Protein AF-S5Y2X8-F1 (afdb_monomer)

Nearest PDB structures (foldseek):
  8tzl-assembly1_E  TM=5.303E-01  e=3.496E-02  Vibrio cholerae
  4ovu-assembly1_B  TM=4.359E-01  e=3.688E-02  Homo sapiens
  7pg5-assembly1_B  TM=3.711E-01  e=5.665E-02  Homo sapiens
  8v8v-assembly2_D  TM=3.569E-01  e=1.022E-01  Homo sapiens
  8glv-assembly1_Do  TM=3.496E-01  e=4.607E+00  Chlamydomonas reinhardtii

Organism: Aeromonas hydrophila (NCBI:txid644)

Sequence (421 aa):
MVLHSPGLAARYQGDAQTRIQHMINVTNQIYAASGLDLTVRAVHDQQVNYPDGGTDKSALNAVTYQQDPAFKQVPTLRTRYGADMVVLMRPQTGDHGSCGLAWVGGSATYTDGSKAYADGDVSQDAGSMFSHVTATGCGDVVLAHELGHNMGLNHSRLQDGTGGTYHYALGHGVRGSFATVMAYPSSFGVYSHEYKFSSPDLICKGQPCGVDYRDQANGADAVRALKVTTPQIAAFYPTMVSEELPDLGELERSLETRRQDLAAAQEHYSQQVAARTALQDRQQTLKGNFDRYQRELNQLNQRNRQTVQEINRLVREHNSYNGSYGPEEYRRIRAIQASLSARIDQLHDENNAIIRQSNEISQRYQAEVNEYNGSWDRYNQLVAAVKSADGKVDEARRELELAEHRYQLALARQPAETQPA

Solvent-accessible surface area (backbone atoms only — not comparable to full-atom values): 21729 Å² total; per-residue (Å²): 43,40,36,28,19,59,62,30,15,55,76,43,85,65,48,41,61,69,59,54,52,50,38,44,51,51,32,32,49,24,30,50,66,42,74,41,99,53,78,75,73,79,58,44,76,44,81,30,85,47,77,54,64,60,42,47,66,58,52,31,48,26,59,61,68,36,75,39,84,59,27,64,55,48,68,60,50,28,69,73,34,24,32,47,41,40,36,42,34,25,36,67,71,85,57,50,86,60,54,54,38,46,38,58,21,24,63,40,65,46,98,88,70,50,75,44,53,35,79,43,51,42,79,81,37,62,84,40,29,37,26,25,36,34,74,36,100,47,68,63,62,46,57,45,29,30,52,36,18,30,54,11,32,26,39,15,54,91,76,61,69,46,30,20,13,34,70,18,8,11,11,20,66,40,74,68,72,38,9,13,49,42,18,60,20,70,86,22,64,33,94,52,63,41,70,24,53,6,20,47,91,40,79,45,98,92,36,57,28,26,29,54,64,84,42,81,88,67,16,7,19,26,47,64,41,40,73,56,23,49,66,45,44,65,60,67,26,66,81,63,78,67,93,69,75,66,59,61,73,57,40,51,52,51,39,53,50,31,52,51,49,27,51,52,29,47,51,52,27,50,52,37,48,50,54,43,50,55,51,50,54,49,48,52,51,48,56,58,45,52,62,49,52,54,53,52,47,52,52,45,55,50,49,46,52,52,47,52,51,49,42,57,48,50,52,53,55,46,57,67,72,66,79,90,66,57,80,69,58,40,55,53,52,52,52,52,42,51,53,46,50,54,52,42,53,52,47,51,54,52,44,53,50,48,51,51,54,46,51,54,51,51,51,51,50,52,53,48,51,51,52,53,66,64,42,50,65,57,50,55,50,32,55,53,47,31,55,54,29,48,54,46,31,54,49,30,47,51,55,31,53,51,39,50,51,52,42,54,57,42,59,74,64,54,65,94,86,74,73,85,131

Structure (mmCIF, N/CA/C/O backbone):
data_AF-S5Y2X8-F1
#
_entry.id   AF-S5Y2X8-F1
#
loop_
_atom_site.group_PDB
_atom_site.id
_atom_site.type_symbol
_atom_site.label_atom_id
_atom_site.label_alt_id
_atom_site.label_comp_id
_atom_site.label_asym_id
_atom_site.label_entity_id
_atom_site.label_seq_id
_atom_site.pdbx_PDB_ins_code
_atom_site.Cartn_x
_atom_site.Cartn_y
_atom_site.Cartn_z
_atom_site.occupancy
_atom_site.B_iso_or_equiv
_atom_site.auth_seq_id
_atom_site.auth_comp_id
_atom_site.auth_asym_id
_atom_site.auth_atom_id
_atom_site.pdbx_PDB_model_num
ATOM 1 N N . MET A 1 1 ? -10.976 -2.033 22.831 1.00 95.12 1 MET A N 1
ATOM 2 C CA . MET A 1 1 ? -11.158 -1.535 24.214 1.00 95.12 1 MET A CA 1
ATOM 3 C C . MET A 1 1 ? -12.399 -0.66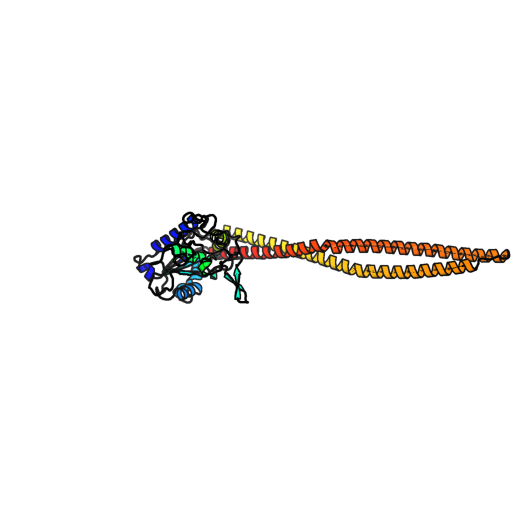6 24.256 1.00 95.12 1 MET A C 1
ATOM 5 O O . MET A 1 1 ? -12.633 0.081 23.312 1.00 95.12 1 MET A O 1
ATOM 9 N N . VAL A 1 2 ? -13.182 -0.770 25.324 1.00 97.56 2 VAL A N 1
ATOM 10 C CA . VAL A 1 2 ? -14.397 0.025 25.520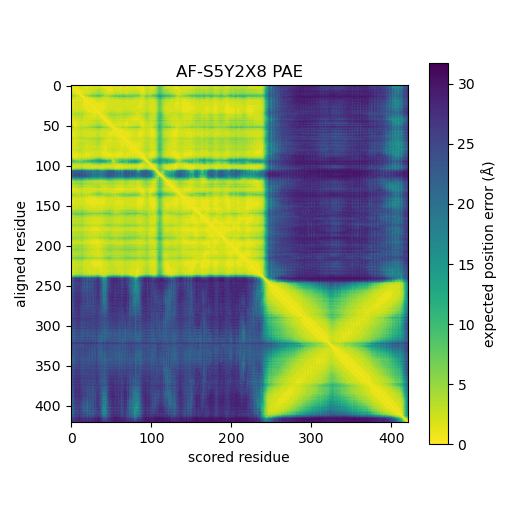 1.00 97.56 2 VAL A CA 1
ATOM 11 C C . VAL A 1 2 ? -14.209 0.929 26.730 1.00 97.56 2 VAL A C 1
ATOM 13 O O . VAL A 1 2 ? -13.838 0.476 27.804 1.00 97.56 2 VAL A O 1
ATOM 16 N N . LEU A 1 3 ? -14.447 2.220 26.555 1.00 98.12 3 LEU A N 1
ATOM 17 C CA . LEU A 1 3 ? -14.503 3.189 27.642 1.00 98.12 3 LEU A CA 1
ATOM 18 C C . LEU A 1 3 ? -15.959 3.591 27.827 1.00 98.12 3 LEU A C 1
ATOM 20 O O . LEU A 1 3 ? -16.668 3.750 26.835 1.00 98.12 3 LEU A O 1
ATOM 24 N N . HIS A 1 4 ? -16.411 3.787 29.058 1.00 96.25 4 HIS A N 1
ATOM 25 C CA . HIS A 1 4 ? -17.779 4.238 29.300 1.00 96.25 4 HIS A CA 1
ATOM 26 C C . HIS A 1 4 ? -17.869 5.324 30.364 1.00 96.25 4 HIS A C 1
ATOM 28 O O . HIS A 1 4 ? -17.068 5.372 31.298 1.00 96.25 4 HIS A O 1
ATOM 34 N N . SER A 1 5 ? -18.857 6.207 30.225 1.00 96.44 5 SER A N 1
ATOM 35 C CA . SER A 1 5 ? -19.113 7.253 31.215 1.00 96.44 5 SER A CA 1
ATOM 36 C C . SER A 1 5 ? -19.796 6.697 32.478 1.00 96.44 5 SER A C 1
ATOM 38 O O . SER A 1 5 ? -20.413 5.620 32.436 1.00 96.44 5 SER A O 1
ATOM 40 N N . PRO A 1 6 ? -19.749 7.428 33.610 1.00 93.25 6 PRO A N 1
ATOM 41 C CA . PRO A 1 6 ? -20.447 7.031 34.830 1.00 93.25 6 PRO A CA 1
ATOM 42 C C . PRO A 1 6 ? -21.967 7.015 34.651 1.00 93.25 6 PRO A C 1
ATOM 44 O O . PRO A 1 6 ? -22.646 6.164 35.222 1.00 93.25 6 PRO A O 1
ATOM 47 N N . GLY A 1 7 ? -22.524 7.908 33.826 1.00 93.19 7 GLY A N 1
ATOM 48 C CA . GLY A 1 7 ? -23.956 7.908 33.556 1.00 93.19 7 GLY A CA 1
ATOM 49 C C . GLY A 1 7 ? -24.415 6.710 32.742 1.00 93.19 7 GLY A C 1
ATOM 50 O O . GLY A 1 7 ? -25.525 6.232 32.972 1.00 93.19 7 GLY A O 1
ATOM 51 N N . LEU A 1 8 ? -23.578 6.164 31.846 1.00 92.88 8 LEU A N 1
ATOM 52 C CA . LEU A 1 8 ? -23.906 4.894 31.197 1.00 92.88 8 LEU A CA 1
ATOM 53 C C . LEU A 1 8 ? -23.985 3.776 32.238 1.00 92.88 8 LEU A C 1
ATOM 55 O O . LEU A 1 8 ? -24.982 3.061 32.274 1.00 92.88 8 LEU A O 1
ATOM 59 N N . ALA A 1 9 ? -22.986 3.664 33.114 1.00 86.06 9 ALA A N 1
ATOM 60 C CA . ALA A 1 9 ? -22.984 2.668 34.184 1.00 86.06 9 ALA A CA 1
ATOM 61 C C . ALA A 1 9 ? -24.203 2.819 35.108 1.00 86.06 9 ALA A C 1
ATOM 63 O O . ALA A 1 9 ? -24.872 1.836 35.419 1.00 86.06 9 ALA A O 1
ATOM 64 N N . ALA A 1 10 ? -24.580 4.049 35.466 1.00 89.31 10 ALA A N 1
ATOM 65 C CA . ALA A 1 10 ? -25.755 4.323 36.292 1.00 89.31 10 ALA A CA 1
ATOM 66 C C . ALA A 1 10 ? -27.074 3.820 35.669 1.00 89.31 10 ALA A C 1
ATOM 68 O O . ALA A 1 10 ? -27.965 3.382 36.397 1.00 89.31 10 ALA A O 1
ATOM 69 N N . ARG A 1 11 ? -27.202 3.809 34.331 1.00 87.56 11 ARG A N 1
ATOM 70 C CA . ARG A 1 11 ? -28.370 3.223 33.633 1.00 87.56 11 ARG A CA 1
ATOM 71 C C . ARG A 1 11 ? -28.467 1.704 33.811 1.00 87.56 11 ARG A C 1
ATOM 73 O O . ARG A 1 11 ? -29.548 1.150 33.625 1.00 87.56 11 ARG A O 1
ATOM 80 N N . TYR A 1 12 ? -27.367 1.058 34.185 1.00 82.75 12 TYR A N 1
ATOM 81 C CA . TYR A 1 12 ? -27.237 -0.383 34.370 1.00 82.75 12 TYR A CA 1
ATOM 82 C C . TYR A 1 12 ? -26.764 -0.728 35.793 1.00 82.75 12 TYR A C 1
ATOM 84 O O . TYR A 1 12 ? -25.937 -1.604 35.996 1.00 82.75 12 TYR A O 1
ATOM 92 N N . GLN A 1 13 ? -27.305 -0.035 36.804 1.00 77.88 13 GLN A N 1
ATOM 93 C CA . GLN A 1 13 ? -27.061 -0.322 38.231 1.00 77.88 13 GLN A CA 1
ATOM 94 C C . GLN A 1 13 ? -25.586 -0.209 38.666 1.00 77.88 13 GLN A C 1
ATOM 96 O O . GLN A 1 13 ? -25.166 -0.839 39.631 1.00 77.88 13 GLN A O 1
ATOM 101 N N . GLY A 1 14 ? -24.811 0.629 37.978 1.00 70.56 14 GLY A N 1
ATOM 102 C CA . GLY A 1 14 ? -23.386 0.830 38.238 1.00 70.56 14 GLY A CA 1
ATOM 103 C C . GLY A 1 14 ? -22.467 -0.057 37.400 1.00 70.56 14 GLY A C 1
ATOM 104 O O . GLY A 1 14 ? -21.256 0.111 37.496 1.00 70.56 14 GLY A O 1
ATOM 105 N N . ASP A 1 15 ? -23.012 -0.935 36.552 1.00 73.06 15 ASP A N 1
ATOM 106 C CA . ASP A 1 15 ? -22.236 -1.843 35.708 1.00 73.06 15 ASP A CA 1
ATOM 107 C C . ASP A 1 15 ? -22.749 -1.853 34.255 1.00 73.06 15 ASP A C 1
ATOM 109 O O . ASP A 1 15 ? -23.793 -2.414 33.928 1.00 73.06 15 ASP A O 1
ATOM 113 N N . ALA A 1 16 ? -21.984 -1.242 33.347 1.00 80.94 16 ALA A N 1
ATOM 114 C CA . ALA A 1 16 ? -22.317 -1.194 31.925 1.00 80.94 16 ALA A CA 1
ATOM 115 C C . ALA A 1 16 ? -21.924 -2.467 31.146 1.00 80.94 16 ALA A C 1
ATOM 117 O O . ALA A 1 16 ? -22.265 -2.572 29.963 1.00 80.94 16 ALA A O 1
ATOM 118 N N . GLN A 1 17 ? -21.232 -3.435 31.761 1.00 79.62 17 GLN A N 1
ATOM 119 C CA . GLN A 1 17 ? -20.601 -4.566 31.074 1.00 79.62 17 GLN A CA 1
ATOM 120 C C . GLN A 1 17 ? -21.607 -5.394 30.269 1.00 79.62 17 GLN A C 1
ATOM 122 O O . GLN A 1 17 ? -21.360 -5.720 29.107 1.00 79.62 17 GLN A O 1
ATOM 127 N N . THR A 1 18 ? -22.789 -5.665 30.832 1.00 75.00 18 THR A N 1
ATOM 128 C CA . THR A 1 18 ? -23.844 -6.420 30.130 1.00 75.00 18 THR A CA 1
ATOM 129 C C . THR A 1 18 ? -24.288 -5.712 28.845 1.00 75.00 18 THR A C 1
ATOM 131 O O . THR A 1 18 ? -24.484 -6.351 27.809 1.00 75.00 18 THR A O 1
ATOM 134 N N . ARG A 1 19 ? -24.409 -4.379 28.873 1.00 87.25 19 ARG A N 1
ATOM 135 C CA . ARG A 1 19 ? -24.783 -3.594 27.690 1.00 87.25 19 ARG A CA 1
ATOM 136 C C . ARG A 1 19 ? -23.664 -3.569 26.656 1.00 87.25 19 ARG A C 1
ATOM 138 O O . ARG A 1 19 ? -23.936 -3.749 25.470 1.00 87.25 19 ARG A O 1
ATOM 145 N N . ILE A 1 20 ? -22.428 -3.376 27.106 1.00 90.50 20 ILE A N 1
ATOM 146 C CA . ILE A 1 20 ? -21.237 -3.400 26.253 1.00 90.50 20 ILE A CA 1
ATOM 147 C C . ILE A 1 20 ? -21.154 -4.745 25.522 1.00 90.50 20 ILE A C 1
ATOM 149 O O . ILE A 1 20 ? -21.066 -4.779 24.293 1.00 90.50 20 ILE A O 1
ATOM 153 N N . GLN A 1 21 ? -21.275 -5.854 26.257 1.00 87.50 21 GLN A N 1
ATOM 154 C CA . GLN A 1 21 ? -21.210 -7.195 25.686 1.00 87.50 21 GLN A CA 1
ATOM 155 C C . GLN A 1 21 ? -22.358 -7.464 24.708 1.00 87.50 21 GLN A C 1
ATOM 157 O O . GLN A 1 21 ? -22.138 -8.061 23.656 1.00 87.50 21 GLN A O 1
ATOM 162 N N . HIS A 1 22 ? -23.572 -6.988 25.002 1.00 87.12 22 HIS A N 1
ATOM 163 C CA . HIS A 1 22 ? -24.698 -7.079 24.069 1.00 87.12 22 HIS A CA 1
ATOM 164 C C . HIS A 1 22 ? -24.399 -6.384 22.734 1.00 87.12 22 HIS A C 1
ATOM 166 O O . HIS A 1 22 ? -24.585 -6.985 21.679 1.00 87.12 22 HIS A O 1
ATOM 172 N N . MET A 1 23 ? -23.882 -5.152 22.756 1.00 95.94 23 MET A N 1
ATOM 173 C CA . MET A 1 23 ? -23.556 -4.413 21.526 1.00 95.94 23 MET A CA 1
ATOM 174 C C . MET A 1 23 ? -22.431 -5.087 20.724 1.00 95.94 23 MET A C 1
ATOM 176 O O . MET A 1 23 ? -22.495 -5.138 19.492 1.00 95.94 23 MET A O 1
ATOM 180 N N . ILE A 1 24 ? -21.439 -5.666 21.408 1.00 96.38 24 ILE A N 1
ATOM 181 C CA . ILE A 1 24 ? -20.377 -6.473 20.785 1.00 96.38 24 ILE A CA 1
ATOM 182 C C . ILE A 1 24 ? -20.967 -7.721 20.122 1.00 96.38 24 ILE A C 1
ATOM 184 O O . ILE A 1 24 ? -20.663 -8.008 18.966 1.00 96.38 24 ILE A O 1
ATOM 188 N N . ASN A 1 25 ? -21.859 -8.434 20.814 1.00 92.62 25 ASN A N 1
ATOM 189 C CA . ASN A 1 25 ? -22.513 -9.626 20.278 1.00 92.62 25 ASN A CA 1
ATOM 190 C C . ASN A 1 25 ? -23.356 -9.302 19.038 1.00 92.62 25 ASN A C 1
ATOM 192 O O . ASN A 1 25 ? -23.267 -10.019 18.044 1.00 92.62 25 ASN A O 1
ATOM 196 N N . VAL A 1 26 ? -24.125 -8.208 19.061 1.00 96.12 26 VAL A N 1
ATOM 197 C CA . VAL A 1 26 ? -24.897 -7.746 17.894 1.00 96.12 26 VAL A CA 1
ATOM 198 C C . VAL A 1 26 ? -23.971 -7.402 16.727 1.00 96.12 26 VAL A C 1
ATOM 200 O O . VAL A 1 26 ? -24.230 -7.810 15.598 1.00 96.12 26 VAL A O 1
ATOM 203 N N . THR A 1 27 ? -22.861 -6.712 16.991 1.00 98.50 27 THR A N 1
ATOM 204 C CA . THR A 1 27 ? -21.854 -6.397 15.965 1.00 98.50 27 THR A CA 1
ATOM 205 C C . THR A 1 27 ? -21.279 -7.665 15.325 1.00 98.50 27 THR A C 1
ATOM 207 O O . THR A 1 27 ? -21.235 -7.777 14.102 1.00 98.50 27 THR A O 1
ATOM 210 N N . ASN A 1 28 ? -20.920 -8.665 16.132 1.00 98.31 28 ASN A N 1
ATOM 211 C CA . ASN A 1 28 ? -20.415 -9.944 15.628 1.00 98.31 28 ASN A CA 1
ATOM 212 C C . ASN A 1 28 ? -21.472 -10.728 14.838 1.00 98.31 28 ASN A C 1
ATOM 214 O O . ASN A 1 28 ? -21.146 -11.355 13.831 1.00 98.31 28 ASN A O 1
ATOM 218 N N . GLN A 1 29 ? -22.746 -10.658 15.235 1.00 97.94 29 GLN A N 1
ATOM 219 C CA . GLN A 1 29 ? -23.843 -11.235 14.454 1.00 97.94 29 GLN A CA 1
ATOM 220 C C . GLN A 1 29 ? -24.004 -10.545 13.097 1.00 97.94 29 GLN A C 1
ATOM 222 O O . GLN A 1 29 ? -24.266 -11.225 12.110 1.00 97.94 29 GLN A O 1
ATOM 227 N N . ILE A 1 30 ? -23.815 -9.224 13.023 1.00 98.69 30 ILE A N 1
ATOM 228 C CA . ILE A 1 30 ? -23.840 -8.472 11.761 1.00 98.69 30 ILE A CA 1
ATOM 229 C C . ILE A 1 30 ? -22.694 -8.915 10.842 1.00 98.69 30 ILE A C 1
ATOM 231 O O . ILE A 1 30 ? -22.932 -9.144 9.654 1.00 98.69 30 ILE A O 1
ATOM 235 N N . TYR A 1 31 ? -21.469 -9.076 11.357 1.00 98.62 31 TYR A N 1
ATOM 236 C CA . TYR A 1 31 ? -20.349 -9.591 10.557 1.00 98.62 31 TYR A CA 1
ATOM 237 C C . TYR A 1 31 ? -20.633 -10.999 10.029 1.00 98.62 31 TYR A C 1
ATOM 239 O O . TYR A 1 31 ? -20.534 -11.227 8.821 1.00 98.62 31 TYR A O 1
ATOM 247 N N . ALA A 1 32 ? -21.101 -11.902 10.895 1.00 98.12 32 ALA A N 1
ATOM 248 C CA . ALA A 1 32 ? -21.477 -13.258 10.504 1.00 98.12 32 ALA A CA 1
ATOM 249 C C . ALA A 1 32 ? -22.607 -13.269 9.455 1.00 98.12 32 ALA A C 1
ATOM 251 O O . ALA A 1 32 ? -22.506 -13.949 8.435 1.00 98.12 32 ALA A O 1
ATOM 252 N N . ALA A 1 33 ? -23.656 -12.460 9.646 1.00 97.69 33 ALA A N 1
ATOM 253 C CA . ALA A 1 33 ? -24.760 -12.312 8.693 1.00 97.69 33 ALA A CA 1
ATOM 254 C C . ALA A 1 33 ? -24.329 -11.687 7.354 1.00 97.69 33 ALA A C 1
ATOM 256 O O . ALA A 1 33 ? -25.034 -11.832 6.353 1.00 97.69 33 ALA A O 1
ATOM 257 N N . SER A 1 34 ? -23.176 -11.013 7.336 1.00 98.56 34 SER A N 1
ATOM 258 C CA . SER A 1 34 ? -22.551 -10.443 6.140 1.00 98.56 34 SER A CA 1
ATOM 259 C C . SER A 1 34 ? -21.546 -11.391 5.471 1.00 98.56 34 SER A C 1
ATOM 261 O O . SER A 1 34 ? -20.897 -11.002 4.503 1.00 98.56 34 SER A O 1
ATOM 263 N N . GLY A 1 35 ? -21.378 -12.620 5.977 1.00 96.94 35 GLY A N 1
ATOM 264 C CA . GLY A 1 35 ? -20.409 -13.585 5.445 1.00 96.94 35 GLY A CA 1
ATOM 265 C C . GLY A 1 35 ? -18.947 -13.165 5.636 1.00 96.94 35 GLY A C 1
ATOM 266 O O . GLY A 1 35 ? -18.084 -13.562 4.849 1.00 96.94 35 GLY A O 1
ATOM 267 N N . LEU A 1 36 ? -18.671 -12.326 6.639 1.00 97.00 36 LEU A N 1
ATOM 268 C CA . LEU A 1 36 ? -17.320 -11.933 7.027 1.00 97.00 36 LEU A CA 1
ATOM 269 C C . LEU A 1 36 ? -16.788 -12.900 8.085 1.00 97.00 36 LEU A C 1
ATOM 271 O O . LEU A 1 36 ? -17.437 -13.115 9.108 1.00 97.00 36 LEU A O 1
ATOM 275 N N . ASP A 1 37 ? -15.585 -13.426 7.860 1.00 94.88 37 ASP A N 1
ATOM 276 C CA . ASP A 1 37 ? -14.805 -14.121 8.888 1.00 94.88 37 ASP A CA 1
ATOM 277 C C . ASP A 1 37 ? -14.116 -13.079 9.780 1.00 94.88 37 ASP A C 1
ATOM 279 O O . ASP A 1 37 ? -12.930 -12.779 9.652 1.00 94.88 37 ASP A O 1
ATOM 283 N N . LEU A 1 38 ? -14.936 -12.397 10.580 1.00 94.38 38 LEU A N 1
ATOM 284 C CA . LEU A 1 38 ? -14.538 -11.261 11.395 1.00 94.38 38 LEU A CA 1
ATOM 285 C C . LEU A 1 38 ? -15.297 -11.283 12.716 1.00 94.38 38 LEU A C 1
ATOM 287 O O . LEU A 1 38 ? -16.526 -11.341 12.750 1.00 94.38 38 LEU A O 1
ATOM 291 N N . THR A 1 39 ? -14.554 -11.136 13.806 1.00 94.31 39 THR A N 1
ATOM 292 C CA . THR A 1 39 ? -15.116 -10.925 15.139 1.00 94.31 39 THR A CA 1
ATOM 293 C C . THR A 1 39 ? -14.370 -9.814 15.852 1.00 94.31 39 THR A C 1
ATOM 295 O O . THR A 1 39 ? -13.142 -9.768 15.820 1.00 94.31 39 THR A O 1
ATOM 298 N N . VAL A 1 40 ? -15.103 -8.967 16.563 1.00 95.19 40 VAL A N 1
ATOM 299 C CA . VAL A 1 40 ? -14.553 -8.028 17.538 1.00 95.19 40 VAL A CA 1
ATOM 300 C C . VAL A 1 40 ? -14.726 -8.578 18.949 1.00 95.19 40 VAL A C 1
ATOM 302 O O . VAL A 1 40 ? -15.723 -9.227 19.273 1.00 95.19 40 VAL A O 1
ATOM 305 N N . ARG A 1 41 ? -13.754 -8.292 19.816 1.00 91.75 41 ARG A N 1
ATOM 306 C CA . ARG A 1 41 ? -13.783 -8.644 21.241 1.00 91.75 41 ARG A CA 1
ATOM 307 C C . ARG A 1 41 ? -13.454 -7.423 22.096 1.00 91.75 41 ARG A C 1
ATOM 309 O O . ARG A 1 41 ? -12.571 -6.635 21.750 1.00 91.75 41 ARG A O 1
ATOM 316 N N . ALA A 1 42 ? -14.126 -7.269 23.235 1.00 91.56 42 ALA A N 1
ATOM 317 C CA . ALA A 1 42 ? -13.667 -6.337 24.259 1.00 91.56 42 ALA A CA 1
ATOM 318 C C . ALA A 1 42 ? -12.460 -6.947 24.974 1.00 91.56 42 ALA A C 1
ATOM 320 O O . ALA A 1 42 ? -12.582 -7.941 25.677 1.00 91.56 42 ALA A O 1
ATOM 321 N N . VAL A 1 43 ? -11.289 -6.349 24.766 1.00 90.81 43 VAL A N 1
ATOM 322 C CA . VAL A 1 43 ? -10.040 -6.746 25.441 1.00 90.81 43 VAL A CA 1
ATOM 323 C C . VAL A 1 43 ? -9.840 -6.062 26.793 1.00 90.81 43 VAL A C 1
ATOM 325 O O . VAL A 1 43 ? -9.00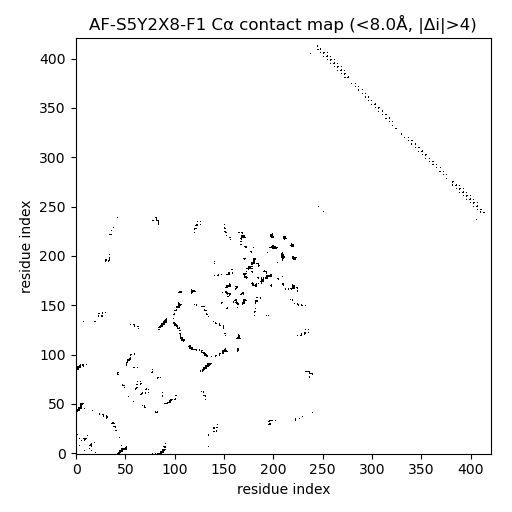6 -6.484 27.581 1.00 90.81 43 VAL A O 1
ATOM 328 N N . HIS A 1 44 ? -10.574 -4.972 27.015 1.00 90.88 44 HIS A N 1
ATOM 329 C CA . HIS A 1 44 ? -10.590 -4.169 28.232 1.00 90.88 44 HIS A CA 1
ATOM 330 C C . HIS A 1 44 ? -11.840 -3.297 28.205 1.00 90.88 44 HIS A C 1
ATOM 332 O O . HIS A 1 44 ? -12.158 -2.726 27.147 1.00 90.88 44 HIS A O 1
ATOM 338 N N . ASP A 1 45 ? -12.506 -3.188 29.345 1.00 88.50 45 ASP A N 1
ATOM 339 C CA . ASP A 1 45 ? -13.561 -2.222 29.609 1.00 88.50 45 ASP A CA 1
ATOM 340 C C . ASP A 1 45 ? -13.177 -1.353 30.812 1.00 88.50 45 ASP A C 1
ATOM 342 O O . ASP A 1 45 ? -12.532 -1.812 31.755 1.00 88.50 45 ASP A O 1
ATOM 346 N N . GLN A 1 46 ? -13.485 -0.058 30.746 1.00 92.56 46 GLN A N 1
ATOM 347 C CA . GLN A 1 46 ? -13.164 0.854 31.837 1.00 92.56 46 GLN A CA 1
ATOM 348 C C . GLN A 1 46 ? -14.138 2.019 31.921 1.00 92.56 46 GLN A C 1
ATOM 350 O O . GLN A 1 46 ? -14.327 2.770 30.957 1.00 92.56 46 GLN A O 1
ATOM 355 N N . GLN A 1 47 ? -14.661 2.242 33.126 1.00 93.38 47 GLN A N 1
ATOM 356 C CA . GLN A 1 47 ? -15.335 3.488 33.446 1.00 93.38 47 GLN A CA 1
ATOM 357 C C . GLN A 1 47 ? -14.322 4.633 33.487 1.00 93.38 47 GLN A C 1
ATOM 359 O O . GLN A 1 47 ? -13.319 4.581 34.202 1.00 93.38 47 GLN A O 1
ATOM 364 N N . VAL A 1 48 ? -14.609 5.701 32.755 1.00 96.56 48 VAL A N 1
ATOM 365 C CA . VAL A 1 48 ? -13.803 6.921 32.715 1.00 96.56 48 VAL A CA 1
ATOM 366 C C . VAL A 1 48 ? -14.645 8.094 33.191 1.00 96.56 48 VAL A C 1
ATOM 368 O O . VAL A 1 48 ? -15.827 8.183 32.871 1.00 96.56 48 VAL A O 1
ATOM 371 N N . ASN A 1 49 ? -14.057 9.000 33.972 1.00 96.06 49 ASN A N 1
ATOM 372 C CA . ASN A 1 49 ? -14.768 10.167 34.495 1.00 96.06 49 ASN A CA 1
ATOM 373 C C . ASN A 1 49 ? -14.934 11.248 33.413 1.00 96.06 49 ASN A C 1
ATOM 375 O O . ASN A 1 49 ? -14.270 12.279 33.456 1.00 96.06 49 ASN A O 1
ATOM 379 N N . TYR A 1 50 ? -15.786 10.977 32.426 1.00 97.12 50 TYR A N 1
ATOM 380 C CA . TYR A 1 50 ? -16.095 11.859 31.303 1.00 97.12 50 TYR A CA 1
ATOM 381 C C . TYR A 1 50 ? -17.604 12.172 31.278 1.00 97.12 50 TYR A C 1
ATOM 383 O O . TYR A 1 50 ? -18.398 11.268 31.560 1.00 97.12 50 TYR A O 1
ATOM 391 N N . PRO A 1 51 ? -18.026 13.416 30.971 1.00 95.19 51 PRO A N 1
ATOM 392 C CA . PRO A 1 51 ? -19.434 13.805 30.996 1.00 95.19 51 PRO A CA 1
ATOM 393 C C . PRO A 1 51 ? -20.288 13.061 29.961 1.00 95.19 51 PRO A C 1
ATOM 395 O O . PRO A 1 51 ? -19.857 12.780 28.839 1.00 95.19 51 PRO A O 1
ATOM 398 N N . ASP A 1 52 ? -21.543 12.800 30.336 1.00 94.25 52 ASP A N 1
ATOM 399 C CA . ASP A 1 52 ? -22.528 12.184 29.443 1.00 94.25 52 ASP A CA 1
ATOM 400 C C . ASP A 1 52 ? -22.940 13.132 28.311 1.00 94.25 52 ASP A C 1
ATOM 402 O O . ASP A 1 52 ? -22.992 12.706 27.165 1.00 94.25 52 ASP A O 1
ATOM 406 N N . GLY A 1 53 ? -23.160 14.415 28.624 1.00 89.31 53 GLY A N 1
ATOM 407 C CA . GLY A 1 53 ? -23.562 15.440 27.657 1.00 89.31 53 GLY A CA 1
ATOM 408 C C . GLY A 1 53 ? -22.417 15.998 26.803 1.00 89.31 53 GLY A C 1
ATOM 409 O O . GLY A 1 53 ? -21.248 15.634 26.943 1.00 89.31 53 GLY A O 1
ATOM 410 N N . GLY A 1 54 ? -22.752 16.918 25.906 1.00 89.88 54 GLY A N 1
ATOM 411 C CA . GLY A 1 54 ? -21.856 17.506 24.916 1.00 89.88 54 GLY A CA 1
ATOM 412 C C . GLY A 1 54 ? -21.829 16.743 23.588 1.00 89.88 54 GLY A C 1
ATOM 413 O O . GLY A 1 54 ? -22.158 15.558 23.495 1.00 89.88 54 GLY A O 1
ATOM 414 N N . THR A 1 55 ? -21.390 17.439 22.538 1.00 92.69 55 THR A N 1
ATOM 415 C CA . THR A 1 55 ? -21.468 16.948 21.154 1.00 92.69 55 THR A CA 1
ATOM 416 C C . THR A 1 55 ? -20.654 15.670 20.915 1.00 92.69 55 THR A C 1
ATOM 418 O O . THR A 1 55 ? -19.607 15.447 21.533 1.00 92.69 55 THR A O 1
ATOM 421 N N . ASP A 1 56 ? -21.076 14.863 19.943 1.00 92.69 56 ASP A N 1
ATOM 422 C CA . ASP A 1 56 ? -20.368 13.634 19.548 1.00 92.69 56 ASP A CA 1
ATOM 423 C C . ASP A 1 56 ? -18.954 13.940 19.040 1.00 92.69 56 ASP A C 1
ATOM 425 O O . ASP A 1 56 ? -17.995 13.247 19.373 1.00 92.69 56 ASP A O 1
ATOM 429 N N . LYS A 1 57 ? -18.797 15.063 18.325 1.00 94.69 57 LYS A N 1
ATOM 430 C CA . LYS A 1 57 ? -17.501 15.560 17.850 1.00 94.69 57 LYS A CA 1
ATOM 431 C C . LYS A 1 57 ? -16.548 15.901 18.993 1.00 94.69 57 LYS A C 1
ATOM 433 O O . LYS A 1 57 ? -15.372 15.555 18.920 1.00 94.69 57 LYS A O 1
ATOM 438 N N . SER A 1 58 ? -17.027 16.569 20.046 1.00 95.12 58 SER A N 1
ATOM 439 C CA . SER A 1 58 ? -16.185 16.854 21.216 1.00 95.12 58 SER A CA 1
ATOM 440 C C . SER A 1 58 ? -15.761 15.576 21.933 1.00 95.12 58 SER A C 1
ATOM 442 O O . SER A 1 58 ? -14.602 15.472 22.320 1.00 95.12 58 SER A O 1
ATOM 444 N N . ALA A 1 59 ? -16.653 14.590 22.050 1.00 95.94 59 ALA A N 1
ATOM 445 C CA . ALA A 1 59 ? -16.342 13.315 22.689 1.00 95.94 59 ALA A CA 1
ATOM 446 C C . ALA A 1 59 ? -15.329 12.492 21.885 1.00 95.94 59 ALA A C 1
ATOM 448 O O . ALA A 1 59 ? -14.332 12.036 22.446 1.00 95.94 59 ALA A O 1
ATOM 449 N N . LEU A 1 60 ? -15.530 12.375 20.567 1.00 97.38 60 LEU A N 1
ATOM 450 C CA . LEU A 1 60 ? -14.593 11.701 19.670 1.00 97.38 60 LEU A CA 1
ATOM 451 C C . LEU A 1 60 ? -13.210 12.366 19.705 1.00 97.38 60 LEU A C 1
ATOM 453 O O . LEU A 1 60 ? -12.203 11.681 19.880 1.00 97.38 60 LEU A O 1
ATOM 457 N N . ASN A 1 61 ? -13.145 13.697 19.608 1.00 97.19 61 ASN A N 1
ATOM 458 C CA . ASN A 1 61 ? -11.880 14.430 19.701 1.00 97.19 61 ASN A CA 1
ATOM 459 C C . ASN A 1 61 ? -11.208 14.245 21.068 1.00 97.19 61 ASN A C 1
ATOM 461 O O . ASN A 1 61 ? -9.992 14.063 21.129 1.00 97.19 61 ASN A O 1
ATOM 465 N N . ALA A 1 62 ? -11.980 14.262 22.158 1.00 97.69 62 ALA A N 1
ATOM 466 C CA . ALA A 1 62 ? -11.443 14.119 23.503 1.00 97.69 62 ALA A CA 1
ATOM 467 C C . ALA A 1 62 ? -10.787 12.751 23.720 1.00 97.69 62 ALA A C 1
ATOM 469 O O . ALA A 1 62 ? -9.664 12.712 24.227 1.00 97.69 62 ALA A O 1
ATOM 470 N N . VAL A 1 63 ? -11.434 11.654 23.302 1.00 98.00 63 VAL A N 1
ATOM 471 C CA . VAL A 1 63 ? -10.858 10.302 23.417 1.00 98.00 63 VAL A CA 1
ATOM 472 C C . VAL A 1 63 ? -9.689 10.089 22.450 1.00 98.00 63 VAL A C 1
ATOM 474 O O . VAL A 1 63 ? -8.670 9.522 22.844 1.00 98.00 63 VAL A O 1
ATOM 477 N N . THR A 1 64 ? -9.789 10.603 21.220 1.00 97.25 64 THR A N 1
ATOM 478 C CA . THR A 1 64 ? -8.756 10.442 20.180 1.00 97.25 64 THR A CA 1
ATOM 479 C C . THR A 1 64 ? -7.475 11.181 20.540 1.00 97.25 64 THR A C 1
ATOM 481 O O . THR A 1 64 ? -6.398 10.597 20.528 1.00 97.25 64 THR A O 1
ATOM 484 N N . TYR A 1 65 ? -7.584 12.463 20.893 1.00 96.50 65 TYR A N 1
ATOM 485 C CA . TYR A 1 65 ? -6.436 13.345 21.129 1.00 96.50 65 TYR A CA 1
ATOM 486 C C . TYR A 1 65 ? -6.091 13.497 22.615 1.00 96.50 65 TYR A C 1
ATOM 488 O O . TYR A 1 65 ? -5.301 14.365 22.986 1.00 96.50 65 TYR A O 1
ATOM 496 N N . GLN A 1 66 ? -6.723 12.695 23.477 1.00 95.56 66 GLN A N 1
ATOM 497 C CA . GLN A 1 66 ? -6.589 12.744 24.934 1.00 95.56 66 GLN A CA 1
ATOM 498 C C . GLN A 1 66 ? -6.694 14.175 25.501 1.00 95.56 66 GLN A C 1
ATOM 500 O O . GLN A 1 66 ? -5.895 14.579 26.351 1.00 95.56 66 GLN A O 1
ATOM 505 N N . GLN A 1 67 ? -7.648 14.974 25.009 1.00 94.31 67 GLN A N 1
ATOM 506 C CA . GLN A 1 67 ? -7.815 16.381 25.422 1.00 94.31 67 GLN A CA 1
ATOM 507 C C . GLN A 1 67 ? -8.373 16.510 26.846 1.00 94.31 67 GLN A C 1
ATOM 509 O O . GLN A 1 67 ? -8.170 17.535 27.490 1.00 94.31 67 GLN A O 1
ATOM 514 N N . ASP A 1 68 ? -9.015 15.455 27.348 1.00 96.88 68 ASP A N 1
ATOM 515 C CA . ASP A 1 68 ? -9.563 15.368 28.700 1.00 96.88 68 ASP A CA 1
ATOM 516 C C . ASP A 1 68 ? -8.683 14.469 29.600 1.00 96.88 68 ASP A C 1
ATOM 518 O O . ASP A 1 68 ? -8.174 13.443 29.123 1.00 96.88 68 ASP A O 1
ATOM 522 N N . PRO A 1 69 ? -8.487 14.804 30.895 1.00 95.88 69 PRO A N 1
ATOM 523 C CA . PRO A 1 69 ? -7.783 13.951 31.855 1.00 95.88 69 PRO A CA 1
ATOM 524 C C . PRO A 1 69 ? -8.270 12.495 31.894 1.00 95.88 69 PRO A C 1
ATOM 526 O O . PRO A 1 69 ? -7.453 11.592 32.082 1.00 95.88 69 PRO A O 1
ATOM 529 N N . ALA A 1 70 ? -9.563 12.255 31.654 1.00 96.25 70 ALA A N 1
ATOM 530 C CA . ALA A 1 70 ? -10.177 10.929 31.636 1.00 96.25 70 ALA A CA 1
ATOM 531 C C . ALA A 1 70 ? -9.547 9.971 30.608 1.00 96.25 70 ALA A C 1
ATOM 533 O O . ALA A 1 70 ? -9.623 8.754 30.771 1.00 96.25 70 ALA A O 1
ATOM 534 N N . PHE A 1 71 ? -8.895 10.504 29.568 1.00 97.81 71 PHE A N 1
ATOM 535 C CA . PHE A 1 71 ? -8.367 9.721 28.449 1.00 97.81 71 PHE A CA 1
ATOM 536 C C . PHE A 1 71 ? -6.840 9.653 28.388 1.00 97.81 71 PHE A C 1
ATOM 538 O O . PHE A 1 71 ? -6.297 9.019 27.486 1.00 97.81 71 PHE A O 1
ATOM 545 N N . LYS A 1 72 ? -6.112 10.249 29.341 1.00 94.25 72 LYS A N 1
ATOM 546 C CA . LYS A 1 72 ? -4.635 10.297 29.293 1.00 94.25 72 LYS A CA 1
ATOM 547 C C . LYS A 1 72 ? -3.968 8.921 29.268 1.00 94.25 72 LYS A C 1
ATOM 549 O O . LYS A 1 72 ? -2.902 8.780 28.684 1.00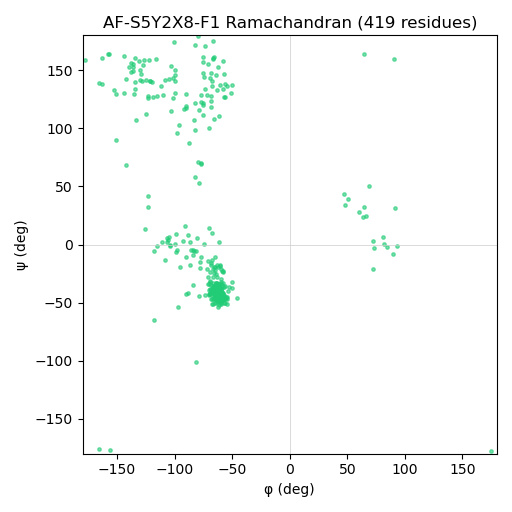 94.25 72 LYS A O 1
ATOM 554 N N . GLN A 1 73 ? -4.597 7.909 29.862 1.00 91.12 73 GLN A N 1
ATOM 555 C CA . GLN A 1 73 ? -4.065 6.543 29.891 1.00 91.12 73 GLN A CA 1
ATOM 556 C C . GLN A 1 73 ? -4.434 5.712 28.655 1.00 91.12 73 GLN A C 1
ATOM 558 O O . GLN A 1 73 ? -3.960 4.588 28.527 1.00 91.12 73 GLN A O 1
ATOM 563 N N . VAL A 1 74 ? -5.260 6.229 27.740 1.00 93.06 74 VAL A N 1
ATOM 564 C CA . VAL A 1 74 ? -5.782 5.454 26.605 1.00 93.06 74 VAL A CA 1
ATOM 565 C C . VAL A 1 74 ? -4.678 4.836 25.742 1.00 93.06 74 VAL A C 1
ATOM 567 O O . VAL A 1 74 ? -4.775 3.634 25.501 1.00 93.06 74 VAL A O 1
ATOM 570 N N . PRO A 1 75 ? -3.606 5.550 25.336 1.00 91.19 75 PRO A N 1
ATOM 571 C CA . PRO A 1 75 ? -2.508 4.928 24.592 1.00 91.19 75 PRO A CA 1
ATOM 572 C C . PRO A 1 75 ? -1.875 3.752 25.351 1.00 91.19 75 PRO A C 1
ATOM 574 O O . PRO A 1 75 ? -1.750 2.660 24.804 1.00 91.19 75 PRO A O 1
ATOM 577 N N . THR A 1 76 ? -1.578 3.936 26.642 1.00 85.81 76 THR A N 1
ATOM 578 C CA . THR A 1 76 ? -1.010 2.889 27.505 1.00 85.81 76 THR A CA 1
ATOM 579 C C . THR A 1 76 ? -1.941 1.687 27.637 1.00 85.81 76 THR A C 1
ATOM 581 O O . THR A 1 76 ? -1.485 0.549 27.570 1.00 85.81 76 THR A O 1
ATOM 584 N N . LEU A 1 77 ? -3.246 1.911 27.804 1.00 87.19 77 LEU A N 1
ATOM 585 C CA . LEU A 1 77 ? -4.239 0.841 27.917 1.00 87.19 77 LEU A CA 1
ATOM 586 C C . LEU A 1 77 ? -4.392 0.072 26.600 1.00 87.19 77 LEU A C 1
ATOM 588 O O . LEU A 1 77 ? -4.487 -1.154 26.626 1.00 87.19 77 LEU A O 1
ATOM 592 N N . ARG A 1 78 ? -4.353 0.762 25.450 1.00 92.25 78 ARG A N 1
ATOM 593 C CA . ARG A 1 78 ? -4.364 0.105 24.134 1.00 92.25 78 ARG A CA 1
ATOM 594 C C . ARG A 1 78 ? -3.171 -0.830 23.979 1.00 92.25 78 ARG A C 1
ATOM 596 O O . ARG A 1 78 ? -3.362 -1.994 23.639 1.00 92.25 78 ARG A O 1
ATOM 603 N N . THR A 1 79 ? -1.973 -0.361 24.323 1.00 84.25 79 THR A N 1
ATOM 604 C CA . THR A 1 79 ? -0.754 -1.179 24.311 1.00 84.25 79 THR A CA 1
ATOM 605 C C . THR A 1 79 ? -0.814 -2.326 25.324 1.00 84.25 79 THR A C 1
ATOM 607 O O . THR A 1 79 ? -0.422 -3.451 25.021 1.00 84.25 79 THR A O 1
ATOM 610 N N . ARG A 1 80 ? -1.340 -2.081 26.530 1.00 79.75 80 ARG A N 1
ATOM 611 C CA . ARG A 1 80 ? -1.433 -3.088 27.597 1.00 79.75 80 ARG A CA 1
ATOM 612 C C . ARG A 1 80 ? -2.388 -4.230 27.251 1.00 79.75 80 ARG A C 1
ATOM 614 O O . ARG A 1 80 ? -2.070 -5.388 27.514 1.00 79.75 80 ARG A O 1
ATOM 621 N N . TYR A 1 81 ? -3.540 -3.929 26.669 1.00 83.56 81 TYR A N 1
ATOM 622 C CA . TYR A 1 81 ? -4.579 -4.933 26.427 1.00 83.56 81 TYR A CA 1
ATOM 623 C C . TYR A 1 81 ? -4.672 -5.390 24.970 1.00 83.56 81 TYR A C 1
ATOM 625 O O . TYR A 1 81 ? -5.481 -6.258 24.656 1.00 83.56 81 TYR A O 1
ATOM 633 N N . GLY A 1 82 ? -3.832 -4.852 24.086 1.00 88.94 82 GLY A N 1
ATOM 634 C CA . GLY A 1 82 ? -3.846 -5.204 22.670 1.00 88.94 82 GLY A CA 1
ATOM 635 C C . GLY A 1 82 ? -5.106 -4.697 21.972 1.00 88.94 82 GLY A C 1
ATOM 636 O O . GLY A 1 82 ? -5.843 -5.479 21.380 1.00 88.94 82 GLY A O 1
ATOM 637 N N . ALA A 1 83 ? -5.437 -3.415 22.148 1.00 93.88 83 ALA A N 1
ATOM 638 C CA . ALA A 1 83 ? -6.677 -2.849 21.628 1.00 93.88 83 ALA A CA 1
ATOM 639 C C . ALA A 1 83 ? -6.478 -2.149 20.277 1.00 93.88 83 ALA A C 1
ATOM 641 O O . ALA A 1 83 ? -6.071 -0.986 20.226 1.00 93.88 83 ALA A O 1
ATOM 642 N N . ASP A 1 84 ? -6.890 -2.822 19.203 1.00 96.50 84 ASP A N 1
ATOM 643 C CA . ASP A 1 84 ? -6.868 -2.288 17.831 1.00 96.50 84 ASP A CA 1
ATOM 644 C C . ASP A 1 84 ? -7.829 -1.118 17.624 1.00 96.50 84 ASP A C 1
ATOM 646 O O . ASP A 1 84 ? -7.576 -0.224 16.821 1.00 96.50 84 ASP A O 1
ATOM 650 N N . MET A 1 85 ? -8.912 -1.072 18.400 1.00 97.88 85 MET A N 1
ATOM 651 C CA . MET A 1 85 ? -9.933 -0.027 18.326 1.00 97.88 85 MET A CA 1
ATOM 652 C C . MET A 1 85 ? -10.366 0.418 19.724 1.00 97.88 85 MET A C 1
ATOM 654 O O . MET A 1 85 ? -10.383 -0.379 20.675 1.00 97.88 85 MET A O 1
ATOM 658 N N . VAL A 1 86 ? -10.735 1.693 19.851 1.00 98.38 86 VAL A N 1
ATOM 659 C CA . VAL A 1 86 ? -11.265 2.287 21.085 1.00 98.38 86 VAL A CA 1
ATOM 660 C C . VAL A 1 86 ? -12.630 2.895 20.827 1.00 98.38 86 VAL A C 1
ATOM 662 O O . VAL A 1 86 ? -12.777 3.753 19.965 1.00 98.38 86 VAL A O 1
ATOM 665 N N . VAL A 1 87 ? -13.612 2.493 21.629 1.00 98.38 87 VAL A N 1
ATOM 666 C CA . VAL A 1 87 ? -14.960 3.063 21.584 1.00 98.38 87 VAL A CA 1
ATOM 667 C C . VAL A 1 87 ? -15.279 3.704 22.922 1.00 98.38 87 VAL A C 1
ATOM 669 O O . VAL A 1 87 ? -15.179 3.047 23.956 1.00 98.38 87 VAL A O 1
ATOM 672 N N . LEU A 1 88 ? -15.683 4.972 22.899 1.00 98.19 88 LEU A N 1
ATOM 673 C CA . LEU A 1 88 ? -16.295 5.649 24.036 1.00 98.19 88 LEU A CA 1
ATOM 674 C C . LEU A 1 88 ? -17.817 5.494 23.963 1.00 98.19 88 LEU A C 1
ATOM 676 O O . LEU A 1 88 ? -18.448 6.009 23.042 1.00 98.19 88 LEU A O 1
ATOM 680 N N . MET A 1 89 ? -18.406 4.823 24.948 1.00 97.62 89 MET A N 1
ATOM 681 C CA . MET A 1 89 ? -19.847 4.633 25.073 1.00 97.62 89 MET A CA 1
ATOM 682 C C . MET A 1 89 ? -20.451 5.590 26.106 1.00 97.62 89 MET A C 1
ATOM 684 O O . MET A 1 89 ? -20.027 5.620 27.264 1.00 97.62 89 MET A O 1
ATOM 688 N N . ARG A 1 90 ? -21.472 6.351 25.702 1.00 95.69 90 ARG A N 1
ATOM 689 C CA . ARG A 1 90 ? -22.216 7.289 26.568 1.00 95.69 90 ARG A CA 1
ATOM 690 C C . ARG A 1 90 ? -23.727 7.034 26.490 1.00 95.69 90 ARG A C 1
ATOM 692 O O . ARG A 1 90 ? -24.186 6.461 25.499 1.00 95.69 90 ARG A O 1
ATOM 699 N N . PRO A 1 91 ? -24.529 7.378 27.512 1.00 94.06 91 PRO A N 1
ATOM 700 C CA . PRO A 1 91 ? -25.982 7.285 27.410 1.00 94.06 91 PRO A CA 1
ATOM 701 C C . PRO A 1 91 ? -26.530 8.429 26.545 1.00 94.06 91 PRO A C 1
ATOM 703 O O . PRO A 1 91 ? -25.902 9.471 26.460 1.00 94.06 91 PRO A O 1
ATOM 706 N N . GLN A 1 92 ? -27.721 8.282 25.962 1.00 89.19 92 GLN A N 1
ATOM 707 C CA . GLN A 1 92 ? -28.391 9.393 25.272 1.00 89.19 92 GLN A CA 1
ATOM 708 C C . GLN A 1 92 ? -28.846 10.470 26.271 1.00 89.19 92 GLN A C 1
ATOM 710 O O . GLN A 1 92 ? -29.633 10.172 27.178 1.00 89.19 92 GLN A O 1
ATOM 715 N N . THR A 1 93 ? -28.398 11.715 26.080 1.00 87.50 93 THR A N 1
ATOM 716 C CA . THR A 1 93 ? -28.770 12.886 26.901 1.00 87.50 93 THR A CA 1
ATOM 717 C C . THR A 1 93 ? -29.551 13.980 26.161 1.00 87.50 93 THR A C 1
ATOM 719 O O . THR A 1 93 ? -29.997 14.933 26.794 1.00 87.50 93 THR A O 1
ATOM 722 N N . GLY A 1 94 ? -29.818 13.818 24.859 1.00 80.94 94 GLY A N 1
ATOM 723 C CA . GLY A 1 94 ? -30.654 14.714 24.042 1.00 80.94 94 GLY A CA 1
ATOM 724 C C . GLY A 1 94 ? -29.903 15.862 23.358 1.00 80.94 94 GLY A C 1
ATOM 725 O O . GLY A 1 94 ? -30.474 16.559 22.526 1.00 80.94 94 GLY A O 1
ATOM 726 N N . ASP A 1 95 ? -28.627 16.039 23.682 1.00 81.00 95 ASP A N 1
ATOM 727 C CA . ASP A 1 95 ? -27.692 17.008 23.103 1.00 81.00 95 ASP A CA 1
ATOM 728 C C . ASP A 1 95 ? -26.641 16.357 22.179 1.00 81.00 95 ASP A C 1
ATOM 730 O O . ASP A 1 95 ? -25.785 17.048 21.617 1.00 81.00 95 ASP A O 1
ATOM 734 N N . HIS A 1 96 ? -26.728 15.038 21.975 1.00 77.25 96 HIS A N 1
ATOM 735 C CA . HIS A 1 96 ? -26.013 14.324 20.917 1.00 77.25 96 HIS A CA 1
ATOM 736 C C . HIS A 1 96 ? -26.635 14.674 19.560 1.00 77.25 96 HIS A C 1
ATOM 738 O O . HIS A 1 96 ? -27.849 14.588 19.376 1.00 77.25 96 HIS A O 1
ATOM 744 N N . GLY A 1 97 ? -25.811 15.085 18.596 1.00 74.19 97 GLY A N 1
ATOM 745 C CA . GLY A 1 97 ? -26.280 15.425 17.247 1.00 74.19 97 GLY A CA 1
ATOM 746 C C . GLY A 1 97 ? -26.579 14.191 16.389 1.00 74.19 97 GLY A C 1
ATOM 747 O O . GLY A 1 97 ? -27.142 14.321 15.304 1.00 74.19 97 GLY A O 1
ATOM 748 N N . SER A 1 98 ? -26.183 13.007 16.862 1.00 87.56 98 SER A N 1
ATOM 749 C CA . SER A 1 98 ? -26.277 11.714 16.185 1.00 87.56 98 SER A CA 1
ATOM 750 C C . SER A 1 98 ? -26.298 10.561 17.206 1.00 87.56 98 SER A C 1
ATOM 752 O O . SER A 1 98 ? -26.322 10.791 18.413 1.00 87.56 98 SER A O 1
ATOM 754 N N . CYS A 1 99 ? -26.311 9.313 16.731 1.00 91.12 99 CYS A N 1
ATOM 755 C CA . CYS A 1 99 ? -26.165 8.129 17.589 1.00 91.12 99 CYS A CA 1
ATOM 756 C C . CYS A 1 99 ? -24.704 7.685 17.773 1.00 91.12 99 CYS A C 1
ATOM 758 O O . CYS A 1 99 ? -24.428 6.824 18.611 1.00 91.12 99 CYS A O 1
ATOM 760 N N . GLY A 1 100 ? -23.776 8.243 16.999 1.00 94.56 100 GLY A N 1
ATOM 761 C CA . GLY A 1 100 ? -22.385 7.825 16.965 1.00 94.56 100 GLY A CA 1
ATOM 762 C C . GLY A 1 100 ? -21.563 8.693 16.017 1.00 94.56 100 GLY A C 1
ATOM 763 O O . GLY A 1 100 ? -22.105 9.404 15.174 1.00 94.56 100 GLY A O 1
ATOM 764 N N . LEU A 1 101 ? -20.250 8.691 16.231 1.00 96.94 101 LEU A N 1
ATOM 765 C CA . LEU A 1 101 ? -19.298 9.349 15.346 1.00 96.94 101 LEU A CA 1
ATOM 766 C C . LEU A 1 101 ? -17.945 8.643 15.422 1.00 96.94 101 LEU A C 1
ATOM 768 O O . LEU A 1 101 ? -17.411 8.432 16.515 1.00 96.94 101 LEU A O 1
ATOM 772 N N . ALA A 1 102 ? -17.349 8.370 14.270 1.00 97.50 102 ALA A N 1
ATOM 773 C CA . ALA A 1 102 ? -16.035 7.756 14.143 1.00 97.50 102 ALA A CA 1
ATOM 774 C C . ALA A 1 102 ? -15.163 8.475 13.111 1.00 97.50 102 ALA A C 1
ATOM 776 O O . ALA A 1 102 ? -15.648 9.188 12.229 1.00 97.50 102 ALA A O 1
ATOM 777 N N . TRP A 1 103 ? -13.852 8.266 13.213 1.00 96.06 103 TRP A N 1
ATOM 778 C CA . TRP A 1 103 ? -12.952 8.585 12.108 1.00 96.06 103 TRP A CA 1
ATOM 779 C C . TRP A 1 103 ? -13.088 7.544 11.004 1.00 96.06 103 TRP A C 1
ATOM 781 O O . TRP A 1 103 ? -13.242 6.358 11.286 1.00 96.06 103 TRP A O 1
ATOM 791 N N . VAL A 1 104 ? -12.972 7.986 9.753 1.00 93.81 104 VAL A N 1
ATOM 792 C CA . VAL A 1 104 ? -12.953 7.084 8.600 1.00 93.81 104 VAL A CA 1
ATOM 793 C C . VAL A 1 104 ? -11.516 6.667 8.293 1.00 93.81 104 VAL A C 1
ATOM 795 O O . VAL A 1 104 ? -10.685 7.527 7.997 1.00 93.81 104 VAL A O 1
ATOM 798 N N . GLY A 1 105 ? -11.228 5.365 8.353 1.00 90.75 105 GLY A N 1
ATOM 799 C CA . GLY A 1 105 ? -9.932 4.807 7.950 1.00 90.75 105 GLY A CA 1
ATOM 800 C C . GLY A 1 105 ? -9.702 4.910 6.438 1.00 90.75 105 GLY A C 1
ATOM 801 O O . GLY A 1 105 ? -10.644 4.862 5.648 1.00 90.75 105 GLY A O 1
ATOM 802 N N . GLY A 1 106 ? -8.453 5.075 6.017 1.00 81.44 106 GLY A N 1
ATOM 803 C CA . GLY A 1 106 ? -8.033 5.084 4.618 1.00 81.44 106 GLY A CA 1
ATOM 804 C C . GLY A 1 106 ? -8.611 6.237 3.799 1.00 81.44 106 GLY A C 1
ATOM 805 O O . GLY A 1 106 ? -8.742 6.140 2.578 1.00 81.44 106 GLY A O 1
ATOM 806 N N . SER A 1 107 ? -8.991 7.335 4.456 1.00 68.75 107 SER A N 1
ATOM 807 C CA . SER A 1 107 ? -9.396 8.566 3.780 1.00 68.75 107 SER A CA 1
ATOM 808 C C . SER A 1 107 ? -8.158 9.425 3.504 1.00 68.75 107 SER A C 1
ATOM 810 O O . SER A 1 107 ? -7.826 10.314 4.290 1.00 68.75 107 SER A O 1
ATOM 812 N N . ALA A 1 108 ? -7.488 9.205 2.370 1.00 56.22 108 ALA A N 1
ATOM 813 C CA . ALA A 1 108 ? -6.384 10.056 1.935 1.00 56.22 108 ALA A CA 1
ATOM 814 C C . ALA A 1 108 ? -6.925 11.383 1.375 1.00 56.22 108 ALA A C 1
ATOM 816 O O . ALA A 1 108 ? -7.687 11.409 0.409 1.00 56.22 108 ALA A O 1
ATOM 817 N N . THR A 1 109 ? -6.529 12.505 1.979 1.00 54.72 109 THR A N 1
ATOM 818 C CA . THR A 1 109 ? -6.701 13.835 1.375 1.00 54.72 109 THR A CA 1
ATOM 819 C C . THR A 1 109 ? -5.341 14.261 0.844 1.00 54.72 109 THR A C 1
ATOM 821 O O . THR A 1 109 ? -4.407 14.429 1.629 1.00 54.72 109 THR A O 1
ATOM 824 N N . TYR A 1 110 ? -5.200 14.398 -0.473 1.00 52.84 110 TYR A N 1
ATOM 825 C CA . TYR A 1 110 ? -3.988 14.961 -1.060 1.00 52.84 110 TYR A CA 1
ATOM 826 C C . TYR A 1 110 ? -3.836 16.434 -0.660 1.00 52.84 110 TYR A C 1
ATOM 828 O O . TYR A 1 110 ? -4.790 17.100 -0.256 1.00 52.84 110 TYR A O 1
ATOM 836 N N . THR A 1 111 ? -2.622 16.970 -0.781 1.00 46.22 111 THR A N 1
ATOM 837 C CA . THR A 1 111 ? -2.302 18.372 -0.461 1.00 46.22 111 THR A CA 1
ATOM 838 C C . THR A 1 111 ? -3.080 19.392 -1.298 1.00 46.22 111 THR A C 1
ATOM 840 O O . THR A 1 111 ? -3.186 20.546 -0.890 1.00 46.22 111 THR A O 1
ATOM 843 N N . ASP A 1 112 ? -3.655 18.981 -2.432 1.00 58.53 112 ASP A N 1
ATOM 844 C CA . ASP A 1 112 ? -4.554 19.789 -3.265 1.00 58.53 112 ASP A CA 1
ATOM 845 C C . ASP A 1 112 ? -6.035 19.722 -2.829 1.00 58.53 112 ASP A C 1
ATOM 847 O O . ASP A 1 112 ? -6.899 20.335 -3.455 1.00 58.53 112 ASP A O 1
ATOM 851 N N . GLY A 1 113 ? -6.334 18.995 -1.747 1.00 49.22 113 GLY A N 1
ATOM 852 C CA . GLY A 1 113 ? -7.679 18.809 -1.209 1.00 49.22 113 GLY A CA 1
ATOM 853 C C . GLY A 1 113 ? -8.502 17.733 -1.919 1.00 49.22 113 GLY A C 1
ATOM 854 O O . GLY A 1 113 ? -9.647 17.500 -1.524 1.00 49.22 113 GLY A O 1
ATOM 855 N N . SER A 1 114 ? -7.958 17.059 -2.938 1.00 57.44 114 SER A N 1
ATOM 856 C CA . SER A 1 114 ? -8.642 15.939 -3.577 1.00 57.44 114 SER A CA 1
ATOM 857 C C . SER A 1 114 ? -8.610 14.704 -2.673 1.00 57.44 114 SER A C 1
ATOM 859 O O . SER A 1 114 ? -7.593 14.363 -2.064 1.00 57.44 114 SER A O 1
ATOM 861 N N . LYS A 1 115 ? -9.762 14.039 -2.537 1.00 56.56 115 LYS A N 1
ATOM 862 C CA . LYS A 1 115 ? -9.850 12.755 -1.841 1.00 56.56 115 LYS A CA 1
ATOM 863 C C . LYS A 1 115 ? -9.446 11.646 -2.805 1.00 56.56 115 LYS A C 1
ATOM 865 O O . LYS A 1 115 ? -10.096 11.488 -3.838 1.00 56.56 115 LYS A O 1
ATOM 870 N N . ALA A 1 116 ? -8.430 10.868 -2.449 1.00 65.00 116 ALA A N 1
ATOM 871 C CA . ALA A 1 116 ? -8.222 9.549 -3.032 1.00 65.00 116 ALA A CA 1
ATOM 872 C C . ALA A 1 116 ? -8.741 8.475 -2.091 1.00 65.00 116 ALA A C 1
ATOM 874 O O . ALA A 1 116 ? -8.703 8.603 -0.867 1.00 65.00 116 ALA A O 1
ATOM 875 N N . TYR A 1 117 ? -9.177 7.385 -2.701 1.00 75.56 117 TYR A N 1
ATOM 876 C CA . TYR A 1 117 ? -9.286 6.113 -2.018 1.00 75.56 117 TYR A CA 1
ATOM 877 C C . TYR A 1 117 ? -7.874 5.687 -1.598 1.00 75.56 117 TYR A C 1
ATOM 879 O O . TYR A 1 117 ? -6.965 5.747 -2.423 1.00 75.56 117 TYR A O 1
ATOM 887 N N . ALA A 1 118 ? -7.659 5.248 -0.356 1.00 73.81 118 ALA A N 1
ATOM 888 C CA . ALA A 1 118 ? -6.354 4.713 0.060 1.00 73.81 118 ALA A CA 1
ATOM 889 C C . ALA A 1 118 ? -6.015 3.349 -0.579 1.00 73.81 118 ALA A C 1
ATOM 891 O O . ALA A 1 118 ? -5.130 2.647 -0.105 1.00 73.81 118 ALA A O 1
ATOM 892 N N . ASP A 1 119 ? -6.751 2.938 -1.617 1.00 84.38 119 ASP A N 1
ATOM 893 C CA . ASP A 1 119 ? -6.634 1.649 -2.297 1.00 84.38 119 ASP A CA 1
ATOM 894 C C . ASP A 1 119 ? -6.591 0.451 -1.330 1.00 84.38 119 ASP A C 1
ATOM 896 O O . ASP A 1 119 ? -5.974 -0.581 -1.603 1.00 84.38 119 ASP A O 1
ATOM 900 N N . GLY A 1 120 ? -7.320 0.573 -0.215 1.00 84.75 120 GLY A N 1
ATOM 901 C CA . GLY A 1 120 ? -7.414 -0.429 0.847 1.00 84.75 120 GLY A CA 1
ATOM 902 C C . GLY A 1 120 ? -6.307 -0.397 1.898 1.00 84.75 120 GLY A C 1
ATOM 903 O O . GLY A 1 120 ? -6.387 -1.195 2.828 1.00 84.75 120 GLY A O 1
ATOM 904 N N . ASP A 1 121 ? -5.309 0.482 1.792 1.00 86.38 121 ASP A N 1
ATOM 905 C CA . ASP A 1 121 ? -4.264 0.632 2.809 1.00 86.38 121 ASP A CA 1
ATOM 906 C C . ASP A 1 121 ? -4.779 1.454 3.997 1.00 86.38 121 ASP A C 1
ATOM 908 O O . ASP A 1 121 ? -5.127 2.628 3.874 1.00 86.38 121 ASP A O 1
ATOM 912 N N . VAL A 1 122 ? -4.838 0.807 5.157 1.00 89.69 122 VAL A N 1
ATOM 913 C CA . VAL A 1 122 ? -5.151 1.420 6.455 1.00 89.69 122 VAL A CA 1
ATOM 914 C C . VAL A 1 122 ? -4.058 1.109 7.478 1.00 89.69 122 VAL A C 1
ATOM 916 O O . VAL A 1 122 ? -4.243 1.320 8.672 1.00 89.69 122 VAL A O 1
ATOM 919 N N . SER A 1 123 ? -2.902 0.602 7.041 1.00 84.56 123 SER A N 1
ATOM 920 C CA . SER A 1 123 ? -1.841 0.073 7.910 1.00 84.56 123 SER A CA 1
ATOM 921 C C . SER A 1 123 ? -1.216 1.110 8.853 1.00 84.56 123 SER A C 1
ATOM 923 O O . SER A 1 123 ? -0.610 0.741 9.857 1.00 84.56 123 SER A O 1
ATOM 925 N N . GLN A 1 124 ? -1.403 2.403 8.574 1.00 84.44 124 GLN A N 1
ATOM 926 C CA . GLN A 1 124 ? -0.905 3.520 9.386 1.00 84.44 124 GLN A CA 1
ATOM 927 C C . GLN A 1 124 ? -2.009 4.229 10.193 1.00 84.44 124 GLN A C 1
ATOM 929 O O . GLN A 1 124 ? -1.740 5.199 10.903 1.00 84.44 124 GLN A O 1
ATOM 934 N N . ASP A 1 125 ? -3.252 3.738 10.141 1.00 89.94 125 ASP A N 1
ATOM 935 C CA . ASP A 1 125 ? -4.416 4.426 10.713 1.00 89.94 125 ASP A CA 1
ATOM 936 C C . ASP A 1 125 ? -4.720 4.048 12.166 1.00 89.94 125 ASP A C 1
ATOM 938 O O . ASP A 1 125 ? -5.798 4.361 12.678 1.00 89.94 125 ASP A O 1
ATOM 942 N N . ALA A 1 126 ? -3.779 3.427 12.885 1.00 90.19 126 ALA A N 1
ATOM 943 C CA . ALA A 1 126 ? -3.958 3.075 14.297 1.00 90.19 126 ALA A CA 1
ATOM 944 C C . ALA A 1 126 ? -4.398 4.286 15.151 1.00 90.19 126 ALA A C 1
ATOM 946 O O . ALA A 1 126 ? -5.242 4.160 16.044 1.00 90.19 126 ALA A O 1
ATOM 947 N N . GLY A 1 127 ? -3.882 5.481 14.828 1.00 89.19 127 GLY A N 1
ATOM 948 C CA . GLY A 1 127 ? -4.248 6.754 15.464 1.00 89.19 127 GLY A CA 1
ATOM 949 C C . GLY A 1 127 ? -5.679 7.234 15.181 1.00 89.19 127 GLY A C 1
ATOM 950 O O . GLY A 1 127 ? -6.188 8.075 15.918 1.00 89.19 127 GLY A O 1
ATOM 951 N N . SER A 1 128 ? -6.345 6.670 14.173 1.00 89.50 128 SER A N 1
ATOM 952 C CA . SER A 1 128 ? -7.726 6.972 13.782 1.00 89.50 128 SER A CA 1
ATOM 953 C C . SER A 1 128 ? -8.710 5.857 14.159 1.00 89.50 128 SER A C 1
ATOM 955 O O . SER A 1 128 ? -9.894 5.960 13.857 1.00 89.50 128 SER A O 1
ATOM 957 N N . MET A 1 129 ? -8.296 4.810 14.881 1.00 96.62 129 MET A N 1
ATOM 958 C CA . MET A 1 129 ? -9.199 3.743 15.351 1.00 96.62 129 MET A CA 1
ATOM 959 C C . MET A 1 129 ? -9.952 4.124 16.632 1.00 96.62 129 MET A C 1
ATOM 961 O O . MET A 1 129 ? -9.823 3.464 17.673 1.00 96.62 129 MET A O 1
ATOM 965 N N . PHE A 1 130 ? -10.701 5.224 16.558 1.00 98.12 130 PHE A N 1
ATOM 966 C CA . PHE A 1 130 ? -11.518 5.764 17.637 1.00 98.12 130 PHE A CA 1
ATOM 967 C C . PHE A 1 130 ? -12.950 6.027 17.179 1.00 98.12 130 PHE A C 1
ATOM 969 O O . PHE A 1 130 ? -13.177 6.541 16.080 1.00 98.12 130 PHE A O 1
ATOM 976 N N . SER A 1 131 ? -13.895 5.723 18.064 1.00 98.12 131 SER A N 1
ATOM 977 C CA . SER A 1 131 ? -15.318 5.986 17.869 1.00 98.12 131 SER A CA 1
ATOM 978 C C . SER A 1 131 ? -15.959 6.486 19.161 1.00 98.12 131 SER A C 1
ATOM 980 O O . SER A 1 131 ? -15.552 6.130 20.269 1.00 98.12 131 SER A O 1
ATOM 982 N N . HIS A 1 132 ? -17.020 7.264 19.015 1.00 97.19 132 HIS A N 1
ATOM 983 C CA . HIS A 1 132 ? -17.996 7.551 20.054 1.00 97.19 132 HIS A CA 1
ATOM 984 C C . HIS A 1 132 ? -19.326 6.895 19.675 1.00 97.19 132 HIS A C 1
ATOM 986 O O . HIS A 1 132 ? -19.759 7.004 18.532 1.00 97.19 132 HIS A O 1
ATOM 992 N N . VAL A 1 133 ? -19.989 6.253 20.637 1.00 96.94 133 VAL A N 1
ATOM 993 C CA . VAL A 1 133 ? -21.290 5.606 20.445 1.00 96.94 133 VAL A CA 1
ATOM 994 C C . VAL A 1 133 ? -22.235 5.962 21.587 1.00 96.94 133 VAL A C 1
ATOM 996 O O . VAL A 1 133 ? -21.900 5.834 22.767 1.00 96.94 133 VAL A O 1
ATOM 999 N N . THR A 1 134 ? -23.466 6.318 21.240 1.00 94.19 134 THR A N 1
ATOM 1000 C CA . THR A 1 134 ? -24.556 6.443 22.200 1.00 94.19 134 THR A CA 1
ATOM 1001 C C . THR A 1 134 ? -25.168 5.064 22.458 1.00 94.19 134 THR A C 1
ATOM 1003 O O . THR A 1 134 ? -25.864 4.489 21.623 1.00 94.19 134 THR A O 1
ATOM 1006 N N . ALA A 1 135 ? -24.899 4.504 23.635 1.00 91.88 135 ALA A N 1
ATOM 1007 C CA . ALA A 1 135 ? -25.236 3.125 23.977 1.00 91.88 135 ALA A CA 1
ATOM 1008 C C . ALA A 1 135 ? -26.683 2.933 24.463 1.00 91.88 135 ALA A C 1
ATOM 1010 O O . ALA A 1 135 ? -27.108 1.795 24.652 1.00 91.88 135 ALA A O 1
ATOM 1011 N N . THR A 1 136 ? -27.467 3.997 24.652 1.00 88.00 136 THR A N 1
ATOM 1012 C CA . THR A 1 136 ? -28.896 3.924 25.010 1.00 88.00 136 THR A CA 1
ATOM 1013 C C . THR A 1 136 ? -29.730 4.802 24.081 1.00 88.00 136 THR A C 1
ATOM 1015 O O . THR A 1 136 ? -29.236 5.794 23.569 1.00 88.00 136 THR A O 1
ATOM 1018 N N . GLY A 1 137 ? -30.991 4.447 23.820 1.00 84.81 137 GLY A N 1
ATOM 1019 C CA . GLY A 1 137 ? -31.889 5.255 22.974 1.00 84.81 137 GLY A CA 1
ATOM 1020 C C . GLY A 1 137 ? -31.597 5.224 21.464 1.00 84.81 137 GLY A C 1
ATOM 1021 O O . GLY A 1 137 ? -32.372 5.784 20.695 1.00 84.81 137 GLY A O 1
ATOM 1022 N N . CYS A 1 138 ? -30.535 4.538 21.041 1.00 89.56 138 CYS A N 1
ATOM 1023 C CA . CYS A 1 138 ? -30.167 4.287 19.649 1.00 89.56 138 CYS A CA 1
ATOM 1024 C C . CYS A 1 138 ? -30.226 2.785 19.333 1.00 89.56 138 CYS A C 1
ATOM 1026 O O . CYS A 1 138 ? -30.186 1.948 20.237 1.00 89.56 138 CYS A O 1
ATOM 1028 N N . GLY A 1 139 ? -30.336 2.437 18.048 1.00 89.69 139 GLY A N 1
ATOM 1029 C CA . GLY A 1 139 ? -30.327 1.040 17.611 1.00 89.69 139 GLY A CA 1
ATOM 1030 C C . GLY A 1 139 ? -28.952 0.393 17.792 1.00 89.69 139 GLY A C 1
ATOM 1031 O O . GLY A 1 139 ? -27.934 1.028 17.538 1.00 89.69 139 GLY A O 1
ATOM 1032 N N . ASP A 1 140 ? -28.919 -0.886 18.167 1.00 92.75 140 ASP A N 1
ATOM 1033 C CA . ASP A 1 140 ? -27.677 -1.615 18.494 1.00 92.75 140 ASP A 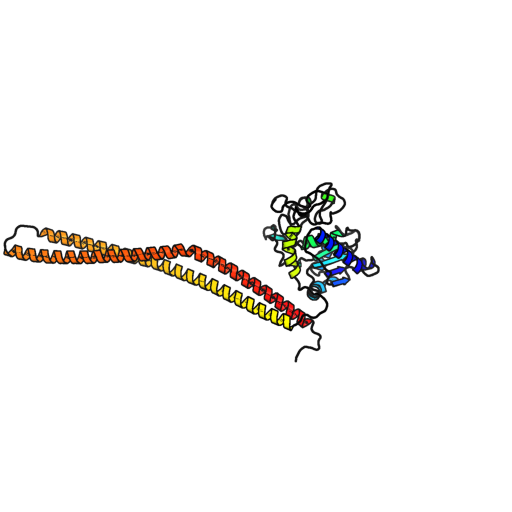CA 1
ATOM 1034 C C . ASP A 1 140 ? -26.686 -1.738 17.325 1.00 92.75 140 ASP A C 1
ATOM 1036 O O . ASP A 1 140 ? -25.493 -1.944 17.536 1.00 92.75 140 ASP A O 1
ATOM 1040 N N . VAL A 1 141 ? -27.174 -1.560 16.094 1.00 96.50 141 VAL A N 1
ATOM 1041 C CA . VAL A 1 141 ? -26.381 -1.511 14.856 1.00 96.50 141 VAL A CA 1
ATOM 1042 C C . VAL A 1 141 ? -25.334 -0.392 14.848 1.00 96.50 141 VAL A C 1
ATOM 1044 O O . VAL A 1 141 ? -24.359 -0.485 14.110 1.00 96.50 141 VAL A O 1
ATOM 1047 N N . VAL A 1 142 ? -25.503 0.643 15.680 1.00 96.94 142 VAL A N 1
ATOM 1048 C CA . VAL A 1 142 ? -24.619 1.814 15.702 1.00 96.94 142 VAL A CA 1
ATOM 1049 C C . VAL A 1 142 ? -23.158 1.449 15.961 1.00 96.94 142 VAL A C 1
ATOM 1051 O O . VAL A 1 142 ? -22.280 2.012 15.326 1.00 96.94 142 VAL A O 1
ATOM 1054 N N . LEU A 1 143 ? -22.868 0.458 16.813 1.00 98.12 143 LEU A N 1
ATOM 1055 C CA . LEU A 1 143 ? -21.479 0.051 17.043 1.00 98.12 143 LEU A CA 1
ATOM 1056 C C . LEU A 1 143 ? -20.852 -0.511 15.762 1.00 98.12 143 LEU A C 1
ATOM 1058 O O . LEU A 1 143 ? -19.749 -0.119 15.402 1.00 98.12 143 LEU A O 1
ATOM 1062 N N . ALA A 1 144 ? -21.568 -1.376 15.043 1.00 98.44 144 ALA A N 1
ATOM 1063 C CA . ALA A 1 144 ? -21.101 -1.902 13.763 1.00 98.44 144 ALA A CA 1
ATOM 1064 C C . ALA A 1 144 ? -20.949 -0.794 12.707 1.00 98.44 144 ALA A C 1
ATOM 1066 O O . ALA A 1 144 ? -20.011 -0.841 11.916 1.00 98.44 144 ALA A O 1
ATOM 1067 N N . HIS A 1 145 ? -21.837 0.204 12.713 1.00 98.56 145 HIS A N 1
ATOM 1068 C CA . HIS A 1 145 ? -21.761 1.370 11.830 1.00 98.56 145 HIS A CA 1
ATOM 1069 C C . HIS A 1 145 ? -20.484 2.182 12.077 1.00 98.56 145 HIS A C 1
ATOM 1071 O O . HIS A 1 145 ? -19.688 2.384 11.163 1.00 98.56 145 HIS A O 1
ATOM 1077 N N . GLU A 1 146 ? -20.241 2.576 13.328 1.00 98.31 146 GLU A N 1
ATOM 1078 C CA . GLU A 1 146 ? -19.075 3.388 13.673 1.00 98.31 146 GLU A CA 1
ATOM 1079 C C . GLU A 1 146 ? -17.760 2.629 13.472 1.00 98.31 146 GLU A C 1
ATOM 1081 O O . GLU A 1 146 ? -16.814 3.171 12.904 1.00 98.31 146 GLU A O 1
ATOM 1086 N N . LEU A 1 147 ? -17.697 1.345 13.849 1.00 98.56 147 LEU A N 1
ATOM 1087 C CA . LEU A 1 147 ? -16.523 0.526 13.538 1.00 98.56 147 LEU A CA 1
ATOM 1088 C C . LEU A 1 147 ? -16.348 0.362 12.019 1.00 98.56 147 LEU A C 1
ATOM 1090 O O . LEU A 1 147 ? -15.219 0.328 11.540 1.00 98.56 147 LEU A O 1
ATOM 1094 N N . GLY A 1 148 ? -17.442 0.317 11.252 1.00 98.25 148 GLY A N 1
ATOM 1095 C CA . GLY A 1 148 ? -17.439 0.356 9.789 1.00 98.25 148 GLY A CA 1
ATOM 1096 C C . GLY A 1 148 ? -16.703 1.571 9.229 1.00 98.25 148 GLY A C 1
ATOM 1097 O O . GLY A 1 148 ? -15.863 1.415 8.343 1.00 98.25 148 GLY A O 1
ATOM 1098 N N . HIS A 1 149 ? -16.947 2.760 9.785 1.00 97.81 149 HIS A N 1
ATOM 1099 C CA . HIS A 1 149 ? -16.183 3.960 9.441 1.00 97.81 149 HIS A CA 1
ATOM 1100 C C . HIS A 1 149 ? -14.697 3.796 9.744 1.00 97.81 149 HIS A C 1
ATOM 1102 O O . HIS A 1 149 ? -13.877 3.975 8.843 1.00 97.81 149 HIS A O 1
ATOM 1108 N N . ASN A 1 150 ? -14.335 3.374 10.958 1.00 97.75 150 ASN A N 1
ATOM 1109 C CA . ASN A 1 150 ? -12.929 3.143 11.305 1.00 97.75 150 ASN A CA 1
ATOM 1110 C C . ASN A 1 150 ? -12.248 2.154 10.347 1.00 97.75 150 ASN A C 1
ATOM 1112 O O . ASN A 1 150 ? -11.098 2.357 9.980 1.00 97.75 150 ASN A O 1
ATOM 1116 N N . MET A 1 151 ? -12.971 1.134 9.879 1.00 97.50 151 MET A N 1
ATOM 1117 C CA . MET A 1 151 ? -12.478 0.149 8.910 1.00 97.50 151 MET A CA 1
ATOM 1118 C C . MET A 1 151 ? -12.503 0.630 7.447 1.00 97.50 151 MET A C 1
ATOM 1120 O O . MET A 1 151 ? -12.186 -0.137 6.534 1.00 97.50 151 MET A O 1
ATOM 1124 N N . GLY A 1 152 ? -12.854 1.895 7.218 1.00 95.44 152 GLY A N 1
ATOM 1125 C CA . GLY A 1 152 ? -12.744 2.578 5.936 1.00 95.44 152 GLY A CA 1
ATOM 1126 C C . GLY A 1 152 ? -13.979 2.498 5.052 1.00 95.44 152 GLY A C 1
ATOM 1127 O O . GLY A 1 152 ? -13.853 2.483 3.826 1.00 95.44 152 GLY A O 1
ATOM 1128 N N . LEU A 1 153 ? -15.169 2.435 5.649 1.00 97.31 153 LEU A N 1
ATOM 1129 C CA . LEU A 1 153 ? -16.442 2.524 4.938 1.00 97.31 153 LEU A CA 1
ATOM 1130 C C . LEU A 1 153 ? -17.052 3.925 5.066 1.00 97.31 153 LEU A C 1
ATOM 1132 O O . LEU A 1 153 ? -17.018 4.530 6.134 1.00 97.31 153 LEU A O 1
ATOM 1136 N N . ASN A 1 154 ? -17.686 4.406 3.999 1.00 95.62 154 ASN A N 1
ATOM 1137 C CA . ASN A 1 154 ? -18.537 5.601 4.037 1.00 95.62 154 ASN A CA 1
ATOM 1138 C C . ASN A 1 154 ? -20.022 5.237 4.088 1.00 95.62 154 ASN A C 1
ATOM 1140 O O . ASN A 1 154 ? -20.408 4.068 3.942 1.00 95.62 154 ASN A O 1
ATOM 1144 N N . HIS A 1 155 ? -20.874 6.253 4.243 1.00 97.25 155 HIS A N 1
ATOM 1145 C CA . HIS A 1 155 ? -22.298 6.051 4.049 1.00 97.25 155 HIS A CA 1
ATOM 1146 C C . HIS A 1 155 ? -22.639 5.724 2.602 1.00 97.25 155 HIS A C 1
ATOM 1148 O O . HIS A 1 155 ? -21.790 5.761 1.715 1.00 97.25 155 HIS A O 1
ATOM 1154 N N . SER A 1 156 ? -23.909 5.416 2.336 1.00 97.25 156 SER A N 1
ATOM 1155 C CA . SER A 1 156 ? -24.324 5.089 0.978 1.00 97.25 156 SER A CA 1
ATOM 1156 C C . SER A 1 156 ? -24.032 6.194 -0.034 1.00 97.25 156 SER A C 1
ATOM 1158 O O . SER A 1 156 ? -23.970 7.382 0.287 1.00 97.25 156 SER A O 1
ATOM 1160 N N . ARG A 1 157 ? -23.962 5.789 -1.305 1.00 92.38 157 ARG A N 1
ATOM 1161 C CA . ARG A 1 157 ? -23.804 6.693 -2.450 1.00 92.38 157 ARG A CA 1
ATOM 1162 C C . ARG A 1 157 ? -24.811 7.848 -2.432 1.00 92.38 157 ARG A C 1
ATOM 1164 O O . ARG A 1 157 ? -24.457 8.963 -2.788 1.00 92.38 157 ARG A O 1
ATOM 1171 N N . LEU A 1 158 ? -26.049 7.592 -2.001 1.00 92.19 158 LEU A N 1
ATOM 1172 C CA . LEU A 1 158 ? -27.107 8.604 -1.935 1.00 92.19 158 LEU A CA 1
ATOM 1173 C C . LEU A 1 158 ? -26.816 9.707 -0.904 1.00 92.19 158 LEU A C 1
ATOM 1175 O O . LEU A 1 158 ? -27.352 10.804 -1.022 1.00 92.19 158 LEU A O 1
ATOM 1179 N N . GLN A 1 159 ? -26.004 9.407 0.108 1.00 92.12 159 GLN A N 1
ATOM 1180 C CA . GLN A 1 159 ? -25.697 10.304 1.220 1.00 92.12 159 GLN A CA 1
ATOM 1181 C C . GLN A 1 159 ? -24.384 11.054 0.983 1.00 92.12 159 GLN A C 1
ATOM 1183 O O . GLN A 1 159 ? -24.380 12.282 0.999 1.00 92.12 159 GLN A O 1
ATOM 1188 N N . ASP A 1 160 ? -23.301 10.322 0.702 1.00 88.31 160 ASP A N 1
ATOM 1189 C CA . ASP A 1 160 ? -21.946 10.895 0.654 1.00 88.31 160 ASP A CA 1
ATOM 1190 C C . ASP A 1 160 ? -21.386 11.003 -0.777 1.00 88.31 160 ASP A C 1
ATOM 1192 O O . ASP A 1 160 ? -20.358 11.641 -1.001 1.00 88.31 160 ASP A O 1
ATOM 1196 N N . GLY A 1 161 ? -22.015 10.352 -1.763 1.00 85.06 161 GLY A N 1
ATOM 1197 C CA . GLY A 1 161 ? -21.576 10.330 -3.167 1.00 85.06 161 GLY A CA 1
ATOM 1198 C C . GLY A 1 161 ? -20.323 9.489 -3.454 1.00 85.06 161 GLY A C 1
ATOM 1199 O O . GLY A 1 161 ? -20.135 9.038 -4.584 1.00 85.06 161 GLY A O 1
ATOM 1200 N N . THR A 1 162 ? -19.492 9.213 -2.449 1.00 87.88 162 THR A N 1
ATOM 1201 C CA . THR A 1 162 ? -18.195 8.537 -2.598 1.00 87.88 162 THR A CA 1
ATOM 1202 C C . THR A 1 162 ? -17.955 7.464 -1.535 1.00 87.88 162 THR A C 1
ATOM 1204 O O . THR A 1 162 ? -18.482 7.542 -0.426 1.00 87.88 162 THR A O 1
ATOM 1207 N N . GLY A 1 163 ? -17.143 6.461 -1.875 1.00 90.62 163 GLY A N 1
ATOM 1208 C CA . GLY A 1 163 ? -16.725 5.409 -0.944 1.00 90.62 163 GLY A CA 1
ATOM 1209 C C . GLY A 1 163 ? -15.557 5.821 -0.045 1.00 90.62 163 GLY A C 1
ATOM 1210 O O . GLY A 1 163 ? -14.990 6.899 -0.220 1.00 90.62 163 GLY A O 1
ATOM 1211 N N . GLY A 1 164 ? -15.240 4.977 0.942 1.00 91.06 164 GLY A N 1
ATOM 1212 C CA . GLY A 1 164 ? -14.126 5.176 1.877 1.00 91.06 164 GLY A CA 1
ATOM 1213 C C . GLY A 1 164 ? -12.778 4.737 1.295 1.00 91.06 164 GLY A C 1
ATOM 1214 O O . GLY A 1 164 ? -12.194 5.442 0.487 1.00 91.06 164 GLY A O 1
ATOM 1215 N N . THR A 1 165 ? -12.279 3.561 1.672 1.00 92.06 165 THR A N 1
ATOM 1216 C CA . THR A 1 165 ? -10.989 3.005 1.193 1.00 92.06 165 THR A CA 1
ATOM 1217 C C . THR A 1 165 ? -10.974 2.599 -0.279 1.00 92.06 165 THR A C 1
ATOM 1219 O O . THR A 1 165 ? -9.904 2.455 -0.863 1.00 92.06 165 THR A O 1
ATOM 1222 N N . TYR A 1 166 ? -12.154 2.430 -0.876 1.00 92.69 166 TYR A N 1
ATOM 1223 C CA . TYR A 1 166 ? -12.389 2.176 -2.296 1.00 92.69 166 TYR A CA 1
ATOM 1224 C C . TYR A 1 166 ? -13.669 2.886 -2.737 1.00 92.69 166 TYR A C 1
ATOM 1226 O O . TYR A 1 166 ? -14.553 3.136 -1.916 1.00 92.69 166 TYR A O 1
ATOM 1234 N N . HIS A 1 167 ? -13.860 3.088 -4.045 1.00 92.19 167 HIS A N 1
ATOM 1235 C CA . HIS A 1 167 ? -15.092 3.695 -4.572 1.00 92.19 167 HIS A CA 1
ATOM 1236 C C . HIS A 1 167 ? -16.377 2.944 -4.194 1.00 92.19 167 HIS A C 1
ATOM 1238 O O . HIS A 1 167 ? -17.462 3.522 -4.251 1.00 92.19 167 HIS A O 1
ATOM 1244 N N . TYR A 1 168 ? -16.273 1.654 -3.873 1.00 95.19 168 TYR A N 1
ATOM 1245 C CA . TYR A 1 168 ? -17.377 0.767 -3.506 1.00 95.19 168 TYR A CA 1
ATOM 1246 C C . TYR A 1 168 ? -17.444 0.492 -1.995 1.00 95.19 168 TYR A C 1
ATOM 1248 O O . TYR A 1 168 ? -18.352 -0.212 -1.555 1.00 95.19 168 TYR A O 1
ATOM 1256 N N . ALA A 1 169 ? -16.516 1.038 -1.198 1.00 97.06 169 ALA A N 1
ATOM 1257 C CA . ALA A 1 169 ? -16.445 0.869 0.254 1.00 97.06 169 ALA A CA 1
ATOM 1258 C C . ALA A 1 169 ? -17.496 1.748 0.957 1.00 97.06 169 ALA A C 1
ATOM 1260 O O . ALA A 1 169 ? -17.174 2.770 1.567 1.00 97.06 169 ALA A O 1
ATOM 1261 N N . LEU A 1 170 ? -18.773 1.399 0.787 1.00 96.75 170 LEU A N 1
ATOM 1262 C CA . LEU A 1 170 ? -19.902 2.196 1.256 1.00 96.75 170 LEU A CA 1
ATOM 1263 C C . LEU A 1 170 ? -21.185 1.391 1.464 1.00 96.75 170 LEU A C 1
ATOM 1265 O O . LEU A 1 170 ? -21.339 0.288 0.942 1.00 96.75 170 LEU A O 1
ATOM 1269 N N . GLY A 1 171 ? -22.138 1.968 2.195 1.00 98.31 171 GLY A N 1
ATOM 1270 C CA . GLY A 1 171 ? -23.470 1.390 2.394 1.00 98.31 171 GLY A CA 1
ATOM 1271 C C . GLY A 1 171 ? -24.339 1.325 1.135 1.00 98.31 171 GLY A C 1
ATOM 1272 O O . GLY A 1 171 ? -24.172 2.064 0.173 1.00 98.31 171 GLY A O 1
ATOM 1273 N N . HIS A 1 172 ? -25.346 0.469 1.160 1.00 98.44 172 HIS A N 1
ATOM 1274 C CA . HIS A 1 172 ? -26.366 0.355 0.121 1.00 98.44 172 HIS A CA 1
ATOM 1275 C C . HIS A 1 172 ? -27.777 0.362 0.715 1.00 98.44 172 HIS A C 1
ATOM 1277 O O . HIS A 1 172 ? -27.975 0.017 1.880 1.00 98.44 172 HIS A O 1
ATOM 1283 N N . GLY A 1 173 ? -28.766 0.715 -0.095 1.00 97.88 173 GLY A N 1
ATOM 1284 C CA . GLY A 1 173 ? -30.172 0.603 0.252 1.00 97.88 173 GLY A CA 1
ATOM 1285 C C . GLY A 1 173 ? -31.046 0.680 -0.991 1.00 97.88 173 GLY A C 1
ATOM 1286 O O . GLY A 1 173 ? -30.632 1.190 -2.034 1.00 97.88 173 GLY A O 1
ATOM 1287 N N . VAL A 1 174 ? -32.277 0.203 -0.856 1.00 96.94 174 VAL A N 1
ATOM 1288 C CA . VAL A 1 174 ? -33.320 0.320 -1.874 1.00 96.94 174 VAL A CA 1
ATOM 1289 C C . VAL A 1 174 ? -34.515 1.027 -1.258 1.00 96.94 174 VAL A C 1
ATOM 1291 O O . VAL A 1 174 ? -35.012 0.640 -0.198 1.00 96.94 174 VAL A O 1
ATOM 1294 N N . ARG A 1 175 ? -34.974 2.085 -1.934 1.00 95.19 175 ARG A N 1
ATOM 1295 C CA . ARG A 1 175 ? -36.039 2.958 -1.436 1.00 95.19 175 ARG A CA 1
ATOM 1296 C C . ARG A 1 175 ? -37.310 2.159 -1.123 1.00 95.19 175 ARG A C 1
ATOM 1298 O O . ARG A 1 175 ? -37.809 1.435 -1.976 1.00 95.19 175 ARG A O 1
ATOM 1305 N N . GLY A 1 176 ? -37.827 2.321 0.092 1.00 94.19 176 GLY A N 1
ATOM 1306 C CA . GLY A 1 176 ? -39.008 1.631 0.607 1.00 94.19 176 GLY A CA 1
ATOM 1307 C C . GLY A 1 176 ? -38.798 0.147 0.931 1.00 94.19 176 GLY A C 1
ATOM 1308 O O . GLY A 1 176 ? -39.762 -0.512 1.303 1.00 94.19 176 GLY A O 1
ATOM 1309 N N . SER A 1 177 ? -37.577 -0.384 0.795 1.00 97.19 177 SER A N 1
ATOM 1310 C CA . SER A 1 177 ? -37.277 -1.810 0.979 1.00 97.19 177 SER A CA 1
ATOM 1311 C C . SER A 1 177 ? -36.301 -2.043 2.135 1.00 97.19 177 SER A C 1
ATOM 1313 O O . SER A 1 177 ? -36.683 -2.614 3.158 1.00 97.19 177 SER A O 1
ATOM 1315 N N . PHE A 1 178 ? -35.056 -1.565 2.028 1.00 98.12 178 PHE A N 1
ATOM 1316 C CA . PHE A 1 178 ? -34.040 -1.749 3.070 1.00 98.12 178 PHE A CA 1
ATOM 1317 C C . PHE A 1 178 ? -32.918 -0.707 2.989 1.00 98.12 178 PHE A C 1
ATOM 1319 O O . PHE A 1 178 ? -32.716 -0.062 1.961 1.00 98.12 178 PHE A O 1
ATOM 1326 N N . ALA A 1 179 ? -32.150 -0.603 4.071 1.00 98.12 179 ALA A N 1
ATOM 1327 C CA . ALA A 1 179 ? -30.870 0.093 4.139 1.00 98.12 179 ALA A CA 1
ATOM 1328 C C . ALA A 1 179 ? -29.886 -0.798 4.910 1.00 98.12 179 ALA A C 1
ATOM 1330 O O . ALA A 1 179 ? -30.229 -1.306 5.971 1.00 98.12 179 ALA A O 1
ATOM 1331 N N . THR A 1 180 ? -28.700 -1.039 4.364 1.00 98.56 180 THR A N 1
ATOM 1332 C CA . THR A 1 180 ? -27.625 -1.811 5.022 1.00 98.56 180 THR A CA 1
ATOM 1333 C C . THR A 1 180 ? -26.965 -1.007 6.138 1.00 98.56 180 THR A C 1
ATOM 1335 O O . THR A 1 180 ? -27.211 0.188 6.258 1.00 98.56 180 THR A O 1
ATOM 1338 N N . VAL A 1 181 ? -26.102 -1.648 6.930 1.00 98.56 181 VAL A N 1
ATOM 1339 C CA . VAL A 1 181 ? -25.482 -1.076 8.143 1.00 98.56 181 VAL A CA 1
ATOM 1340 C C . VAL A 1 181 ? -24.948 0.344 7.952 1.00 98.56 181 VAL A C 1
ATOM 1342 O O . VAL A 1 181 ? -25.236 1.190 8.785 1.00 98.56 181 VAL A O 1
ATOM 1345 N N . MET A 1 182 ? -24.229 0.632 6.862 1.00 98.56 182 MET A N 1
ATOM 1346 C CA . MET A 1 182 ? -23.629 1.956 6.624 1.00 98.56 182 MET A CA 1
ATOM 1347 C C . MET A 1 182 ? -24.590 2.982 5.991 1.00 98.56 182 MET A C 1
ATOM 1349 O O . MET A 1 182 ? -24.227 4.132 5.783 1.00 98.56 182 MET A O 1
ATOM 1353 N N . ALA A 1 183 ? -25.812 2.602 5.627 1.00 97.50 183 ALA A N 1
ATOM 1354 C CA . ALA A 1 183 ? -26.776 3.481 4.968 1.00 97.50 183 ALA A CA 1
ATOM 1355 C C . ALA A 1 183 ? -27.797 4.035 5.968 1.00 97.50 183 ALA A C 1
ATOM 1357 O O . ALA A 1 183 ? -28.294 3.295 6.808 1.00 97.50 183 ALA A O 1
ATOM 1358 N N . TYR A 1 184 ? -28.186 5.308 5.843 1.00 95.31 184 TYR A N 1
ATOM 1359 C CA . TYR A 1 184 ? -29.229 5.870 6.706 1.00 95.31 184 TYR A CA 1
ATOM 1360 C C . TYR A 1 184 ? -30.610 5.365 6.272 1.00 95.31 184 TYR A C 1
ATOM 1362 O O . TYR A 1 184 ? -31.023 5.647 5.143 1.00 95.31 184 TYR A O 1
ATOM 1370 N N . PRO A 1 185 ? -31.378 4.696 7.154 1.00 95.50 185 PRO A N 1
ATOM 1371 C CA . PRO A 1 185 ? -32.717 4.202 6.837 1.00 95.50 185 PRO A CA 1
ATOM 1372 C C . PRO A 1 185 ? -33.634 5.300 6.284 1.00 95.50 185 PRO A C 1
ATOM 1374 O O . PRO A 1 185 ? -34.339 5.096 5.293 1.00 95.50 185 PRO A O 1
ATOM 1377 N N . SER A 1 186 ? -33.546 6.504 6.857 1.00 93.88 186 SER A N 1
ATOM 1378 C CA . SER A 1 186 ? -34.332 7.672 6.451 1.00 93.88 186 SER A CA 1
ATOM 1379 C C . SER A 1 186 ? -34.085 8.090 4.997 1.00 93.88 186 SER A C 1
ATOM 1381 O O . SER A 1 186 ? -35.043 8.413 4.295 1.00 93.88 186 SER A O 1
ATOM 1383 N N . SER A 1 187 ? -32.846 8.010 4.498 1.00 95.12 187 SER A N 1
ATOM 1384 C CA . SER A 1 187 ? -32.505 8.317 3.098 1.00 95.12 187 SER A CA 1
ATOM 1385 C C . SER A 1 187 ? -33.169 7.359 2.104 1.00 95.12 187 SER A C 1
ATOM 1387 O O . SER A 1 187 ? -33.423 7.728 0.955 1.00 95.12 187 SER A O 1
ATOM 1389 N N . PHE A 1 188 ? -33.501 6.148 2.554 1.00 95.81 188 PHE A N 1
ATOM 1390 C CA . PHE A 1 188 ? -34.181 5.123 1.766 1.00 95.81 188 PHE A CA 1
ATOM 1391 C C . PHE A 1 188 ? -35.661 4.968 2.139 1.00 95.81 188 PHE A C 1
ATOM 1393 O O . PHE A 1 188 ? -36.325 4.089 1.604 1.00 95.81 188 PHE A O 1
ATOM 1400 N N . GLY A 1 189 ? -36.222 5.824 2.999 1.00 94.38 189 GLY A N 1
ATOM 1401 C CA . GLY A 1 189 ? -37.637 5.750 3.380 1.00 94.38 189 GLY A CA 1
ATOM 1402 C C . GLY A 1 189 ? -38.002 4.474 4.144 1.00 94.38 189 GLY A C 1
ATOM 1403 O O . GLY A 1 189 ? -39.113 3.970 3.995 1.00 94.38 189 GLY A O 1
ATOM 1404 N N . VAL A 1 190 ? -37.065 3.937 4.928 1.00 94.88 190 VAL A N 1
ATOM 1405 C CA . VAL A 1 190 ? -37.275 2.790 5.821 1.00 94.88 190 VAL A CA 1
ATOM 1406 C C . VAL A 1 190 ? -36.934 3.172 7.263 1.00 94.88 190 VAL A C 1
ATOM 1408 O O . VAL A 1 190 ? -36.224 4.144 7.507 1.00 94.88 190 VAL A O 1
ATOM 1411 N N . TYR A 1 191 ? -37.465 2.432 8.238 1.00 90.44 191 TYR A N 1
ATOM 1412 C CA . TYR A 1 191 ? -37.335 2.779 9.663 1.00 90.44 191 TYR A CA 1
ATOM 1413 C C . TYR A 1 191 ? -36.171 2.086 10.375 1.00 90.44 191 TYR A C 1
ATOM 1415 O O . TYR A 1 191 ? -35.743 2.533 11.435 1.00 90.44 191 TYR A O 1
ATOM 1423 N N . SER A 1 192 ? -35.661 0.990 9.816 1.00 90.75 192 SER A N 1
ATOM 1424 C CA . SER A 1 192 ? -34.618 0.174 10.431 1.00 90.75 192 SER A CA 1
ATOM 1425 C C . SER A 1 192 ? -33.579 -0.254 9.407 1.00 90.75 192 SER A C 1
ATOM 1427 O O . SER A 1 192 ? -33.866 -0.356 8.214 1.00 90.75 192 SER A O 1
ATOM 1429 N N . HIS A 1 193 ? -32.382 -0.552 9.901 1.00 95.94 193 HIS A N 1
ATOM 1430 C CA . HIS A 1 193 ? -31.334 -1.163 9.100 1.00 95.94 193 HIS A CA 1
ATOM 1431 C C . HIS A 1 193 ? -31.644 -2.646 8.873 1.00 95.94 193 HIS A C 1
ATOM 1433 O O . HIS A 1 193 ? -32.197 -3.324 9.741 1.00 95.94 193 HIS A O 1
ATOM 1439 N N . GLU A 1 194 ? -31.232 -3.163 7.727 1.00 97.19 194 GLU A N 1
ATOM 1440 C CA . GLU A 1 194 ? -30.912 -4.571 7.570 1.00 97.19 194 GLU A CA 1
ATOM 1441 C C . GLU A 1 194 ? -29.536 -4.803 8.210 1.00 97.19 194 GLU A C 1
ATOM 1443 O O . GLU A 1 194 ? -28.577 -4.085 7.920 1.00 97.19 194 GLU A O 1
ATOM 1448 N N . TYR A 1 195 ? -29.438 -5.800 9.091 1.00 97.75 195 TYR A N 1
ATOM 1449 C CA . TYR A 1 195 ? -28.248 -6.097 9.901 1.00 97.75 195 TYR A CA 1
ATOM 1450 C C . TYR A 1 195 ? -27.177 -6.838 9.077 1.00 97.75 195 TYR A C 1
ATOM 1452 O O . TYR A 1 195 ? -26.715 -7.917 9.440 1.00 97.75 195 TYR A O 1
ATOM 1460 N N . LYS A 1 196 ? -26.822 -6.264 7.925 1.00 98.50 196 LYS A N 1
ATOM 1461 C CA . LYS A 1 196 ? -25.802 -6.735 6.986 1.00 98.50 196 LYS A CA 1
ATOM 1462 C C . LYS A 1 196 ? -25.048 -5.544 6.403 1.00 98.50 196 LYS A C 1
ATOM 1464 O O . LYS A 1 196 ? -25.654 -4.509 6.114 1.00 98.50 196 LYS A O 1
ATOM 1469 N N . PHE A 1 197 ? -23.747 -5.696 6.194 1.00 98.81 197 PHE A N 1
ATOM 1470 C CA . PHE A 1 197 ? -22.974 -4.800 5.337 1.00 98.81 197 PHE A CA 1
ATOM 1471 C C . PHE A 1 197 ? -23.345 -5.023 3.864 1.00 98.81 197 PHE A C 1
ATOM 1473 O O . PHE A 1 197 ? -23.846 -6.085 3.489 1.00 98.81 197 PHE A O 1
ATOM 1480 N N . SER A 1 198 ? -23.138 -4.007 3.026 1.00 98.81 198 SER A N 1
ATOM 1481 C CA . SER A 1 198 ? -23.462 -4.093 1.601 1.00 98.81 198 SER A CA 1
ATOM 1482 C C . SER A 1 198 ? -22.559 -5.092 0.881 1.00 98.81 198 SER A C 1
ATOM 1484 O O . SER A 1 198 ? -21.348 -5.137 1.104 1.00 98.81 198 SER A O 1
ATOM 1486 N N . SER A 1 199 ? -23.167 -5.899 0.016 1.00 98.62 199 SER A N 1
ATOM 1487 C CA . SER A 1 199 ? -22.474 -6.788 -0.913 1.00 98.62 199 SER A CA 1
ATOM 1488 C C . SER A 1 199 ? -23.455 -7.278 -1.981 1.00 98.62 199 SER A C 1
ATOM 1490 O O . SER A 1 199 ? -24.597 -7.600 -1.629 1.00 98.62 199 SER A O 1
ATOM 1492 N N . PRO A 1 200 ? -23.058 -7.353 -3.263 1.00 98.31 200 PRO A N 1
ATOM 1493 C CA . PRO A 1 200 ? -23.900 -7.916 -4.321 1.00 98.31 200 PRO A CA 1
ATOM 1494 C C . PRO A 1 200 ? -24.186 -9.416 -4.121 1.00 98.31 200 PRO A C 1
ATOM 1496 O O . PRO A 1 200 ? -25.190 -9.908 -4.628 1.00 98.31 200 PRO A O 1
ATOM 1499 N N . ASP A 1 201 ? -23.349 -10.122 -3.354 1.00 97.94 201 ASP A N 1
ATOM 1500 C CA . ASP A 1 201 ? -23.455 -11.571 -3.128 1.00 97.94 201 ASP A CA 1
ATOM 1501 C C . ASP A 1 201 ? -24.439 -11.941 -2.000 1.00 97.94 201 ASP A C 1
ATOM 1503 O O . ASP A 1 201 ? -24.757 -13.112 -1.791 1.00 97.94 201 ASP A O 1
ATOM 1507 N N . LEU A 1 202 ? -24.931 -10.948 -1.253 1.00 98.12 202 LEU A N 1
ATOM 1508 C CA . LEU A 1 202 ? -25.885 -11.131 -0.159 1.00 98.12 202 LEU A CA 1
ATOM 1509 C C . LEU A 1 202 ? -27.297 -10.727 -0.585 1.00 98.12 202 LEU A C 1
ATOM 1511 O O . LEU A 1 202 ? -27.477 -9.848 -1.424 1.00 98.12 202 LEU A O 1
ATOM 1515 N N . ILE A 1 203 ? -28.312 -11.313 0.060 1.00 98.00 203 ILE A N 1
ATOM 1516 C CA . ILE A 1 203 ? -29.725 -10.995 -0.191 1.00 98.00 203 ILE A CA 1
ATOM 1517 C C . ILE A 1 203 ? -30.361 -10.250 0.993 1.00 98.00 203 ILE A C 1
ATOM 1519 O O . ILE A 1 203 ? -30.332 -10.696 2.148 1.00 98.00 203 ILE A O 1
ATOM 1523 N N . CYS A 1 204 ? -30.987 -9.122 0.669 1.00 97.56 204 CYS A N 1
ATOM 1524 C CA . CYS A 1 204 ? -31.699 -8.189 1.530 1.00 97.56 204 CYS A CA 1
ATOM 1525 C C . CYS A 1 204 ? -33.121 -8.023 0.985 1.00 97.56 204 CYS A C 1
ATOM 1527 O O . CYS A 1 204 ? -33.319 -7.494 -0.104 1.00 97.56 204 CYS A O 1
ATOM 1529 N N . LYS A 1 205 ? -34.131 -8.510 1.718 1.00 95.00 205 LYS A N 1
ATOM 1530 C CA . LYS A 1 205 ? -35.554 -8.407 1.319 1.00 95.00 205 LYS A CA 1
ATOM 1531 C C . LYS A 1 205 ? -35.840 -8.874 -0.125 1.00 95.00 205 LYS A C 1
ATOM 1533 O O . LYS A 1 205 ? -36.644 -8.280 -0.834 1.00 95.00 205 LYS A O 1
ATOM 1538 N N . GLY A 1 206 ? -35.183 -9.955 -0.555 1.00 95.62 206 GLY A N 1
ATOM 1539 C CA . GLY A 1 206 ? -35.348 -10.535 -1.896 1.00 95.62 206 GLY A CA 1
ATOM 1540 C C . GLY A 1 206 ? -34.562 -9.833 -3.010 1.00 95.62 206 GLY A C 1
ATOM 1541 O O . GLY A 1 206 ? -34.734 -10.180 -4.174 1.00 95.62 206 GLY A O 1
ATOM 1542 N N . GLN A 1 207 ? -33.704 -8.868 -2.673 1.00 97.31 207 GLN A N 1
ATOM 1543 C CA . GLN A 1 207 ? -32.856 -8.119 -3.604 1.00 97.31 207 GLN A CA 1
ATOM 1544 C C . GLN A 1 207 ? -31.386 -8.196 -3.159 1.00 97.31 207 GLN A C 1
ATOM 1546 O O . GLN A 1 207 ? -31.136 -8.468 -1.986 1.00 97.31 207 GLN A O 1
ATOM 1551 N N . PRO A 1 208 ? -30.402 -7.963 -4.043 1.00 98.00 208 PRO A N 1
ATOM 1552 C CA . PRO A 1 208 ? -29.004 -7.866 -3.634 1.00 98.00 208 PRO A CA 1
ATOM 1553 C C . PRO A 1 208 ? -28.794 -6.789 -2.561 1.00 98.00 208 PRO A C 1
ATOM 1555 O O . PRO A 1 208 ? -29.341 -5.694 -2.663 1.00 98.00 208 PRO A O 1
ATOM 1558 N N . CYS A 1 209 ? -27.984 -7.073 -1.543 1.00 97.94 209 CYS A N 1
ATOM 1559 C CA . CYS A 1 209 ? -27.641 -6.119 -0.482 1.00 97.94 209 CYS A CA 1
ATOM 1560 C C . CYS A 1 209 ? -26.647 -5.038 -0.929 1.00 97.94 209 CYS A C 1
ATOM 1562 O O . CYS A 1 209 ? -26.234 -4.215 -0.116 1.00 97.94 209 CYS A O 1
ATOM 1564 N N . GLY A 1 210 ? -26.209 -5.046 -2.182 1.00 98.19 210 GLY A N 1
ATOM 1565 C CA . GLY A 1 210 ? -25.154 -4.188 -2.693 1.00 98.19 210 GLY A CA 1
ATOM 1566 C C . GLY A 1 210 ? -25.116 -4.189 -4.213 1.00 98.19 210 GLY A C 1
ATOM 1567 O O . GLY A 1 210 ? -25.956 -4.798 -4.875 1.00 98.19 210 GLY A O 1
ATOM 1568 N N . VAL A 1 211 ? -24.121 -3.502 -4.759 1.00 98.31 211 VAL A N 1
ATOM 1569 C CA . VAL A 1 211 ? -23.891 -3.374 -6.203 1.00 98.31 211 VAL A CA 1
ATOM 1570 C C . VAL A 1 211 ? -22.470 -3.835 -6.498 1.00 98.31 211 VAL A C 1
ATOM 1572 O O . VAL A 1 211 ? -21.568 -3.554 -5.709 1.00 98.31 211 VAL A O 1
ATOM 1575 N N . ASP A 1 212 ? -22.274 -4.533 -7.618 1.00 97.62 212 ASP A N 1
ATOM 1576 C CA . ASP A 1 212 ? -20.973 -5.084 -8.010 1.00 97.62 212 ASP A CA 1
ATOM 1577 C C . ASP A 1 212 ? -19.874 -4.016 -7.960 1.00 97.62 212 ASP A C 1
ATOM 1579 O O . ASP A 1 212 ? -20.016 -2.917 -8.501 1.00 97.62 212 ASP A O 1
ATOM 1583 N N . TYR A 1 213 ? -18.766 -4.348 -7.298 1.00 96.50 213 TYR A N 1
ATOM 1584 C CA . TYR A 1 213 ? -17.635 -3.447 -7.105 1.00 96.50 213 TYR A CA 1
ATOM 1585 C C . TYR A 1 213 ? -16.997 -2.973 -8.421 1.00 96.50 213 TYR A C 1
ATOM 1587 O O . TYR A 1 213 ? -16.227 -2.022 -8.406 1.00 96.50 213 TYR A O 1
ATOM 1595 N N . ARG A 1 214 ? -17.234 -3.648 -9.553 1.00 95.25 214 ARG A N 1
ATOM 1596 C CA . ARG A 1 214 ? -16.712 -3.252 -10.869 1.00 95.25 214 ARG A CA 1
ATOM 1597 C C . ARG A 1 214 ? -17.511 -2.102 -11.473 1.00 95.25 214 ARG A C 1
ATOM 1599 O O . ARG A 1 214 ? -16.980 -1.409 -12.341 1.00 95.25 214 ARG A O 1
ATOM 1606 N N . ASP A 1 215 ? -18.744 -1.870 -11.014 1.00 94.75 215 ASP A N 1
ATOM 1607 C CA . ASP A 1 215 ? -19.505 -0.672 -11.365 1.00 94.75 215 ASP A CA 1
ATOM 1608 C C . ASP A 1 215 ? -18.862 0.545 -10.685 1.00 94.75 215 ASP A C 1
ATOM 1610 O O . ASP A 1 215 ? -19.050 0.808 -9.496 1.00 94.75 215 ASP A O 1
ATOM 1614 N N . GLN A 1 216 ? -18.085 1.296 -11.464 1.00 86.56 216 GLN A N 1
ATOM 1615 C CA . GLN A 1 216 ? -17.360 2.476 -10.992 1.00 86.56 216 GLN A CA 1
ATOM 1616 C C . GLN A 1 216 ? -18.291 3.593 -10.501 1.00 86.56 216 GLN A C 1
ATOM 1618 O O . GLN A 1 216 ? -17.901 4.386 -9.646 1.00 86.56 216 GLN A O 1
ATOM 1623 N N . ALA A 1 217 ? -19.515 3.669 -11.028 1.00 87.19 217 ALA A N 1
ATOM 1624 C CA . ALA A 1 217 ? -20.463 4.720 -10.685 1.00 87.19 217 ALA A CA 1
ATOM 1625 C C . ALA A 1 217 ? -21.319 4.337 -9.471 1.00 87.19 217 ALA A C 1
ATOM 1627 O O . ALA A 1 217 ? -21.555 5.164 -8.589 1.00 87.19 217 ALA A O 1
ATOM 1628 N N . ASN A 1 218 ? -21.774 3.082 -9.407 1.00 91.44 218 ASN A N 1
ATOM 1629 C CA . ASN A 1 218 ? -22.790 2.657 -8.442 1.00 91.44 218 ASN A CA 1
ATOM 1630 C C . ASN A 1 218 ? -22.330 1.579 -7.456 1.00 91.44 218 ASN A C 1
ATOM 1632 O O . ASN A 1 218 ? -23.094 1.275 -6.543 1.00 91.44 218 ASN A O 1
ATOM 1636 N N . GLY A 1 219 ? -21.119 1.027 -7.588 1.00 95.88 219 GLY A N 1
ATOM 1637 C CA . GLY A 1 219 ? -20.637 -0.102 -6.781 1.00 95.88 219 GLY A CA 1
ATOM 1638 C C . GLY A 1 219 ? -20.823 0.099 -5.274 1.00 95.88 219 GLY A C 1
ATOM 1639 O O . GLY A 1 219 ? -20.587 1.181 -4.748 1.00 95.88 219 GLY A O 1
ATOM 1640 N N . ALA A 1 220 ? -21.266 -0.922 -4.555 1.00 98.38 220 ALA A N 1
ATOM 1641 C CA . ALA A 1 220 ? -21.546 -0.837 -3.125 1.00 98.38 220 ALA A CA 1
ATOM 1642 C C . ALA A 1 220 ? -21.314 -2.215 -2.507 1.00 98.38 220 ALA A C 1
ATOM 1644 O O . ALA A 1 220 ? -22.214 -3.054 -2.487 1.00 98.38 220 ALA A O 1
ATOM 1645 N N . ASP A 1 221 ? -20.085 -2.447 -2.060 1.00 98.62 221 ASP A N 1
ATOM 1646 C CA . ASP A 1 221 ? -19.597 -3.748 -1.608 1.00 98.62 221 ASP A CA 1
ATOM 1647 C C . ASP A 1 221 ? -18.659 -3.570 -0.405 1.00 98.62 221 ASP A C 1
ATOM 1649 O O . ASP A 1 221 ? -17.438 -3.742 -0.476 1.00 98.62 221 ASP A O 1
ATOM 1653 N N . ALA A 1 222 ? -19.247 -3.153 0.717 1.00 98.69 222 ALA A N 1
ATOM 1654 C CA . ALA A 1 222 ? -18.547 -2.974 1.980 1.00 98.69 222 ALA A CA 1
ATOM 1655 C C . ALA A 1 222 ? -17.889 -4.272 2.465 1.00 98.69 222 ALA A C 1
ATOM 1657 O O . ALA A 1 222 ? -16.777 -4.225 2.981 1.00 98.69 222 ALA A O 1
ATOM 1658 N N . VAL A 1 223 ? -18.526 -5.432 2.262 1.00 98.81 223 VAL A N 1
ATOM 1659 C CA . VAL A 1 223 ? -17.955 -6.740 2.638 1.00 98.81 223 VAL A CA 1
ATOM 1660 C C . VAL A 1 223 ? -16.607 -6.964 1.958 1.00 98.81 223 VAL A C 1
ATOM 1662 O O . VAL A 1 223 ? -15.654 -7.405 2.602 1.00 98.81 223 VAL A O 1
ATOM 1665 N N . ARG A 1 224 ? -16.493 -6.633 0.669 1.00 98.31 224 ARG A N 1
ATOM 1666 C CA . ARG A 1 224 ? -15.233 -6.768 -0.066 1.00 98.31 224 ARG A CA 1
ATOM 1667 C C . ARG A 1 224 ? -14.148 -5.821 0.433 1.00 98.31 224 ARG A C 1
ATOM 1669 O O . ARG A 1 224 ? -13.005 -6.251 0.545 1.00 98.31 224 ARG A O 1
ATOM 1676 N N . ALA A 1 225 ? -14.497 -4.578 0.763 1.00 97.25 225 ALA A N 1
ATOM 1677 C CA . ALA A 1 225 ? -13.551 -3.629 1.350 1.00 97.25 225 ALA A CA 1
ATOM 1678 C C . ALA A 1 225 ? -13.065 -4.095 2.735 1.00 97.25 225 ALA A C 1
ATOM 1680 O O . ALA A 1 225 ? -11.863 -4.123 2.987 1.00 97.25 225 ALA A O 1
ATOM 1681 N N . LEU A 1 226 ? -13.981 -4.558 3.593 1.00 98.38 226 LEU A N 1
ATOM 1682 C CA . LEU A 1 226 ? -13.653 -5.050 4.934 1.00 98.38 226 LEU A CA 1
ATOM 1683 C C . LEU A 1 226 ? -12.692 -6.244 4.900 1.00 98.38 226 LEU A C 1
ATOM 1685 O O . LEU A 1 226 ? -11.750 -6.274 5.680 1.00 98.38 226 LEU A O 1
ATOM 1689 N N . LYS A 1 227 ? -12.843 -7.178 3.950 1.00 98.06 227 LYS A N 1
ATOM 1690 C CA . LYS A 1 227 ? -11.894 -8.299 3.775 1.00 98.06 227 LYS A CA 1
ATOM 1691 C C . LYS A 1 227 ? -10.449 -7.853 3.514 1.00 98.06 227 LYS A C 1
ATOM 1693 O O . LYS A 1 227 ? -9.532 -8.631 3.761 1.00 98.06 227 LYS A O 1
ATOM 1698 N N . VAL A 1 228 ? -10.244 -6.637 3.003 1.00 96.12 228 VAL A N 1
ATOM 1699 C CA . VAL A 1 228 ? -8.914 -6.061 2.757 1.00 96.12 228 VAL A CA 1
ATOM 1700 C C . VAL A 1 228 ? -8.405 -5.291 3.974 1.00 96.12 228 VAL A C 1
ATOM 1702 O O . VAL A 1 228 ? -7.232 -5.410 4.328 1.00 96.12 228 VAL A O 1
ATOM 1705 N N . THR A 1 229 ? -9.265 -4.502 4.619 1.00 95.94 229 THR A N 1
ATOM 1706 C CA . THR A 1 229 ? -8.849 -3.578 5.683 1.00 95.94 229 THR A CA 1
ATOM 1707 C C . THR A 1 229 ? -8.754 -4.252 7.049 1.00 95.94 229 THR A C 1
ATOM 1709 O O . THR A 1 229 ? -7.859 -3.938 7.832 1.00 95.94 229 THR A O 1
ATOM 1712 N N . THR A 1 230 ? -9.619 -5.224 7.351 1.00 96.00 230 THR A N 1
ATOM 1713 C CA . THR A 1 230 ? -9.692 -5.815 8.696 1.00 96.00 230 THR A CA 1
ATOM 1714 C C . THR A 1 230 ? -8.444 -6.599 9.111 1.00 96.00 230 THR A C 1
ATOM 1716 O O . THR A 1 230 ? -8.074 -6.477 10.279 1.00 96.00 230 THR A O 1
ATOM 1719 N N . PRO A 1 231 ? -7.732 -7.341 8.230 1.00 95.38 231 PRO A N 1
ATOM 1720 C CA . PRO A 1 231 ? -6.479 -7.994 8.617 1.00 95.38 231 PRO A CA 1
ATOM 1721 C C . PRO A 1 231 ? -5.372 -7.000 8.995 1.00 95.38 231 PRO A C 1
ATOM 1723 O O . PRO A 1 231 ? -4.578 -7.288 9.884 1.00 95.38 231 PRO A O 1
ATOM 1726 N N . GLN A 1 232 ? -5.338 -5.822 8.360 1.00 95.12 232 GLN A N 1
ATOM 1727 C CA . GLN A 1 232 ? -4.377 -4.761 8.689 1.00 95.12 232 GLN A CA 1
ATOM 1728 C C . GLN A 1 232 ? -4.681 -4.163 10.066 1.00 95.12 232 GLN A C 1
ATOM 1730 O O . GLN A 1 232 ? -3.783 -3.973 10.880 1.00 95.12 232 GLN A O 1
ATOM 1735 N N . ILE A 1 233 ? -5.965 -3.930 10.352 1.00 94.88 233 ILE A N 1
ATOM 1736 C CA . ILE A 1 233 ? -6.416 -3.363 11.629 1.00 94.88 233 ILE A CA 1
ATOM 1737 C C . ILE A 1 233 ? -6.150 -4.329 12.785 1.00 94.88 233 ILE A C 1
ATOM 1739 O O . ILE A 1 233 ? -5.675 -3.905 13.833 1.00 94.88 233 ILE A O 1
ATOM 1743 N N . ALA A 1 234 ? -6.388 -5.628 12.585 1.00 93.50 234 ALA A N 1
ATOM 1744 C CA . ALA A 1 234 ? -6.092 -6.666 13.576 1.00 93.50 234 ALA A CA 1
ATOM 1745 C C . ALA A 1 234 ? -4.586 -6.821 13.883 1.00 93.50 234 ALA A C 1
ATOM 1747 O O . ALA A 1 234 ? -4.221 -7.538 14.814 1.00 93.50 234 ALA A O 1
ATOM 1748 N N . ALA A 1 235 ? -3.713 -6.184 13.095 1.00 91.88 235 ALA A N 1
ATOM 1749 C CA . ALA A 1 235 ? -2.269 -6.189 13.293 1.00 91.88 235 ALA A CA 1
ATOM 1750 C C . ALA A 1 235 ? -1.744 -4.941 14.028 1.00 91.88 235 ALA A C 1
ATOM 1752 O O . ALA A 1 235 ? -0.553 -4.903 14.344 1.00 91.88 235 ALA A O 1
ATOM 1753 N N . PHE A 1 236 ? -2.587 -3.939 14.328 1.00 91.50 236 PHE A N 1
ATOM 1754 C CA . PHE A 1 236 ? -2.141 -2.716 15.008 1.00 91.50 236 PHE A CA 1
ATOM 1755 C C . PHE A 1 236 ? -1.565 -2.990 16.391 1.00 91.50 236 PHE A C 1
ATOM 1757 O O . PHE A 1 236 ? -0.572 -2.373 16.781 1.00 91.50 236 PHE A O 1
ATOM 1764 N N . TYR A 1 237 ? -2.183 -3.902 17.138 1.00 88.50 237 TYR A N 1
ATOM 1765 C CA . TYR A 1 237 ? -1.692 -4.322 18.436 1.00 88.50 237 TYR A CA 1
ATOM 1766 C C . TYR A 1 237 ? -1.618 -5.851 18.518 1.00 88.50 237 TYR A C 1
ATOM 1768 O O . TYR A 1 237 ? -2.441 -6.560 17.943 1.00 88.50 237 TYR A O 1
ATOM 1776 N N . PRO A 1 238 ? -0.636 -6.410 19.248 1.00 78.25 238 PRO A N 1
ATOM 1777 C CA . PRO A 1 238 ? -0.560 -7.851 19.436 1.00 78.25 238 PRO A CA 1
ATOM 1778 C C . PRO A 1 238 ? -1.817 -8.361 20.149 1.00 78.25 238 PRO A C 1
ATOM 1780 O O . PRO A 1 238 ? -2.279 -7.775 21.132 1.00 78.25 238 PRO A O 1
ATOM 1783 N N . THR A 1 239 ? -2.354 -9.487 19.677 1.00 71.56 239 THR A N 1
ATOM 1784 C CA . THR A 1 239 ? -3.498 -10.130 20.326 1.00 71.56 239 THR A CA 1
ATOM 1785 C C . THR A 1 239 ? -3.082 -10.622 21.712 1.00 71.56 239 THR A C 1
ATOM 1787 O O . THR A 1 239 ? -2.368 -11.610 21.847 1.00 71.56 239 THR A O 1
ATOM 1790 N N . MET A 1 240 ? -3.570 -9.953 22.754 1.00 66.81 240 MET A N 1
ATOM 1791 C CA . MET A 1 240 ? -3.437 -10.424 24.132 1.00 66.81 240 MET A CA 1
ATOM 1792 C C . MET A 1 240 ? -4.545 -11.454 24.410 1.00 66.81 240 MET A C 1
ATOM 1794 O O . MET A 1 240 ? -5.705 -11.071 24.613 1.00 66.81 240 MET A O 1
ATOM 1798 N N . VAL A 1 241 ? -4.229 -12.751 24.330 1.00 52.31 241 VAL A N 1
ATOM 1799 C CA . VAL A 1 241 ? -5.150 -13.859 24.646 1.00 52.31 241 VAL A CA 1
ATOM 1800 C C . VAL A 1 241 ? -4.868 -14.329 26.078 1.00 52.31 241 VAL A C 1
ATOM 1802 O O . VAL A 1 241 ? -3.981 -15.139 26.301 1.00 52.31 241 VAL A O 1
ATOM 1805 N N . SER A 1 242 ? -5.634 -13.821 27.048 1.00 51.53 242 SER A N 1
ATOM 1806 C CA . SER A 1 242 ? -5.525 -14.123 28.492 1.00 51.53 242 SER A CA 1
ATOM 1807 C C . SER A 1 242 ? -4.217 -13.681 29.181 1.00 51.53 242 SER A C 1
ATOM 1809 O O . SER A 1 242 ? -3.246 -13.309 28.534 1.00 51.53 242 SER A O 1
ATOM 1811 N N . GLU A 1 243 ? -4.234 -13.643 30.516 1.00 51.19 243 GLU A N 1
ATOM 1812 C CA . GLU A 1 243 ? -3.150 -13.180 31.402 1.00 51.19 243 GLU A CA 1
ATOM 1813 C C . GLU A 1 243 ? -1.890 -14.071 31.416 1.00 51.19 243 GLU A C 1
ATOM 1815 O O . GLU A 1 243 ? -1.010 -13.854 32.249 1.00 51.19 243 GLU A O 1
ATOM 1820 N N . GLU A 1 244 ? -1.754 -15.055 30.522 1.00 54.50 244 GLU A N 1
ATOM 1821 C CA . GLU A 1 244 ? -0.487 -15.777 30.404 1.00 54.50 244 GLU A CA 1
ATOM 1822 C C . GLU A 1 244 ? 0.588 -14.845 29.835 1.00 54.50 244 GLU A C 1
ATOM 1824 O O . GLU A 1 244 ? 0.477 -14.289 28.738 1.00 54.50 244 GLU A O 1
ATOM 1829 N N . LEU A 1 245 ? 1.631 -14.631 30.639 1.00 56.62 245 LEU A N 1
ATOM 1830 C CA . LEU A 1 245 ? 2.818 -13.902 30.223 1.00 56.62 245 LEU A CA 1
ATOM 1831 C C . LEU A 1 245 ? 3.404 -14.596 28.984 1.00 56.62 245 LEU A C 1
ATOM 1833 O O . LEU A 1 245 ? 3.651 -15.800 29.044 1.00 56.62 245 LEU A O 1
ATOM 1837 N N . PRO A 1 246 ? 3.640 -13.866 27.878 1.00 61.03 246 PRO A N 1
ATOM 1838 C CA . PRO A 1 246 ? 4.278 -14.433 26.697 1.00 61.03 246 PRO A CA 1
ATOM 1839 C C . PRO A 1 246 ? 5.618 -15.087 27.061 1.00 61.03 246 PRO A C 1
ATOM 1841 O O . PRO A 1 246 ? 6.400 -14.490 27.807 1.00 61.03 246 PRO A O 1
ATOM 1844 N N . ASP A 1 247 ? 5.899 -16.277 26.520 1.00 76.00 247 ASP A N 1
ATOM 1845 C CA . ASP A 1 247 ? 7.195 -16.940 26.699 1.00 76.00 247 ASP A CA 1
ATOM 1846 C C . ASP A 1 247 ? 8.308 -16.062 26.101 1.00 76.00 247 ASP A C 1
ATOM 1848 O O . ASP A 1 247 ? 8.417 -15.891 24.882 1.00 76.00 247 ASP A O 1
ATOM 1852 N N . LEU A 1 248 ? 9.150 -15.493 26.971 1.00 76.75 248 LEU A N 1
ATOM 1853 C CA . LEU A 1 248 ? 10.277 -14.659 26.553 1.00 76.75 248 LEU A CA 1
ATOM 1854 C C . LEU A 1 248 ? 11.249 -15.421 25.651 1.00 76.75 248 LEU A C 1
ATOM 1856 O O . LEU A 1 248 ? 11.789 -14.822 24.724 1.00 76.75 248 LEU A O 1
ATOM 1860 N N . GLY A 1 249 ? 11.440 -16.723 25.873 1.00 80.12 249 GLY A N 1
ATOM 1861 C CA . GLY A 1 249 ? 12.321 -17.548 25.050 1.00 80.12 249 GLY A CA 1
ATOM 1862 C C . GLY A 1 249 ? 11.755 -17.805 23.652 1.00 80.12 249 GLY A C 1
ATOM 1863 O O . GLY A 1 249 ? 12.507 -18.000 22.695 1.00 80.12 249 GLY A O 1
ATOM 1864 N N . GLU A 1 250 ? 10.434 -17.802 23.483 1.00 78.19 250 GLU A N 1
ATOM 1865 C CA . GLU A 1 250 ? 9.800 -17.838 22.161 1.00 78.19 250 GLU A CA 1
ATOM 1866 C C . GLU A 1 250 ? 9.920 -16.489 21.442 1.00 78.19 250 GLU A C 1
ATOM 1868 O O . GLU A 1 250 ? 10.295 -16.444 20.268 1.00 78.19 250 GLU A O 1
ATOM 1873 N N . LEU A 1 251 ? 9.692 -15.384 22.155 1.00 77.12 251 LEU A N 1
ATOM 1874 C CA . LEU A 1 251 ? 9.833 -14.039 21.596 1.00 77.12 251 LEU A CA 1
ATOM 1875 C C . LEU A 1 251 ? 11.280 -13.705 21.216 1.00 77.12 251 LEU A C 1
ATOM 1877 O O . LEU A 1 251 ? 11.504 -13.093 20.174 1.00 77.12 251 LEU A O 1
ATOM 1881 N N . GLU A 1 252 ? 12.263 -14.138 22.005 1.00 84.69 252 GLU A N 1
ATOM 1882 C CA . GLU A 1 252 ? 13.685 -13.972 21.689 1.00 84.69 252 GLU A CA 1
ATOM 1883 C C . GLU A 1 252 ? 14.077 -14.754 20.424 1.00 84.69 252 GLU A C 1
ATOM 1885 O O . GLU A 1 252 ? 14.743 -14.217 19.538 1.00 84.69 252 GLU A O 1
ATOM 1890 N N . ARG A 1 253 ? 13.579 -15.989 20.263 1.00 85.88 253 ARG A N 1
ATOM 1891 C CA . ARG A 1 253 ? 13.760 -16.768 19.023 1.00 85.88 253 ARG A CA 1
ATOM 1892 C C . ARG A 1 253 ? 13.079 -16.113 17.821 1.00 85.88 253 ARG A C 1
ATOM 1894 O O . ARG A 1 253 ? 13.647 -16.089 16.726 1.00 85.88 253 ARG A O 1
ATOM 1901 N N . SER A 1 254 ? 11.882 -15.561 18.015 1.00 79.44 254 SER A N 1
ATOM 1902 C CA . SER A 1 254 ? 11.184 -14.800 16.976 1.00 79.44 254 SER A CA 1
ATOM 1903 C C . SER A 1 254 ? 11.978 -13.557 16.575 1.00 79.44 254 SER A C 1
ATOM 1905 O O . SER A 1 254 ? 12.089 -13.271 15.387 1.00 79.44 254 SER A O 1
ATOM 1907 N N . LEU A 1 255 ? 12.546 -12.828 17.537 1.00 83.75 255 LEU A N 1
ATOM 1908 C CA . LEU A 1 255 ? 13.394 -11.665 17.284 1.00 83.75 255 LEU A CA 1
ATOM 1909 C C . LEU A 1 255 ? 14.625 -12.013 16.463 1.00 83.75 255 LEU A C 1
ATOM 1911 O O . LEU A 1 255 ? 14.922 -11.337 15.480 1.00 83.75 255 LEU A O 1
ATOM 1915 N N . GLU A 1 256 ? 15.319 -13.078 16.850 1.00 91.94 256 GLU A N 1
ATOM 1916 C CA . GLU A 1 256 ? 16.500 -13.543 16.133 1.00 91.94 256 GLU A CA 1
ATOM 1917 C C . GLU A 1 256 ? 16.154 -13.933 14.690 1.00 91.94 256 GLU A C 1
ATOM 1919 O O . GLU A 1 256 ? 16.839 -13.527 13.754 1.00 91.94 256 GLU A O 1
ATOM 1924 N N . THR A 1 257 ? 15.015 -14.601 14.490 1.00 89.06 257 THR A N 1
ATOM 1925 C CA . THR A 1 257 ? 14.500 -14.909 13.147 1.00 89.06 257 THR A CA 1
ATOM 1926 C C . THR A 1 257 ? 14.245 -13.631 12.339 1.00 89.06 257 THR A C 1
ATOM 1928 O O . THR A 1 257 ? 14.691 -13.525 11.201 1.00 89.06 257 THR A O 1
ATOM 1931 N N . ARG A 1 258 ? 13.605 -12.608 12.926 1.00 87.06 258 ARG A N 1
ATOM 1932 C CA . ARG A 1 258 ? 13.347 -11.332 12.229 1.00 87.06 258 ARG A CA 1
ATOM 1933 C C . ARG A 1 258 ? 14.617 -10.549 11.905 1.00 87.06 258 ARG A C 1
ATOM 1935 O O . ARG A 1 258 ? 14.682 -9.901 10.863 1.00 87.06 258 ARG A O 1
ATOM 1942 N N . ARG A 1 259 ? 15.645 -10.626 12.753 1.00 94.12 259 ARG A N 1
ATOM 1943 C CA . ARG A 1 259 ? 16.966 -10.045 12.459 1.00 94.12 259 ARG A CA 1
ATOM 1944 C C . ARG A 1 259 ? 17.622 -10.734 11.268 1.00 94.12 259 ARG A C 1
ATOM 1946 O O . ARG A 1 259 ? 18.174 -10.050 10.408 1.00 94.12 259 ARG A O 1
ATOM 1953 N N . GLN A 1 260 ? 17.523 -12.060 11.197 1.00 95.62 260 GLN A N 1
ATOM 1954 C CA . GLN A 1 260 ? 18.021 -12.843 10.066 1.00 95.62 260 GLN A CA 1
ATOM 1955 C C . GLN A 1 260 ? 17.250 -12.525 8.778 1.00 95.62 260 GLN A C 1
ATOM 1957 O O . GLN A 1 260 ? 17.880 -12.304 7.744 1.00 95.62 260 GLN A O 1
ATOM 1962 N N . ASP A 1 261 ? 15.920 -12.405 8.848 1.00 87.50 261 ASP A N 1
ATOM 1963 C CA . ASP A 1 261 ? 15.074 -12.002 7.717 1.00 87.50 261 ASP A CA 1
ATOM 1964 C C . ASP A 1 261 ? 15.481 -10.617 7.178 1.00 87.50 261 ASP A C 1
ATOM 1966 O O . ASP A 1 261 ? 15.662 -10.441 5.969 1.00 87.50 261 ASP A O 1
ATOM 1970 N N . LEU A 1 262 ? 15.687 -9.633 8.066 1.00 94.31 262 LEU A N 1
ATOM 1971 C CA . LEU A 1 262 ? 16.140 -8.293 7.684 1.00 94.31 262 LEU A CA 1
ATOM 1972 C C . LEU A 1 262 ? 17.540 -8.320 7.060 1.00 94.31 262 LEU A C 1
ATOM 1974 O O . LEU A 1 262 ? 17.757 -7.679 6.030 1.00 94.31 262 LEU A O 1
ATOM 1978 N N . ALA A 1 263 ? 18.478 -9.067 7.646 1.00 97.38 263 ALA A N 1
ATOM 1979 C CA . ALA A 1 263 ? 19.827 -9.204 7.105 1.00 97.38 263 ALA A CA 1
ATOM 1980 C C . ALA A 1 263 ? 19.809 -9.829 5.700 1.00 97.38 263 ALA A C 1
ATOM 1982 O O . ALA A 1 263 ? 20.449 -9.310 4.784 1.00 97.38 263 ALA A O 1
ATOM 1983 N N . ALA A 1 264 ? 19.013 -10.883 5.495 1.00 96.62 264 ALA A N 1
ATOM 1984 C CA . ALA A 1 264 ? 18.845 -11.523 4.194 1.00 96.62 264 ALA A CA 1
ATOM 1985 C C . ALA A 1 264 ? 18.201 -10.580 3.161 1.00 96.62 264 ALA A C 1
ATOM 1987 O O . ALA A 1 264 ? 18.632 -10.529 2.005 1.00 96.62 264 ALA A O 1
ATOM 1988 N N . ALA A 1 265 ? 17.200 -9.788 3.564 1.00 91.62 265 ALA A N 1
ATOM 1989 C CA . ALA A 1 265 ? 16.581 -8.785 2.698 1.00 91.62 265 ALA A CA 1
ATOM 1990 C C . ALA A 1 265 ? 17.579 -7.687 2.287 1.00 91.62 265 ALA A C 1
ATOM 1992 O O . ALA A 1 265 ? 17.647 -7.320 1.110 1.00 91.62 265 ALA A O 1
ATOM 1993 N N . GLN A 1 266 ? 18.389 -7.196 3.231 1.00 97.38 266 GLN A N 1
ATOM 1994 C CA . GLN A 1 266 ? 19.438 -6.203 2.976 1.00 97.38 266 GLN A CA 1
ATOM 1995 C C . GLN A 1 266 ? 20.524 -6.747 2.045 1.00 97.38 266 GLN A C 1
ATOM 1997 O O . GLN A 1 266 ? 20.946 -6.053 1.115 1.00 97.38 266 GLN A O 1
ATOM 2002 N N . GLU A 1 267 ? 20.948 -7.996 2.249 1.00 98.06 267 GLU A N 1
ATOM 2003 C CA . GLU A 1 267 ? 21.900 -8.660 1.364 1.00 98.06 267 GLU A CA 1
ATOM 2004 C C . GLU A 1 267 ? 21.332 -8.757 -0.056 1.00 98.06 267 GLU A C 1
ATOM 2006 O O . GLU A 1 267 ? 21.979 -8.321 -1.011 1.00 98.06 267 GLU A O 1
ATOM 2011 N N . HIS A 1 268 ? 20.095 -9.232 -0.208 1.00 97.06 268 HIS A N 1
ATOM 2012 C CA . HIS A 1 268 ? 19.450 -9.331 -1.513 1.00 97.06 268 HIS A CA 1
ATOM 2013 C C . HIS A 1 268 ? 19.327 -7.968 -2.212 1.00 97.06 268 HIS A C 1
ATOM 2015 O O . HIS A 1 268 ? 19.648 -7.851 -3.397 1.00 97.06 268 HIS A O 1
ATOM 2021 N N . TYR A 1 269 ? 18.923 -6.922 -1.486 1.00 97.00 269 TYR A N 1
ATOM 2022 C CA . TYR A 1 269 ? 18.894 -5.552 -2.003 1.00 97.00 269 TYR A CA 1
ATOM 2023 C C . TYR A 1 269 ? 20.274 -5.109 -2.508 1.00 97.00 269 TYR A C 1
ATOM 2025 O O . TYR A 1 269 ? 20.397 -4.626 -3.638 1.00 97.00 269 TYR A O 1
ATOM 2033 N N . SER A 1 270 ? 21.329 -5.349 -1.722 1.00 97.88 270 SER A N 1
ATOM 2034 C CA . SER A 1 270 ? 22.702 -5.003 -2.103 1.00 97.88 270 SER A CA 1
ATOM 2035 C C . SER A 1 270 ? 23.154 -5.719 -3.383 1.00 97.88 270 SER A C 1
ATOM 2037 O O . SER A 1 270 ? 23.766 -5.095 -4.254 1.00 97.88 270 SER A O 1
ATOM 2039 N N . GLN A 1 271 ? 22.773 -6.989 -3.559 1.00 98.00 271 GLN A N 1
ATOM 2040 C CA . GLN A 1 271 ? 23.063 -7.769 -4.764 1.00 98.00 271 GLN A CA 1
ATOM 2041 C C . GLN A 1 271 ? 22.359 -7.186 -6.000 1.00 98.00 271 GLN A C 1
ATOM 2043 O O . GLN A 1 271 ? 22.983 -7.068 -7.058 1.00 98.00 271 GLN A O 1
ATOM 2048 N N . GLN A 1 272 ? 21.090 -6.769 -5.883 1.00 97.44 272 GLN A N 1
ATOM 2049 C CA . GLN A 1 272 ? 20.361 -6.144 -6.997 1.00 97.44 272 GLN A CA 1
ATOM 2050 C C . GLN A 1 272 ? 20.962 -4.789 -7.386 1.00 97.44 272 GLN A C 1
ATOM 2052 O O . GLN A 1 272 ? 21.128 -4.497 -8.575 1.00 97.44 272 GLN A O 1
ATOM 2057 N N . VAL A 1 273 ? 21.338 -3.972 -6.396 1.00 97.56 273 VAL A N 1
ATOM 2058 C CA . VAL A 1 273 ? 22.016 -2.692 -6.635 1.00 97.56 273 VAL A CA 1
ATOM 2059 C C . VAL A 1 273 ? 23.355 -2.920 -7.334 1.00 97.56 273 VAL A C 1
ATOM 2061 O O . VAL A 1 273 ? 23.617 -2.275 -8.348 1.00 97.56 273 VAL A O 1
ATOM 2064 N N . ALA A 1 274 ? 24.168 -3.868 -6.859 1.00 97.81 274 ALA A N 1
ATOM 2065 C CA . ALA A 1 274 ? 25.451 -4.204 -7.473 1.00 97.81 274 ALA A CA 1
ATOM 2066 C C . ALA A 1 274 ? 25.289 -4.682 -8.925 1.00 97.81 274 ALA A C 1
ATOM 2068 O O . ALA A 1 274 ? 26.013 -4.223 -9.809 1.00 97.81 274 ALA A O 1
ATOM 2069 N N . ALA A 1 275 ? 24.304 -5.544 -9.199 1.00 97.12 275 ALA A N 1
ATOM 2070 C CA . ALA A 1 275 ? 24.015 -6.024 -10.549 1.00 97.12 275 ALA A CA 1
ATOM 2071 C C . ALA A 1 275 ? 23.592 -4.888 -11.497 1.00 97.12 275 ALA A C 1
ATOM 2073 O O . ALA A 1 275 ? 24.049 -4.833 -12.642 1.00 97.12 275 ALA A O 1
ATOM 2074 N N . ARG A 1 276 ? 22.750 -3.958 -11.024 1.00 97.69 276 ARG A N 1
ATOM 2075 C CA . ARG A 1 276 ? 22.352 -2.766 -11.788 1.00 97.69 276 ARG A CA 1
ATOM 2076 C C . ARG A 1 276 ? 23.553 -1.873 -12.091 1.00 97.69 276 ARG A C 1
ATOM 2078 O O . ARG A 1 276 ? 23.725 -1.478 -13.241 1.00 97.69 276 ARG A O 1
ATOM 2085 N N . THR A 1 277 ? 24.375 -1.578 -11.086 1.00 96.81 277 THR A N 1
ATOM 2086 C CA . THR A 1 277 ? 25.570 -0.735 -11.236 1.00 96.81 277 THR A CA 1
ATOM 2087 C C . THR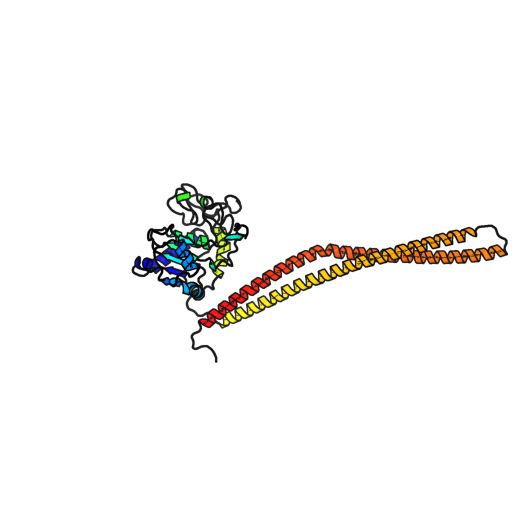 A 1 277 ? 26.560 -1.356 -12.219 1.00 96.81 277 THR A C 1
ATOM 2089 O O . THR A 1 277 ? 26.980 -0.690 -13.158 1.00 96.81 277 THR A O 1
ATOM 2092 N N . ALA A 1 278 ? 26.841 -2.658 -12.105 1.00 97.44 278 ALA A N 1
ATOM 2093 C CA . ALA A 1 278 ? 27.728 -3.356 -13.035 1.00 97.44 278 ALA A CA 1
ATOM 2094 C C . ALA A 1 278 ? 27.228 -3.290 -14.492 1.00 97.44 278 ALA A C 1
ATOM 2096 O O . ALA A 1 278 ? 28.021 -3.129 -15.423 1.00 97.44 278 ALA A O 1
ATOM 2097 N N . LEU A 1 279 ? 25.909 -3.379 -14.709 1.00 96.69 279 LEU A N 1
ATOM 2098 C CA . LEU A 1 279 ? 25.329 -3.226 -16.044 1.00 96.69 279 LEU A CA 1
ATOM 2099 C C . LEU A 1 279 ? 25.465 -1.788 -16.569 1.00 96.69 279 LEU A C 1
ATOM 2101 O O . LEU A 1 279 ? 25.777 -1.604 -17.745 1.00 96.69 279 LEU A O 1
ATOM 2105 N N . GLN A 1 280 ? 25.273 -0.780 -15.714 1.00 95.44 280 GLN A N 1
ATOM 2106 C CA . GLN A 1 280 ? 25.487 0.627 -16.073 1.00 95.44 280 GLN A CA 1
ATOM 2107 C C . GLN A 1 280 ? 26.951 0.908 -16.435 1.00 95.44 280 GLN A C 1
ATOM 2109 O O . GLN A 1 280 ? 27.217 1.548 -17.452 1.00 95.44 280 GLN A O 1
ATOM 2114 N N . ASP A 1 281 ? 27.903 0.372 -15.672 1.00 96.56 281 ASP A N 1
ATOM 2115 C CA . ASP A 1 281 ? 29.335 0.511 -15.955 1.00 96.56 281 ASP A CA 1
ATOM 2116 C C . ASP A 1 281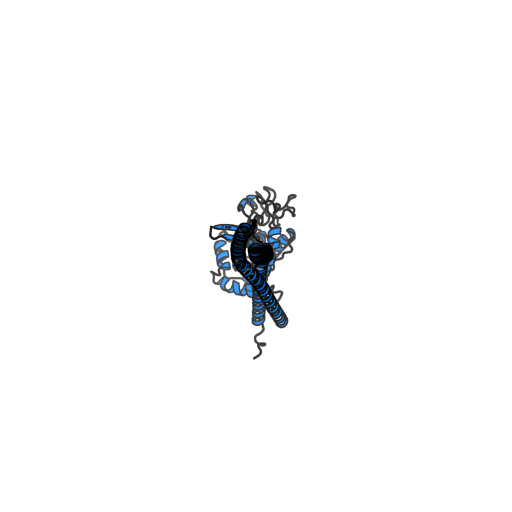 ? 29.706 -0.142 -17.293 1.00 96.56 281 ASP A C 1
ATOM 2118 O O . ASP A 1 281 ? 30.462 0.420 -18.100 1.00 96.56 281 ASP A O 1
ATOM 2122 N N . ARG A 1 282 ? 29.115 -1.309 -17.591 1.00 96.38 282 ARG A N 1
ATOM 2123 C CA . ARG A 1 282 ? 29.273 -1.965 -18.894 1.00 96.38 282 ARG A CA 1
ATOM 2124 C C . ARG A 1 282 ? 28.694 -1.112 -20.021 1.00 96.38 282 ARG A C 1
ATOM 2126 O O . ARG A 1 282 ? 29.371 -0.907 -21.026 1.00 96.38 282 ARG A O 1
ATOM 2133 N N . GLN A 1 283 ? 27.491 -0.570 -19.848 1.00 94.56 283 GLN A N 1
ATOM 2134 C CA . GLN A 1 283 ? 26.864 0.343 -20.808 1.00 94.56 283 GLN A CA 1
ATOM 2135 C C . GLN A 1 283 ? 27.726 1.585 -21.074 1.00 94.56 283 GLN A C 1
ATOM 2137 O O . GLN A 1 283 ? 27.870 2.000 -22.226 1.00 94.56 283 GLN A O 1
ATOM 2142 N N . GLN A 1 284 ? 28.333 2.158 -20.035 1.00 94.50 284 GLN A N 1
ATOM 2143 C CA . GLN A 1 284 ? 29.224 3.309 -20.160 1.00 94.50 284 GLN A CA 1
ATOM 2144 C C . GLN A 1 284 ? 30.514 2.952 -20.909 1.00 94.50 284 GLN A C 1
ATOM 2146 O O . GLN A 1 284 ? 30.967 3.714 -21.765 1.00 94.50 284 GLN A O 1
ATOM 2151 N N . THR A 1 285 ? 31.071 1.769 -20.645 1.00 95.94 285 THR A N 1
ATOM 2152 C CA . THR A 1 285 ? 32.242 1.249 -21.365 1.00 95.94 285 THR A CA 1
ATOM 2153 C C . THR A 1 285 ? 31.945 1.063 -22.856 1.00 95.94 285 THR A C 1
ATOM 2155 O O . THR A 1 285 ? 32.726 1.507 -23.696 1.00 95.94 285 THR A O 1
ATOM 2158 N N . LEU A 1 286 ? 30.796 0.464 -23.194 1.00 94.56 286 LEU A N 1
ATOM 2159 C CA . LEU A 1 286 ? 30.353 0.271 -24.581 1.00 94.56 286 LEU A CA 1
ATOM 2160 C C . LEU A 1 286 ? 30.205 1.613 -25.312 1.00 94.56 286 LEU A C 1
ATOM 2162 O O . LEU A 1 286 ? 30.749 1.787 -26.401 1.00 94.56 286 LEU A O 1
ATOM 2166 N N . LYS A 1 287 ? 29.565 2.606 -24.679 1.00 91.69 287 LYS A N 1
ATOM 2167 C CA . LYS A 1 287 ? 29.477 3.968 -25.235 1.00 91.69 287 LYS A CA 1
ATOM 2168 C C . LYS A 1 287 ? 30.850 4.572 -25.516 1.00 91.69 287 LYS A C 1
ATOM 2170 O O . LYS A 1 287 ? 31.063 5.114 -26.596 1.00 91.69 287 LYS A O 1
ATOM 2175 N N . GLY A 1 288 ? 31.790 4.443 -24.578 1.00 90.88 288 GLY A N 1
ATOM 2176 C CA . GLY A 1 288 ? 33.159 4.929 -24.763 1.00 90.88 288 GLY A CA 1
ATOM 2177 C C . GLY A 1 288 ? 33.891 4.247 -25.927 1.00 90.88 288 GLY A C 1
ATOM 2178 O O . GLY A 1 288 ? 34.676 4.888 -26.632 1.00 90.88 288 GLY A O 1
ATOM 2179 N N . ASN A 1 289 ? 33.613 2.963 -26.172 1.00 94.69 289 ASN A N 1
ATOM 2180 C CA . ASN A 1 289 ? 34.170 2.234 -27.309 1.00 94.69 289 ASN A CA 1
ATOM 2181 C C . ASN A 1 289 ? 33.616 2.724 -28.654 1.00 94.69 289 ASN A C 1
ATOM 2183 O O . ASN A 1 289 ? 34.377 2.769 -29.619 1.00 94.69 289 ASN A O 1
ATOM 2187 N N . PHE A 1 290 ? 32.344 3.129 -28.743 1.00 92.69 290 PHE A N 1
ATOM 2188 C CA . PHE A 1 290 ? 31.744 3.600 -30.002 1.00 92.69 290 PHE A CA 1
ATOM 2189 C C . PHE A 1 290 ? 32.496 4.794 -30.591 1.00 92.69 290 PHE A C 1
ATOM 2191 O O . PHE A 1 290 ? 32.881 4.767 -31.763 1.00 92.69 290 PHE A O 1
ATOM 2198 N N . ASP A 1 291 ? 32.809 5.785 -29.757 1.00 89.12 291 ASP A N 1
ATOM 2199 C CA . ASP A 1 291 ? 33.598 6.945 -30.175 1.00 89.12 291 ASP A CA 1
ATOM 2200 C C . ASP A 1 291 ? 35.013 6.539 -30.612 1.00 89.12 291 ASP A C 1
ATOM 2202 O O . ASP A 1 291 ? 35.585 7.115 -31.543 1.00 89.12 291 ASP A O 1
ATOM 2206 N N . ARG A 1 292 ? 35.604 5.536 -29.944 1.00 94.44 292 ARG A N 1
ATOM 2207 C CA . ARG A 1 292 ? 36.922 4.998 -30.305 1.00 94.44 292 ARG A CA 1
ATOM 2208 C C . ARG A 1 292 ? 36.883 4.327 -31.677 1.00 94.44 292 ARG A C 1
ATOM 2210 O O . ARG A 1 292 ? 37.697 4.680 -32.529 1.00 94.44 292 ARG A O 1
ATOM 2217 N N . TYR A 1 293 ? 35.925 3.434 -31.914 1.00 94.19 293 TYR A N 1
ATOM 2218 C CA . TYR A 1 293 ? 35.768 2.740 -33.192 1.00 94.19 293 TYR A CA 1
ATOM 2219 C C . TYR A 1 293 ? 35.543 3.713 -34.346 1.00 94.19 293 TYR A C 1
ATOM 2221 O O . TYR A 1 293 ? 36.162 3.573 -35.400 1.00 94.19 293 TYR A O 1
ATOM 2229 N N . GLN A 1 294 ? 34.734 4.753 -34.139 1.00 90.31 294 GLN A N 1
ATOM 2230 C CA . GLN A 1 294 ? 34.511 5.771 -35.160 1.00 90.31 294 GLN A CA 1
ATOM 2231 C C . GLN A 1 294 ? 35.806 6.518 -35.521 1.00 90.31 294 GLN A C 1
ATOM 2233 O O . GLN A 1 294 ? 36.077 6.756 -36.701 1.00 90.31 294 GLN A O 1
ATOM 2238 N N . ARG A 1 295 ? 36.648 6.852 -34.531 1.00 94.06 295 ARG A N 1
ATOM 2239 C CA . ARG A 1 295 ? 37.967 7.461 -34.781 1.00 94.06 295 ARG A CA 1
ATOM 2240 C C . ARG A 1 295 ? 38.901 6.523 -35.545 1.00 94.06 295 ARG A C 1
ATOM 2242 O O . ARG A 1 295 ? 39.523 6.965 -36.509 1.00 94.06 295 ARG A O 1
ATOM 2249 N N . GLU A 1 296 ? 38.980 5.254 -35.152 1.00 95.81 296 GLU A N 1
ATOM 2250 C CA . GLU A 1 296 ? 39.823 4.249 -35.818 1.00 95.81 296 GLU A CA 1
ATOM 2251 C C . GLU A 1 296 ? 39.399 4.031 -37.281 1.00 95.81 296 GLU A C 1
ATOM 2253 O O . GLU A 1 296 ? 40.234 4.086 -38.186 1.00 95.81 296 GLU A O 1
ATOM 2258 N N . LEU A 1 297 ? 38.095 3.881 -37.541 1.00 94.81 297 LEU A N 1
ATOM 2259 C CA . LEU A 1 297 ? 37.557 3.747 -38.899 1.00 94.81 297 LEU A CA 1
ATOM 2260 C C . LEU A 1 297 ? 37.849 4.986 -39.752 1.00 94.81 297 LEU A C 1
ATOM 2262 O O . LEU A 1 297 ? 38.243 4.860 -40.911 1.00 94.81 297 LEU A O 1
ATOM 2266 N N . ASN A 1 298 ? 37.726 6.191 -39.189 1.00 94.19 298 ASN A N 1
ATOM 2267 C CA . ASN A 1 298 ? 38.059 7.427 -39.899 1.00 94.19 298 ASN A CA 1
ATOM 2268 C C . ASN A 1 298 ? 39.545 7.496 -40.285 1.00 94.19 298 ASN A C 1
ATOM 2270 O O . ASN A 1 298 ? 39.868 7.896 -41.408 1.00 94.19 298 ASN A O 1
ATOM 2274 N N . GLN A 1 299 ? 40.442 7.068 -39.392 1.00 96.38 299 GLN A N 1
ATOM 2275 C CA . GLN A 1 299 ? 41.879 6.993 -39.668 1.00 96.38 299 GLN A CA 1
ATOM 2276 C C . GLN A 1 299 ? 42.193 5.965 -40.762 1.00 96.38 299 GLN A C 1
ATOM 2278 O O . GLN A 1 299 ? 42.944 6.267 -41.692 1.00 96.38 299 GLN A O 1
ATOM 2283 N N . LEU A 1 300 ? 41.586 4.776 -40.706 1.00 96.19 300 LEU A N 1
ATOM 2284 C CA . LEU A 1 300 ? 41.740 3.754 -41.746 1.00 96.19 300 LEU A CA 1
ATOM 2285 C C . LEU A 1 300 ? 41.203 4.237 -43.096 1.00 96.19 300 LEU A C 1
ATOM 2287 O O . LEU A 1 300 ? 41.881 4.089 -44.109 1.00 96.19 300 LEU A O 1
ATOM 2291 N N . ASN A 1 301 ? 40.051 4.908 -43.117 1.00 93.81 301 ASN A N 1
ATOM 2292 C CA . ASN A 1 301 ? 39.484 5.506 -44.327 1.00 93.81 301 ASN A CA 1
ATOM 2293 C C . ASN A 1 301 ? 40.377 6.609 -44.914 1.00 93.81 301 ASN A C 1
ATOM 2295 O O . ASN A 1 301 ? 40.426 6.796 -46.132 1.00 93.81 301 ASN A O 1
ATOM 2299 N N . GLN A 1 302 ? 41.082 7.370 -44.074 1.00 95.88 302 GLN A N 1
ATOM 2300 C CA . GLN A 1 302 ? 42.070 8.345 -44.531 1.00 95.88 302 GLN A CA 1
ATOM 2301 C C . GLN A 1 302 ? 43.293 7.653 -45.144 1.00 95.88 302 GLN A C 1
ATOM 2303 O O . GLN A 1 302 ? 43.692 8.017 -46.250 1.00 95.88 302 GLN A O 1
ATOM 2308 N N . ARG A 1 303 ? 43.840 6.629 -44.477 1.00 96.44 303 ARG A N 1
ATOM 2309 C CA . ARG A 1 303 ? 44.971 5.841 -44.992 1.00 96.44 303 ARG A CA 1
ATOM 2310 C C . ARG A 1 303 ? 44.630 5.145 -46.306 1.00 96.44 303 ARG A C 1
ATOM 2312 O O . ARG A 1 303 ? 45.376 5.287 -47.261 1.00 96.44 303 ARG A O 1
ATOM 2319 N N . ASN A 1 304 ? 43.470 4.494 -46.392 1.00 95.88 304 ASN A N 1
ATOM 2320 C CA . ASN A 1 304 ? 42.968 3.869 -47.618 1.00 95.88 304 ASN A CA 1
ATOM 2321 C C . ASN A 1 304 ? 42.922 4.878 -48.777 1.00 95.88 304 ASN A C 1
ATOM 2323 O O . ASN A 1 304 ? 43.424 4.608 -49.864 1.00 95.88 304 ASN A O 1
ATOM 2327 N N . ARG A 1 305 ? 42.389 6.088 -48.538 1.00 95.81 305 ARG A N 1
ATOM 2328 C CA . ARG A 1 305 ? 42.371 7.157 -49.551 1.00 95.81 305 ARG A CA 1
ATOM 2329 C C . ARG A 1 305 ? 43.779 7.551 -50.006 1.00 95.81 305 ARG A C 1
ATOM 2331 O O . ARG A 1 305 ? 43.985 7.709 -51.205 1.00 95.81 305 ARG A O 1
ATOM 2338 N N . GLN A 1 306 ? 44.731 7.684 -49.083 1.00 96.38 306 GLN A N 1
ATOM 2339 C CA . GLN A 1 306 ? 46.126 8.009 -49.403 1.00 96.38 306 GLN A CA 1
ATOM 2340 C C . GLN A 1 306 ? 46.811 6.886 -50.196 1.00 96.38 306 GLN A C 1
ATOM 2342 O O . GLN A 1 306 ? 47.430 7.155 -51.222 1.00 96.38 306 GLN A O 1
ATOM 2347 N N . THR A 1 307 ? 46.647 5.629 -49.776 1.00 96.62 307 THR A N 1
ATOM 2348 C CA . THR A 1 307 ? 47.206 4.454 -50.460 1.00 96.62 307 THR A CA 1
ATOM 2349 C C . THR A 1 307 ? 46.660 4.330 -51.882 1.00 96.62 307 THR A C 1
ATOM 2351 O O . THR A 1 307 ? 47.434 4.187 -52.824 1.00 96.62 307 THR A O 1
ATOM 2354 N N . VAL A 1 308 ? 45.345 4.483 -52.073 1.00 95.62 308 VAL A N 1
ATOM 2355 C CA . VAL A 1 308 ? 44.716 4.462 -53.405 1.00 95.62 308 VAL A CA 1
ATOM 2356 C C . VAL A 1 308 ? 45.202 5.620 -54.284 1.00 95.62 308 VAL A C 1
ATOM 2358 O O . VAL A 1 308 ? 45.441 5.435 -55.478 1.00 95.62 308 VAL A O 1
ATOM 2361 N N . GLN A 1 309 ? 45.373 6.821 -53.723 1.00 97.00 309 GLN A N 1
ATOM 2362 C CA . GLN A 1 309 ? 45.935 7.960 -54.459 1.00 97.00 309 GLN A CA 1
ATOM 2363 C C . GLN A 1 309 ? 47.367 7.684 -54.934 1.00 97.00 309 GLN A C 1
ATOM 2365 O O . GLN A 1 309 ? 47.689 7.992 -56.085 1.00 97.00 309 GLN A O 1
ATOM 2370 N N . GLU A 1 310 ? 48.193 7.071 -54.086 1.00 97.44 310 GLU A N 1
ATOM 2371 C CA . GLU A 1 310 ? 49.578 6.730 -54.412 1.00 97.44 310 GLU A CA 1
ATOM 2372 C C . GLU A 1 310 ? 49.674 5.601 -55.443 1.00 97.44 310 GLU A C 1
ATOM 2374 O O . GLU A 1 310 ? 50.424 5.726 -56.410 1.00 97.44 310 GLU A O 1
ATOM 2379 N N . ILE A 1 311 ? 48.851 4.553 -55.320 1.00 97.19 311 ILE A N 1
ATOM 2380 C CA . ILE A 1 311 ? 48.721 3.506 -56.347 1.00 97.19 311 ILE A CA 1
ATOM 2381 C C . ILE A 1 311 ? 48.390 4.144 -57.698 1.00 97.19 311 ILE A C 1
ATOM 2383 O O . ILE A 1 311 ? 49.092 3.922 -58.682 1.00 97.19 311 ILE A O 1
ATOM 2387 N N . ASN A 1 312 ? 47.368 5.004 -57.746 1.00 96.38 312 ASN A N 1
ATOM 2388 C CA . ASN A 1 312 ? 46.969 5.683 -58.979 1.00 96.38 312 ASN A CA 1
ATOM 2389 C C . ASN A 1 312 ? 48.090 6.564 -59.555 1.00 96.38 312 ASN A C 1
ATOM 2391 O O . ASN A 1 312 ? 48.207 6.691 -60.775 1.00 96.38 312 ASN A O 1
ATOM 2395 N N . ARG A 1 313 ? 48.914 7.188 -58.701 1.00 97.88 313 ARG A N 1
ATOM 23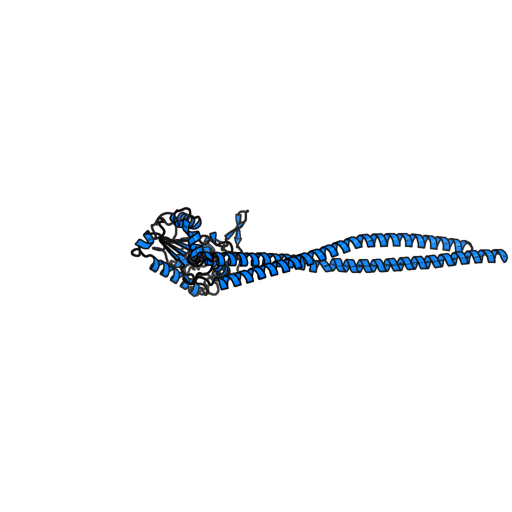96 C CA . ARG A 1 313 ? 50.087 7.966 -59.123 1.00 97.88 313 ARG A CA 1
ATOM 2397 C C . ARG A 1 313 ? 51.147 7.065 -59.758 1.00 97.88 313 ARG A C 1
ATOM 2399 O O . ARG A 1 313 ? 51.570 7.353 -60.875 1.00 97.88 313 ARG A O 1
ATOM 2406 N N . LEU A 1 314 ? 51.520 5.978 -59.085 1.00 97.50 314 LEU A N 1
ATOM 2407 C CA . LEU A 1 314 ? 52.530 5.027 -59.554 1.00 97.50 314 LEU A CA 1
ATOM 2408 C C . LEU A 1 314 ? 52.096 4.293 -60.825 1.00 97.50 314 LEU A C 1
ATOM 2410 O O . LEU A 1 314 ? 52.916 4.076 -61.709 1.00 97.50 314 LEU A O 1
ATOM 2414 N N . VAL A 1 315 ? 50.809 3.964 -60.969 1.00 96.56 315 VAL A N 1
ATOM 2415 C CA . VAL A 1 315 ? 50.262 3.371 -62.201 1.00 96.56 315 VAL A CA 1
ATOM 2416 C C . VAL A 1 315 ? 50.400 4.336 -63.383 1.00 96.56 315 VAL A C 1
ATOM 2418 O O . VAL A 1 315 ? 50.809 3.926 -64.469 1.00 96.56 315 VAL A O 1
ATOM 2421 N N . ARG A 1 316 ? 50.109 5.633 -63.191 1.00 96.62 316 ARG A N 1
ATOM 2422 C CA . ARG A 1 316 ? 50.330 6.652 -64.237 1.00 96.62 316 ARG A CA 1
ATOM 2423 C C . ARG A 1 316 ? 51.808 6.781 -64.600 1.00 96.62 316 ARG A C 1
ATOM 2425 O O . ARG A 1 316 ? 52.128 6.871 -65.781 1.00 96.62 316 ARG A O 1
ATOM 2432 N N . GLU A 1 317 ? 52.686 6.764 -63.602 1.00 96.50 317 GLU A N 1
ATOM 2433 C CA . GLU A 1 317 ? 54.137 6.804 -63.797 1.00 96.50 317 GLU A CA 1
ATOM 2434 C C . GLU A 1 317 ? 54.630 5.572 -64.571 1.00 96.50 317 GLU A C 1
ATOM 2436 O O . GLU A 1 317 ? 55.291 5.720 -65.594 1.00 96.50 317 GLU A O 1
ATOM 2441 N N . HIS A 1 318 ? 54.217 4.365 -64.176 1.00 96.25 318 HIS A N 1
ATOM 2442 C CA . HIS A 1 318 ? 54.531 3.116 -64.877 1.00 96.25 318 HIS A CA 1
ATOM 2443 C C . HIS A 1 318 ? 54.106 3.163 -66.353 1.00 96.25 318 HIS A C 1
ATOM 2445 O O . HIS A 1 318 ? 54.888 2.809 -67.238 1.00 96.25 318 HIS A O 1
ATOM 2451 N N . ASN A 1 319 ? 52.889 3.647 -66.620 1.00 94.00 319 ASN A N 1
ATOM 2452 C CA . ASN A 1 319 ? 52.341 3.758 -67.972 1.00 94.00 319 ASN A CA 1
ATOM 2453 C C . ASN A 1 319 ? 53.032 4.830 -68.826 1.00 94.00 319 ASN A C 1
ATOM 2455 O O . ASN A 1 319 ? 53.005 4.729 -70.051 1.00 94.00 319 ASN A O 1
ATOM 2459 N N . SER A 1 320 ? 53.666 5.835 -68.211 1.00 95.12 320 SER A N 1
ATOM 2460 C CA . SER A 1 320 ? 54.420 6.875 -68.929 1.00 95.12 320 SER A CA 1
ATOM 2461 C C . SER A 1 320 ? 55.668 6.334 -69.636 1.00 95.12 320 SER A C 1
ATOM 2463 O O . SER A 1 320 ? 56.127 6.922 -70.611 1.00 95.12 320 SER A O 1
ATOM 2465 N N . TYR A 1 321 ? 56.170 5.176 -69.197 1.00 92.19 321 TYR A N 1
ATOM 2466 C CA . TYR A 1 321 ? 57.307 4.476 -69.795 1.00 92.19 321 TYR A CA 1
ATOM 2467 C C . TYR A 1 321 ? 56.912 3.504 -70.923 1.00 92.19 321 TYR A C 1
ATOM 2469 O O . TYR A 1 321 ? 57.743 2.725 -71.390 1.00 92.19 321 TYR A O 1
ATOM 2477 N N . ASN A 1 322 ? 55.649 3.503 -71.359 1.00 89.25 322 ASN A N 1
ATOM 2478 C CA . ASN A 1 322 ? 55.215 2.692 -72.493 1.00 89.25 322 ASN A CA 1
ATOM 2479 C C . ASN A 1 322 ? 55.664 3.340 -73.813 1.00 89.25 322 ASN A C 1
ATOM 2481 O O . ASN A 1 322 ? 55.298 4.474 -74.113 1.00 89.25 322 ASN A O 1
ATOM 2485 N N . GLY A 1 323 ? 56.425 2.607 -74.629 1.00 87.31 323 GLY A N 1
ATOM 2486 C CA . GLY A 1 323 ? 56.967 3.112 -75.891 1.00 87.31 323 GLY A CA 1
ATOM 2487 C C . GLY A 1 323 ? 57.914 2.124 -76.575 1.00 87.31 323 GLY A C 1
ATOM 2488 O O . GLY A 1 323 ? 58.111 1.003 -76.105 1.00 87.31 323 GLY A O 1
ATOM 2489 N N . SER A 1 324 ? 58.491 2.528 -77.708 1.00 86.94 324 SER A N 1
ATOM 2490 C CA . SER A 1 324 ? 59.538 1.772 -78.412 1.00 86.94 324 SER A CA 1
ATOM 2491 C C . SER A 1 324 ? 60.914 2.349 -78.093 1.00 86.94 324 SER A C 1
ATOM 2493 O O . SER A 1 324 ? 61.114 3.553 -78.218 1.00 86.94 324 SER A O 1
ATOM 2495 N N . TYR A 1 325 ? 61.861 1.487 -77.719 1.00 90.94 325 TYR A N 1
ATOM 2496 C CA . TYR A 1 325 ? 63.188 1.883 -77.238 1.00 90.94 325 TYR A CA 1
ATOM 2497 C C . TYR A 1 325 ? 64.286 1.019 -77.857 1.00 90.94 325 TYR A C 1
ATOM 2499 O O . TYR A 1 325 ? 64.049 -0.133 -78.229 1.00 90.94 325 TYR A O 1
ATOM 2507 N N . GLY A 1 326 ? 65.507 1.555 -77.921 1.00 91.38 326 GLY A N 1
ATOM 2508 C CA . GLY A 1 326 ? 66.686 0.775 -78.300 1.00 91.38 326 GLY A CA 1
ATOM 2509 C C . GLY A 1 326 ? 67.030 -0.306 -77.256 1.00 91.38 326 GLY A C 1
ATOM 2510 O O . GLY A 1 326 ? 66.622 -0.191 -76.100 1.00 91.38 326 GLY A O 1
ATOM 2511 N N . PRO A 1 327 ? 67.813 -1.348 -77.597 1.00 88.44 327 PRO A N 1
ATOM 2512 C CA . PRO A 1 327 ? 68.024 -2.516 -76.727 1.00 88.44 327 PRO A CA 1
ATOM 2513 C C . PRO A 1 327 ? 68.599 -2.221 -75.329 1.00 88.44 327 PRO A C 1
ATOM 2515 O O . PRO A 1 327 ? 68.306 -2.930 -74.365 1.00 88.44 327 PRO A O 1
ATOM 2518 N N . GLU A 1 328 ? 69.448 -1.199 -75.189 1.00 89.25 328 GLU A N 1
ATOM 2519 C CA . GLU A 1 328 ? 70.025 -0.823 -73.892 1.00 89.25 328 GLU A CA 1
ATOM 2520 C C . GLU A 1 328 ? 69.045 -0.015 -73.030 1.00 89.25 328 GLU A C 1
ATOM 2522 O O . GLU A 1 328 ? 68.869 -0.309 -71.848 1.00 89.25 328 GLU A O 1
ATOM 2527 N N . GLU A 1 329 ? 68.356 0.949 -73.637 1.00 89.81 329 GLU A N 1
ATOM 2528 C CA . GLU A 1 329 ? 67.336 1.774 -72.987 1.00 89.81 329 GLU A CA 1
ATOM 2529 C C . GLU A 1 329 ? 66.118 0.939 -72.572 1.00 89.81 329 GLU A C 1
ATOM 2531 O O . GLU A 1 329 ? 65.639 1.059 -71.445 1.00 89.81 329 GLU A O 1
ATOM 2536 N N . TYR A 1 330 ? 65.709 -0.011 -73.419 1.00 89.44 330 TYR A N 1
ATOM 2537 C CA . TYR A 1 330 ? 64.663 -0.983 -73.116 1.00 89.44 330 TYR A CA 1
ATOM 2538 C C . TYR A 1 330 ? 64.957 -1.759 -71.824 1.00 89.44 330 TYR A C 1
ATOM 2540 O O . TYR A 1 330 ? 64.085 -1.891 -70.966 1.00 89.44 330 TYR A O 1
ATOM 2548 N N . ARG A 1 331 ? 66.199 -2.230 -71.628 1.00 91.25 331 ARG A N 1
ATOM 2549 C CA . ARG A 1 331 ? 66.592 -2.946 -70.399 1.00 91.25 331 ARG A CA 1
ATOM 2550 C C . ARG A 1 331 ? 66.477 -2.064 -69.153 1.00 91.25 331 ARG A C 1
ATOM 2552 O O . ARG A 1 331 ? 66.004 -2.542 -68.124 1.00 91.25 331 ARG A O 1
ATOM 2559 N N . ARG A 1 332 ? 66.862 -0.786 -69.246 1.00 92.50 332 ARG A N 1
ATOM 2560 C CA . ARG A 1 332 ? 66.750 0.174 -68.132 1.00 92.50 332 ARG A CA 1
ATOM 2561 C C . ARG A 1 332 ? 65.289 0.471 -67.791 1.00 92.50 332 ARG A C 1
ATOM 2563 O O . ARG A 1 332 ? 64.913 0.412 -66.624 1.00 92.50 332 ARG A O 1
ATOM 2570 N N . ILE A 1 333 ? 64.454 0.712 -68.800 1.00 92.81 333 ILE A N 1
ATOM 2571 C CA . ILE A 1 333 ? 63.025 0.997 -68.618 1.00 92.81 333 ILE A CA 1
ATOM 2572 C C . ILE A 1 333 ? 62.286 -0.199 -68.021 1.00 92.81 333 ILE A C 1
ATOM 2574 O O . ILE A 1 333 ? 61.498 -0.029 -67.093 1.00 92.81 333 ILE A O 1
ATOM 2578 N N . ARG A 1 334 ? 62.589 -1.424 -68.466 1.00 92.19 334 ARG A N 1
ATOM 2579 C CA . ARG A 1 334 ? 62.002 -2.638 -67.880 1.00 92.19 334 ARG A CA 1
ATOM 2580 C C . ARG A 1 334 ? 62.360 -2.811 -66.405 1.00 92.19 334 ARG A C 1
ATOM 2582 O O . ARG A 1 334 ? 61.505 -3.245 -65.640 1.00 92.19 334 ARG A O 1
ATOM 2589 N N . ALA A 1 335 ? 63.575 -2.446 -65.992 1.00 93.44 335 ALA A N 1
ATOM 2590 C CA . ALA A 1 335 ? 63.961 -2.468 -64.581 1.00 93.44 335 ALA A CA 1
ATOM 2591 C C . ALA A 1 335 ? 63.172 -1.436 -63.748 1.00 93.44 335 ALA A C 1
ATOM 2593 O O . ALA A 1 335 ? 62.707 -1.759 -62.656 1.00 93.44 335 ALA A O 1
ATOM 2594 N N . ILE A 1 336 ? 62.959 -0.227 -64.284 1.00 94.31 336 ILE A N 1
ATOM 2595 C CA . ILE A 1 336 ? 62.129 0.813 -63.649 1.00 94.31 336 ILE A CA 1
ATOM 2596 C C . ILE A 1 336 ? 60.676 0.341 -63.527 1.00 94.31 336 ILE A C 1
ATOM 2598 O O . ILE A 1 336 ? 60.108 0.370 -62.438 1.00 94.31 336 ILE A O 1
ATOM 2602 N N . GLN A 1 337 ? 60.090 -0.156 -64.619 1.00 94.50 337 GLN A N 1
ATOM 2603 C CA . GLN A 1 337 ? 58.724 -0.676 -64.632 1.00 94.50 337 GLN A CA 1
ATOM 2604 C C . GLN A 1 337 ? 58.538 -1.834 -63.644 1.00 94.50 337 GLN A C 1
ATOM 2606 O O . GLN A 1 337 ? 57.538 -1.846 -62.933 1.00 94.50 337 GLN A O 1
ATOM 2611 N N . ALA A 1 338 ? 59.502 -2.758 -63.549 1.00 95.12 338 ALA A N 1
ATOM 2612 C CA . ALA A 1 338 ? 59.465 -3.858 -62.584 1.00 95.12 338 ALA A CA 1
ATOM 2613 C C . ALA A 1 338 ? 59.493 -3.363 -61.126 1.00 95.12 338 ALA A C 1
ATOM 2615 O O . ALA A 1 338 ? 58.736 -3.865 -60.299 1.00 95.12 338 ALA A O 1
ATOM 2616 N N . SER A 1 339 ? 60.312 -2.350 -60.821 1.00 96.25 339 SER A N 1
ATOM 2617 C CA . SER A 1 339 ? 60.352 -1.712 -59.496 1.00 96.25 339 SER A CA 1
ATOM 2618 C C . SER A 1 339 ? 59.024 -1.027 -59.145 1.00 96.25 339 SER A C 1
ATOM 2620 O O . SER A 1 339 ? 58.484 -1.225 -58.055 1.00 96.25 339 SER A O 1
ATOM 2622 N N . LEU A 1 340 ? 58.447 -0.279 -60.094 1.00 96.69 340 LEU A N 1
ATOM 2623 C CA . LEU A 1 340 ? 57.144 0.370 -59.921 1.00 96.69 340 LEU A CA 1
ATOM 2624 C C . LEU A 1 340 ? 56.023 -0.654 -59.713 1.00 96.69 340 LEU A C 1
ATOM 2626 O O . LEU A 1 340 ? 55.209 -0.475 -58.811 1.00 96.69 340 LEU A O 1
ATOM 2630 N N . SER A 1 341 ? 55.998 -1.739 -60.495 1.00 96.12 341 SER A N 1
ATOM 2631 C CA . SER A 1 341 ? 55.030 -2.831 -60.325 1.00 96.12 341 SER A CA 1
ATOM 2632 C C . SER A 1 341 ? 55.146 -3.480 -58.947 1.00 96.12 341 SER A C 1
ATOM 2634 O O . SER A 1 341 ? 54.139 -3.589 -58.257 1.00 96.12 341 SER A O 1
ATOM 2636 N N . ALA A 1 342 ? 56.361 -3.799 -58.489 1.00 96.94 342 ALA A N 1
ATOM 2637 C CA . ALA A 1 342 ? 56.568 -4.363 -57.154 1.00 96.94 342 ALA A CA 1
ATOM 2638 C C . ALA A 1 342 ? 56.063 -3.426 -56.040 1.00 96.94 342 ALA A C 1
ATOM 2640 O O . ALA A 1 342 ? 55.465 -3.877 -55.062 1.00 96.94 342 ALA A O 1
ATOM 2641 N N . ARG A 1 343 ? 56.255 -2.108 -56.194 1.00 97.25 343 ARG A N 1
ATOM 2642 C CA . ARG A 1 343 ? 55.736 -1.118 -55.241 1.00 97.25 343 ARG A CA 1
ATOM 2643 C C . ARG A 1 343 ? 54.209 -1.006 -55.282 1.00 97.25 343 ARG A C 1
ATOM 2645 O O . ARG A 1 343 ? 53.596 -0.842 -54.230 1.00 97.25 343 ARG A O 1
ATOM 2652 N N . ILE A 1 344 ? 53.601 -1.081 -56.466 1.00 97.19 344 ILE A N 1
ATOM 2653 C CA . ILE A 1 344 ? 52.141 -1.093 -56.636 1.00 97.19 344 ILE A CA 1
ATOM 2654 C C . ILE A 1 344 ? 51.538 -2.329 -55.960 1.00 97.19 344 ILE A C 1
ATOM 2656 O O . ILE A 1 344 ? 50.582 -2.186 -55.202 1.00 97.19 344 ILE A O 1
ATOM 2660 N N . ASP A 1 345 ? 52.122 -3.510 -56.171 1.00 96.44 345 ASP A N 1
ATOM 2661 C CA . ASP A 1 345 ? 51.667 -4.759 -55.550 1.00 96.44 345 ASP A CA 1
ATOM 2662 C C . ASP A 1 345 ? 51.750 -4.681 -54.020 1.00 96.44 345 ASP A C 1
ATOM 2664 O O . ASP A 1 345 ? 50.777 -4.983 -53.329 1.00 96.44 345 ASP A O 1
ATOM 2668 N N . GLN A 1 346 ? 52.853 -4.145 -53.485 1.00 97.38 346 GLN A N 1
ATOM 2669 C CA . GLN A 1 346 ? 52.982 -3.890 -52.049 1.00 97.38 346 GLN A CA 1
ATOM 2670 C C . GLN A 1 346 ? 51.863 -2.976 -51.520 1.00 97.38 346 GLN A C 1
ATOM 2672 O O . GLN A 1 346 ? 51.274 -3.249 -50.475 1.00 97.38 346 GLN A O 1
ATOM 2677 N N . LEU A 1 347 ? 51.551 -1.883 -52.222 1.00 97.25 347 LEU A N 1
ATOM 2678 C CA . LEU A 1 347 ? 50.493 -0.964 -51.797 1.00 97.25 347 LEU A CA 1
ATOM 2679 C C . LEU A 1 347 ? 49.097 -1.590 -51.914 1.00 97.25 347 LEU A C 1
ATOM 2681 O O . LEU A 1 347 ? 48.232 -1.279 -51.095 1.00 97.25 347 LEU A O 1
ATOM 2685 N N . HIS A 1 348 ? 48.859 -2.478 -52.884 1.00 97.00 348 HIS A N 1
ATOM 2686 C CA . HIS A 1 348 ? 47.624 -3.263 -52.941 1.00 97.00 348 HIS A CA 1
ATOM 268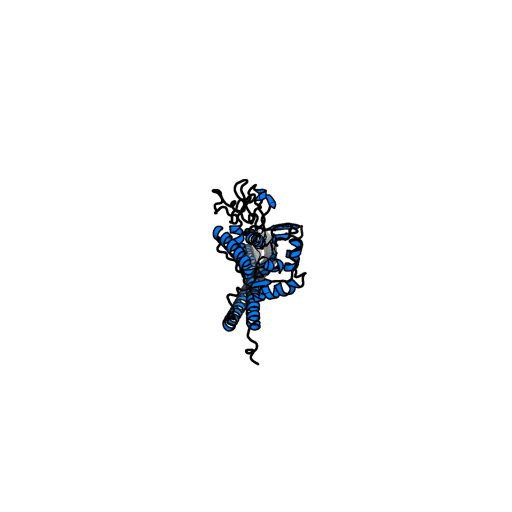7 C C . HIS A 1 348 ? 47.484 -4.178 -51.720 1.00 97.00 348 HIS A C 1
ATOM 2689 O O . HIS A 1 348 ? 46.405 -4.228 -51.125 1.00 97.00 348 HIS A O 1
ATOM 2695 N N . ASP A 1 349 ? 48.559 -4.846 -51.297 1.00 96.88 349 ASP A N 1
ATOM 2696 C CA . ASP A 1 349 ? 48.558 -5.672 -50.086 1.00 96.88 349 ASP A CA 1
ATOM 2697 C C . ASP A 1 349 ? 48.298 -4.841 -48.823 1.00 96.88 349 ASP A C 1
ATOM 2699 O O . ASP A 1 349 ? 47.479 -5.229 -47.981 1.00 96.88 349 ASP A O 1
ATOM 2703 N N . GLU A 1 350 ? 48.923 -3.664 -48.717 1.00 95.81 350 GLU A N 1
ATOM 2704 C CA . GLU A 1 350 ? 48.664 -2.698 -47.643 1.00 95.81 350 GLU A CA 1
ATOM 2705 C C . GLU A 1 350 ? 47.197 -2.232 -47.645 1.00 95.81 350 GLU A C 1
ATOM 2707 O O . GLU A 1 350 ? 46.554 -2.194 -46.592 1.00 95.81 350 GLU A O 1
ATOM 2712 N N . ASN A 1 351 ? 46.631 -1.932 -48.817 1.00 96.12 351 ASN A N 1
ATOM 2713 C CA . ASN A 1 351 ? 45.236 -1.514 -48.959 1.00 96.12 351 ASN A CA 1
ATOM 2714 C C . ASN A 1 351 ? 44.259 -2.630 -48.557 1.00 96.12 351 ASN A C 1
ATOM 2716 O O . ASN A 1 351 ? 43.311 -2.406 -47.803 1.00 96.12 351 ASN A O 1
ATOM 2720 N N . ASN A 1 352 ? 44.527 -3.860 -48.997 1.00 94.88 352 ASN A N 1
ATOM 2721 C CA . ASN A 1 352 ? 43.753 -5.037 -48.615 1.00 94.88 352 ASN A CA 1
ATOM 2722 C C . ASN A 1 352 ? 43.827 -5.297 -47.102 1.00 94.88 352 ASN A C 1
ATOM 2724 O O . ASN A 1 352 ? 42.831 -5.691 -46.494 1.00 94.88 352 ASN A O 1
ATOM 2728 N N . ALA A 1 353 ? 44.979 -5.048 -46.470 1.00 96.50 353 ALA A N 1
ATOM 2729 C CA . ALA A 1 353 ? 45.121 -5.131 -45.018 1.00 96.50 353 ALA A CA 1
ATOM 2730 C C . ALA A 1 353 ? 44.283 -4.067 -44.288 1.00 96.50 353 ALA A C 1
ATOM 2732 O O . ALA A 1 353 ? 43.618 -4.398 -43.306 1.00 96.50 353 ALA A O 1
ATOM 2733 N N . ILE A 1 354 ? 44.249 -2.826 -44.790 1.00 96.19 354 ILE A N 1
ATOM 2734 C CA . ILE A 1 354 ? 43.402 -1.752 -44.244 1.00 96.19 354 ILE A CA 1
ATOM 2735 C C . ILE A 1 354 ? 41.916 -2.132 -44.317 1.00 96.19 354 ILE A C 1
ATOM 2737 O O . ILE A 1 354 ? 41.190 -1.962 -43.336 1.00 96.19 354 ILE A O 1
ATOM 2741 N N . ILE A 1 355 ? 41.462 -2.695 -45.442 1.00 93.19 355 ILE A N 1
ATOM 2742 C CA . ILE A 1 355 ? 40.071 -3.146 -45.609 1.00 93.19 355 ILE A CA 1
ATOM 2743 C C . ILE A 1 355 ? 39.728 -4.252 -44.603 1.00 93.19 355 ILE A C 1
ATOM 2745 O O . ILE A 1 355 ? 38.678 -4.187 -43.963 1.00 93.19 355 ILE A O 1
ATOM 2749 N N . ARG A 1 356 ? 40.616 -5.240 -44.408 1.00 96.38 356 ARG A N 1
ATOM 2750 C CA . ARG A 1 356 ? 40.413 -6.294 -43.396 1.00 96.38 356 ARG A CA 1
ATOM 2751 C C . ARG A 1 356 ? 40.271 -5.710 -41.990 1.00 96.38 356 ARG A C 1
ATOM 2753 O O . ARG A 1 356 ? 39.300 -6.025 -41.308 1.00 96.38 356 ARG A O 1
ATOM 2760 N N . GLN A 1 357 ? 41.165 -4.802 -41.599 1.00 96.56 357 GLN A N 1
ATOM 2761 C CA . GLN A 1 357 ? 41.098 -4.121 -40.299 1.00 96.56 357 GLN A CA 1
ATOM 2762 C C . GLN A 1 357 ? 39.793 -3.330 -40.126 1.00 96.56 357 GLN A C 1
ATOM 2764 O O . GLN A 1 357 ? 39.165 -3.392 -39.070 1.00 96.56 357 GLN A O 1
ATOM 2769 N N . SER A 1 358 ? 39.354 -2.624 -41.172 1.00 95.50 358 SER A N 1
ATOM 2770 C CA . SER A 1 358 ? 38.095 -1.869 -41.167 1.00 95.50 358 SER A CA 1
ATOM 2771 C C . SER A 1 358 ? 36.879 -2.781 -40.971 1.00 95.50 358 SER A C 1
ATOM 2773 O O . SER A 1 358 ? 35.999 -2.489 -40.156 1.00 95.50 358 SER A O 1
ATOM 2775 N N . ASN A 1 359 ? 36.855 -3.931 -41.652 1.00 94.06 359 ASN A N 1
ATOM 2776 C CA . ASN A 1 359 ? 35.790 -4.923 -41.508 1.00 94.06 359 ASN A CA 1
ATOM 2777 C C . ASN A 1 359 ? 35.755 -5.522 -40.095 1.00 94.06 359 ASN A C 1
ATOM 2779 O O . ASN A 1 359 ? 34.681 -5.624 -39.508 1.00 94.06 359 ASN A O 1
ATOM 2783 N N . GLU A 1 360 ? 36.910 -5.862 -39.517 1.00 96.50 360 GLU A N 1
ATOM 2784 C CA . GLU A 1 360 ? 36.999 -6.378 -38.143 1.00 96.50 360 GLU A CA 1
ATOM 2785 C C . GLU A 1 360 ? 36.506 -5.361 -37.105 1.00 96.50 360 GLU A C 1
ATOM 2787 O O . GLU A 1 360 ? 35.777 -5.713 -36.176 1.00 96.50 360 GLU A O 1
ATOM 2792 N N . ILE A 1 361 ? 36.885 -4.086 -37.249 1.00 96.06 361 ILE A N 1
ATOM 2793 C CA . ILE A 1 361 ? 36.399 -3.014 -36.370 1.00 96.06 361 ILE A CA 1
ATOM 2794 C C . ILE A 1 361 ? 34.890 -2.830 -36.535 1.00 96.06 361 ILE A C 1
ATOM 2796 O O . ILE A 1 361 ? 34.183 -2.739 -35.536 1.00 96.06 361 ILE A O 1
ATOM 2800 N N . SER A 1 362 ? 34.382 -2.840 -37.769 1.00 92.50 362 SER A N 1
ATOM 2801 C CA . SER A 1 362 ? 32.947 -2.703 -38.045 1.00 92.50 362 SER A CA 1
ATOM 2802 C C . SER A 1 362 ? 32.130 -3.853 -37.444 1.00 92.50 362 SER A C 1
ATOM 2804 O O . SER A 1 362 ? 31.063 -3.623 -36.880 1.00 92.50 362 SER A O 1
ATOM 2806 N N . GLN A 1 363 ? 32.646 -5.086 -37.496 1.00 94.75 363 GLN A N 1
ATOM 2807 C CA . GLN A 1 363 ? 32.020 -6.247 -36.855 1.00 94.75 363 GLN A CA 1
ATOM 2808 C C . GLN A 1 363 ? 31.995 -6.116 -35.328 1.00 94.75 363 GLN A C 1
ATOM 2810 O O . GLN A 1 363 ? 30.947 -6.333 -34.718 1.00 94.75 363 GLN A O 1
ATOM 2815 N N . ARG A 1 364 ? 33.117 -5.720 -34.707 1.00 96.50 364 ARG A N 1
ATOM 2816 C CA . ARG A 1 364 ? 33.186 -5.465 -33.256 1.00 96.50 364 ARG A CA 1
ATOM 2817 C C . ARG A 1 364 ? 32.230 -4.355 -32.829 1.00 96.50 364 ARG A C 1
ATOM 2819 O O . ARG A 1 364 ? 31.487 -4.533 -31.869 1.00 96.50 364 ARG A O 1
ATOM 2826 N N . TYR A 1 365 ? 32.206 -3.255 -33.578 1.00 94.62 365 TYR A N 1
ATOM 2827 C CA . TYR A 1 365 ? 31.278 -2.151 -33.361 1.00 94.62 365 TYR A CA 1
ATOM 2828 C C . TYR A 1 365 ? 29.827 -2.638 -33.386 1.00 94.62 365 TYR A C 1
ATOM 2830 O O . TYR A 1 365 ? 29.089 -2.394 -32.437 1.00 94.62 365 TYR A O 1
ATOM 2838 N N . GLN A 1 366 ? 29.428 -3.391 -34.416 1.00 91.81 366 GLN A N 1
ATOM 2839 C CA . GLN A 1 366 ? 28.058 -3.890 -34.519 1.00 91.81 366 GLN A CA 1
ATOM 2840 C C . GLN A 1 366 ? 27.696 -4.854 -33.379 1.00 91.81 366 GLN A C 1
ATOM 2842 O O . GLN A 1 366 ? 26.586 -4.785 -32.854 1.00 91.81 366 GLN A O 1
ATOM 2847 N N . ALA A 1 367 ? 28.618 -5.734 -32.977 1.00 95.50 367 ALA A N 1
ATOM 2848 C CA . ALA A 1 367 ? 28.405 -6.648 -31.858 1.00 95.50 367 ALA A CA 1
ATOM 2849 C C . ALA A 1 367 ? 28.185 -5.891 -30.536 1.00 95.50 367 ALA A C 1
ATOM 2851 O O . ALA A 1 367 ? 27.232 -6.179 -29.815 1.00 95.50 367 ALA A O 1
ATOM 2852 N N . GLU A 1 368 ? 29.011 -4.883 -30.254 1.00 96.88 368 GLU A N 1
ATOM 2853 C CA . GLU A 1 368 ? 28.897 -4.060 -29.045 1.00 96.88 368 GLU A CA 1
ATOM 2854 C C . GLU A 1 368 ? 27.667 -3.137 -29.063 1.00 96.88 368 GLU A C 1
ATOM 2856 O O . GLU A 1 368 ? 27.044 -2.923 -28.024 1.00 96.88 368 GLU A O 1
ATOM 2861 N N . VAL A 1 369 ? 27.262 -2.626 -30.231 1.00 92.75 369 VAL A N 1
ATOM 2862 C CA . VAL A 1 369 ? 25.997 -1.888 -30.393 1.00 92.75 369 VAL A CA 1
ATOM 2863 C C . VAL A 1 369 ? 24.802 -2.796 -30.110 1.00 92.75 369 VAL A C 1
ATOM 2865 O O . VAL A 1 369 ? 23.877 -2.390 -29.406 1.00 92.75 369 VAL A O 1
ATOM 2868 N N . ASN A 1 370 ? 24.822 -4.032 -30.614 1.00 92.50 370 ASN A N 1
ATOM 2869 C CA . ASN A 1 370 ? 23.770 -5.008 -30.338 1.00 92.50 370 ASN A CA 1
ATOM 2870 C C . ASN A 1 370 ? 23.717 -5.363 -28.842 1.00 92.50 370 ASN A C 1
ATOM 2872 O O . ASN A 1 370 ? 22.626 -5.421 -28.278 1.00 92.50 370 ASN A O 1
ATOM 2876 N N . GLU A 1 371 ? 24.872 -5.541 -28.190 1.00 95.38 371 GLU A N 1
ATOM 2877 C CA . GLU A 1 371 ? 24.965 -5.748 -26.737 1.00 95.38 371 GLU A CA 1
ATOM 2878 C C . GLU A 1 371 ? 24.369 -4.561 -25.965 1.00 95.38 371 GLU A C 1
ATOM 2880 O O . GLU A 1 371 ? 23.529 -4.747 -25.084 1.00 95.38 371 GLU A O 1
ATOM 2885 N N . TYR A 1 372 ? 24.755 -3.333 -26.327 1.00 93.81 372 TYR A N 1
ATOM 2886 C CA . TYR A 1 372 ? 24.254 -2.115 -25.694 1.00 93.81 372 TYR A CA 1
ATOM 2887 C C . TYR A 1 372 ? 22.733 -1.993 -25.836 1.00 93.81 372 TYR A C 1
ATOM 2889 O O . TYR A 1 372 ? 22.031 -1.820 -24.838 1.00 93.81 372 TYR A O 1
ATOM 2897 N N . ASN A 1 373 ? 22.208 -2.145 -27.052 1.00 87.44 373 ASN A N 1
ATOM 2898 C CA . ASN A 1 373 ? 20.776 -2.029 -27.319 1.00 87.44 373 ASN A CA 1
ATOM 2899 C C . ASN A 1 373 ? 19.969 -3.137 -26.627 1.00 87.44 373 ASN A C 1
ATOM 2901 O O . ASN A 1 373 ? 18.928 -2.853 -26.040 1.00 87.44 373 ASN A O 1
ATOM 2905 N N . GLY A 1 374 ? 20.472 -4.376 -26.625 1.00 85.25 374 GLY A N 1
ATOM 2906 C CA . GLY A 1 374 ? 19.828 -5.509 -25.953 1.00 85.25 374 GLY A CA 1
ATOM 2907 C C . GLY A 1 374 ? 19.878 -5.448 -24.422 1.00 85.25 374 GLY A C 1
ATOM 2908 O O . GLY A 1 374 ? 19.151 -6.176 -23.750 1.00 85.25 374 GLY A O 1
ATOM 2909 N N . SER A 1 375 ? 20.713 -4.580 -23.842 1.00 91.56 375 SER A N 1
ATOM 2910 C CA . SER A 1 375 ? 20.849 -4.461 -22.385 1.00 91.56 375 SER A CA 1
ATOM 2911 C C . SER A 1 375 ? 19.719 -3.676 -21.704 1.00 91.56 375 SER A C 1
ATOM 2913 O O . SER A 1 375 ? 19.574 -3.768 -20.484 1.00 91.56 375 SER A O 1
ATOM 2915 N N . TRP A 1 376 ? 18.912 -2.919 -22.457 1.00 84.88 376 TRP A N 1
ATOM 2916 C CA . TRP A 1 376 ? 17.900 -2.014 -21.896 1.00 84.88 376 TRP A CA 1
ATOM 2917 C C . TRP A 1 376 ? 16.770 -2.732 -21.159 1.00 84.88 376 TRP A C 1
ATOM 2919 O O . TRP A 1 376 ? 16.401 -2.310 -20.063 1.00 84.88 376 TRP A O 1
ATOM 2929 N N . ASP A 1 377 ? 16.271 -3.846 -21.696 1.00 85.94 377 ASP A N 1
ATOM 2930 C CA . ASP A 1 377 ? 15.229 -4.630 -21.023 1.00 85.94 377 ASP A CA 1
ATOM 2931 C C . ASP A 1 377 ? 15.734 -5.176 -19.687 1.00 85.94 377 ASP A C 1
ATOM 2933 O O . ASP A 1 377 ? 15.066 -5.055 -18.659 1.00 85.94 377 ASP A O 1
ATOM 2937 N N . ARG A 1 378 ? 16.969 -5.693 -19.674 1.00 90.12 378 ARG A N 1
ATOM 2938 C CA . ARG A 1 378 ? 17.628 -6.168 -18.453 1.00 90.12 378 ARG A CA 1
ATOM 2939 C C . ARG A 1 378 ? 17.850 -5.035 -17.452 1.00 90.12 378 ARG A C 1
ATOM 2941 O O . ARG A 1 378 ? 17.673 -5.238 -16.254 1.00 90.12 378 ARG A O 1
ATOM 2948 N N . TYR A 1 379 ? 18.218 -3.845 -17.922 1.00 90.75 379 TYR A N 1
ATOM 2949 C CA . TYR A 1 379 ? 18.358 -2.669 -17.068 1.00 90.75 379 TYR A CA 1
ATOM 2950 C C . TYR A 1 379 ? 17.025 -2.293 -16.410 1.00 90.75 379 TYR A C 1
ATOM 2952 O O . TYR A 1 379 ? 16.969 -2.129 -15.192 1.00 90.75 379 TYR A O 1
ATOM 2960 N N . ASN A 1 380 ? 15.938 -2.239 -17.182 1.00 88.62 380 ASN A N 1
ATOM 2961 C CA . ASN A 1 380 ? 14.603 -1.938 -16.664 1.00 88.62 380 ASN A CA 1
ATOM 2962 C C . ASN A 1 380 ? 14.123 -2.998 -15.659 1.00 88.62 380 ASN A C 1
ATOM 2964 O O . ASN A 1 380 ? 13.571 -2.653 -14.613 1.00 88.62 380 ASN A O 1
ATOM 2968 N N . GLN A 1 381 ? 14.396 -4.279 -15.927 1.00 90.88 381 GLN A N 1
ATOM 2969 C CA . GLN A 1 381 ? 14.130 -5.370 -14.984 1.00 90.88 381 GLN A CA 1
ATOM 2970 C C . GLN A 1 381 ? 14.905 -5.193 -13.673 1.00 90.88 381 GLN A C 1
ATOM 2972 O O . GLN A 1 381 ? 14.324 -5.342 -12.602 1.00 90.88 381 GLN A O 1
ATOM 2977 N N . LEU A 1 382 ? 16.187 -4.821 -13.735 1.00 93.50 382 LEU A N 1
ATOM 2978 C CA . LEU A 1 382 ? 17.002 -4.568 -12.542 1.00 93.50 382 LEU A CA 1
ATOM 2979 C C . LEU A 1 382 ? 16.522 -3.341 -11.759 1.00 93.50 382 LEU A C 1
ATOM 2981 O O . LEU A 1 382 ? 16.532 -3.365 -10.533 1.00 93.50 382 LEU A O 1
ATOM 2985 N N . VAL A 1 383 ? 16.051 -2.285 -12.428 1.00 89.94 383 VAL A N 1
ATOM 2986 C CA . VAL A 1 383 ? 15.433 -1.129 -11.754 1.00 89.94 383 VAL A CA 1
ATOM 2987 C C . VAL A 1 383 ? 14.185 -1.558 -10.976 1.00 89.94 383 VAL A C 1
ATOM 2989 O O . VAL A 1 383 ? 14.040 -1.196 -9.807 1.00 89.94 383 VAL A O 1
ATOM 2992 N N . ALA A 1 384 ? 13.314 -2.363 -11.589 1.00 85.06 384 ALA A N 1
ATOM 2993 C CA . ALA A 1 384 ? 12.133 -2.900 -10.918 1.00 85.06 384 ALA A CA 1
ATOM 2994 C C . ALA A 1 384 ? 12.505 -3.846 -9.760 1.00 85.06 384 ALA A C 1
ATOM 2996 O O . ALA A 1 384 ? 11.910 -3.762 -8.686 1.00 85.06 384 ALA A O 1
ATOM 2997 N N . ALA A 1 385 ? 13.520 -4.695 -9.949 1.00 90.50 385 ALA A N 1
ATOM 2998 C CA . ALA A 1 385 ? 14.015 -5.615 -8.928 1.00 90.50 385 ALA A CA 1
ATOM 2999 C C . ALA A 1 385 ? 14.597 -4.875 -7.715 1.00 90.50 385 ALA A C 1
ATOM 3001 O O . ALA A 1 385 ? 14.277 -5.234 -6.586 1.00 90.50 385 ALA A O 1
ATOM 3002 N N . VAL A 1 386 ? 15.377 -3.807 -7.929 1.00 93.94 386 VAL A N 1
ATOM 3003 C CA . VAL A 1 386 ? 15.883 -2.950 -6.843 1.00 93.94 386 VAL A CA 1
ATOM 3004 C C . VAL A 1 386 ? 14.723 -2.339 -6.060 1.00 93.94 386 VAL A C 1
ATOM 3006 O O . VAL A 1 386 ? 14.717 -2.433 -4.838 1.00 93.94 386 VAL A O 1
ATOM 3009 N N . LYS A 1 387 ? 13.713 -1.780 -6.742 1.00 86.56 387 LYS A N 1
ATOM 3010 C CA . LYS A 1 387 ? 12.530 -1.209 -6.075 1.00 86.56 387 LYS A CA 1
ATOM 3011 C C . LYS A 1 387 ? 11.767 -2.257 -5.258 1.00 86.56 387 LYS A C 1
ATOM 3013 O O . LYS A 1 387 ? 11.332 -1.981 -4.147 1.00 86.56 387 LYS A O 1
ATOM 3018 N N . SER A 1 388 ? 11.600 -3.462 -5.801 1.00 85.25 388 SER A N 1
ATOM 3019 C CA . SER A 1 388 ? 10.942 -4.557 -5.083 1.00 85.25 388 SER A CA 1
ATOM 3020 C C . SER A 1 388 ? 11.756 -5.034 -3.878 1.00 85.25 388 SER A C 1
ATOM 3022 O O . SER A 1 388 ? 11.163 -5.348 -2.849 1.00 85.25 388 SER A O 1
ATOM 3024 N N . ALA A 1 389 ? 13.084 -5.108 -3.996 1.00 88.88 389 ALA A N 1
ATOM 3025 C CA . ALA A 1 389 ? 13.963 -5.511 -2.904 1.00 88.88 389 ALA A CA 1
ATOM 3026 C C . ALA A 1 389 ? 13.991 -4.464 -1.779 1.00 88.88 389 ALA A C 1
ATOM 3028 O O . ALA A 1 389 ? 13.955 -4.842 -0.614 1.00 88.88 389 ALA A O 1
ATOM 3029 N N . ASP A 1 390 ? 13.974 -3.175 -2.123 1.00 90.88 390 ASP A N 1
ATOM 3030 C CA . ASP A 1 390 ? 13.870 -2.062 -1.169 1.00 90.88 390 ASP A CA 1
ATOM 3031 C C . ASP A 1 390 ? 12.581 -2.161 -0.335 1.00 90.88 390 ASP A C 1
ATOM 3033 O O . ASP A 1 390 ? 12.625 -2.192 0.892 1.00 90.88 390 ASP A O 1
ATOM 3037 N N . GLY A 1 391 ? 11.438 -2.392 -0.994 1.00 74.50 391 GLY A N 1
ATOM 3038 C CA . GLY A 1 391 ? 10.164 -2.610 -0.299 1.00 74.50 391 GLY A CA 1
ATOM 3039 C C . GLY A 1 391 ? 10.176 -3.807 0.666 1.00 74.50 391 GLY A C 1
ATOM 3040 O O . GLY A 1 391 ? 9.567 -3.737 1.733 1.00 74.50 391 GLY A O 1
ATOM 3041 N N . LYS A 1 392 ? 10.907 -4.882 0.337 1.00 81.06 392 LYS A N 1
ATOM 3042 C CA . LYS A 1 392 ? 11.093 -6.038 1.234 1.00 81.06 392 LYS A CA 1
ATOM 3043 C C . LYS A 1 392 ? 11.991 -5.724 2.431 1.00 81.06 392 LYS A C 1
ATOM 3045 O O . LYS A 1 392 ? 11.764 -6.269 3.506 1.00 81.06 392 LYS A O 1
ATOM 3050 N N . VAL A 1 393 ? 12.998 -4.862 2.265 1.00 85.75 393 VAL A N 1
ATOM 3051 C CA . VAL A 1 393 ? 13.817 -4.374 3.388 1.00 85.75 393 VAL A CA 1
ATOM 3052 C C . VAL A 1 393 ? 12.954 -3.559 4.347 1.00 85.75 393 VAL A C 1
ATOM 3054 O O . VAL A 1 393 ? 13.043 -3.758 5.558 1.00 85.75 393 VAL A O 1
ATOM 3057 N N . ASP A 1 394 ? 12.093 -2.688 3.822 1.00 75.81 394 ASP A N 1
ATOM 3058 C CA . ASP A 1 394 ? 11.174 -1.894 4.638 1.00 75.81 394 ASP A CA 1
ATOM 3059 C C . ASP A 1 394 ? 10.154 -2.769 5.380 1.00 75.81 394 ASP A C 1
ATOM 3061 O O . ASP A 1 394 ? 9.875 -2.536 6.555 1.00 75.81 394 ASP A O 1
ATOM 3065 N N . GLU A 1 395 ? 9.613 -3.795 4.721 1.00 68.69 395 GLU A N 1
ATOM 3066 C CA . GLU A 1 395 ? 8.727 -4.784 5.345 1.00 68.69 395 GLU A CA 1
ATOM 3067 C C . GLU A 1 395 ? 9.428 -5.555 6.467 1.00 68.69 395 GLU A C 1
ATOM 3069 O O . GLU A 1 395 ? 8.944 -5.559 7.598 1.00 68.69 395 GLU A O 1
ATOM 3074 N N . ALA A 1 396 ? 10.605 -6.128 6.196 1.00 73.94 396 ALA A N 1
ATOM 3075 C CA . ALA A 1 396 ? 11.375 -6.867 7.195 1.00 73.94 396 ALA A CA 1
ATOM 3076 C C . ALA A 1 396 ? 11.781 -5.985 8.389 1.00 73.94 396 ALA A C 1
ATOM 3078 O O . ALA A 1 396 ? 11.799 -6.450 9.528 1.00 73.94 396 ALA A O 1
ATOM 3079 N N . ARG A 1 397 ? 12.063 -4.696 8.150 1.00 82.62 397 ARG A N 1
ATOM 3080 C CA . ARG A 1 397 ? 12.351 -3.729 9.214 1.00 82.62 397 ARG A CA 1
ATOM 3081 C C . ARG A 1 397 ? 11.135 -3.499 10.108 1.00 82.62 397 ARG A C 1
ATOM 3083 O O . ARG A 1 397 ? 11.282 -3.563 11.324 1.00 82.62 397 ARG A O 1
ATOM 3090 N N . ARG A 1 398 ? 9.949 -3.284 9.529 1.00 71.88 398 ARG A N 1
ATOM 3091 C CA . ARG A 1 398 ? 8.704 -3.120 10.301 1.00 71.88 398 ARG A CA 1
ATOM 3092 C C . ARG A 1 398 ? 8.392 -4.360 11.136 1.00 71.88 398 ARG A C 1
ATOM 3094 O O . ARG A 1 398 ? 8.061 -4.236 12.310 1.00 71.88 398 ARG A O 1
ATOM 3101 N N . GLU A 1 399 ? 8.541 -5.551 10.560 1.00 67.38 399 GLU A N 1
ATOM 3102 C CA . GLU A 1 399 ? 8.333 -6.814 11.280 1.00 67.38 399 GLU A CA 1
ATOM 3103 C C . GLU A 1 399 ? 9.314 -6.989 12.449 1.00 67.38 399 GLU A C 1
ATOM 3105 O O . GLU A 1 399 ? 8.922 -7.459 13.521 1.00 67.38 399 GLU A O 1
ATOM 3110 N N . LEU A 1 400 ? 10.576 -6.575 12.279 1.00 79.50 400 LEU A N 1
ATOM 3111 C CA . LEU A 1 400 ? 11.556 -6.561 13.363 1.00 79.50 400 LEU A CA 1
ATOM 3112 C C . LEU A 1 400 ? 11.180 -5.552 14.456 1.00 79.50 400 LEU A C 1
ATOM 3114 O O . LEU A 1 400 ? 11.166 -5.923 15.625 1.00 79.50 400 LEU A O 1
ATOM 3118 N N . GLU A 1 401 ? 10.824 -4.316 14.100 1.00 73.12 401 GLU A N 1
ATOM 3119 C CA . GLU A 1 401 ? 10.397 -3.283 15.059 1.00 73.12 401 GLU A CA 1
ATOM 3120 C C . GLU A 1 401 ? 9.172 -3.738 15.872 1.00 73.12 401 GLU A C 1
ATOM 3122 O O . GLU A 1 401 ? 9.121 -3.567 17.093 1.00 73.12 401 GLU A O 1
ATOM 3127 N N . LEU A 1 402 ? 8.205 -4.393 15.220 1.00 68.44 402 LEU A N 1
ATOM 3128 C CA . LEU A 1 402 ? 7.043 -4.990 15.880 1.00 68.44 402 LEU A CA 1
ATOM 3129 C C . LEU A 1 402 ? 7.442 -6.127 16.827 1.00 68.44 402 LEU A C 1
ATOM 3131 O O . LEU A 1 402 ? 6.923 -6.205 17.943 1.00 68.44 402 LEU A O 1
ATOM 3135 N N . ALA A 1 403 ? 8.356 -7.007 16.412 1.00 69.31 403 ALA A N 1
ATOM 3136 C CA . ALA A 1 403 ? 8.864 -8.081 17.261 1.00 69.31 403 ALA A CA 1
ATOM 3137 C C . ALA A 1 403 ? 9.645 -7.536 18.472 1.00 69.31 403 ALA A C 1
ATOM 3139 O O . ALA A 1 403 ? 9.467 -8.031 19.587 1.00 69.31 403 ALA A O 1
ATOM 3140 N N . GLU A 1 404 ? 10.439 -6.476 18.291 1.00 75.38 404 GLU A N 1
ATOM 3141 C CA . GLU A 1 404 ? 11.163 -5.790 19.372 1.00 75.38 404 GLU A CA 1
ATOM 3142 C C . GLU A 1 404 ? 10.192 -5.151 20.349 1.00 75.38 404 GLU A C 1
ATOM 3144 O O . GLU A 1 404 ? 10.321 -5.334 21.561 1.00 75.38 404 GLU A O 1
ATOM 3149 N N . HIS A 1 405 ? 9.155 -4.494 19.835 1.00 69.25 405 HIS A N 1
ATOM 3150 C CA . HIS A 1 405 ? 8.106 -3.940 20.671 1.00 69.25 405 HIS A CA 1
ATOM 3151 C C . HIS A 1 405 ? 7.390 -5.029 21.485 1.00 69.25 405 HIS A C 1
ATOM 3153 O O . HIS A 1 405 ? 7.222 -4.878 22.696 1.00 69.25 405 HIS A O 1
ATOM 3159 N N . ARG A 1 406 ? 7.031 -6.163 20.863 1.00 65.69 406 ARG A N 1
ATOM 3160 C CA . ARG A 1 406 ? 6.414 -7.315 21.551 1.00 65.69 406 ARG A CA 1
ATOM 3161 C C . ARG A 1 406 ? 7.306 -7.869 22.664 1.00 65.69 406 ARG A C 1
ATOM 3163 O O . ARG A 1 406 ? 6.810 -8.102 23.765 1.00 65.69 406 ARG A O 1
ATOM 3170 N N . TYR A 1 407 ? 8.603 -8.033 22.406 1.00 74.69 407 TYR A N 1
ATOM 3171 C CA . TYR A 1 407 ? 9.565 -8.507 23.403 1.00 74.69 407 TYR A CA 1
ATOM 3172 C C . TYR A 1 407 ? 9.698 -7.540 24.587 1.00 74.69 407 TYR A C 1
ATOM 3174 O O . TYR A 1 407 ? 9.599 -7.962 25.737 1.00 74.69 407 TYR A O 1
ATOM 3182 N N . GLN A 1 408 ? 9.829 -6.234 24.330 1.00 73.62 408 GLN A N 1
ATOM 3183 C CA . GLN A 1 408 ? 9.912 -5.221 25.392 1.00 73.62 408 GLN A CA 1
ATOM 3184 C C . GLN A 1 408 ? 8.636 -5.165 26.243 1.00 73.62 408 GLN A C 1
ATOM 3186 O O . GLN A 1 408 ? 8.701 -5.029 27.465 1.00 73.62 408 GLN A O 1
ATOM 3191 N N . LEU A 1 409 ? 7.465 -5.321 25.618 1.00 64.25 409 LEU A N 1
ATOM 3192 C CA . LEU A 1 409 ? 6.191 -5.388 26.332 1.00 64.25 409 LEU A CA 1
ATOM 3193 C C . LEU A 1 409 ? 6.056 -6.643 27.195 1.00 64.25 409 LEU A C 1
ATOM 3195 O O . LEU A 1 409 ? 5.456 -6.560 28.265 1.00 64.25 409 LEU A O 1
ATOM 3199 N N . ALA A 1 410 ? 6.579 -7.786 26.751 1.00 68.00 410 ALA A N 1
ATOM 3200 C CA . ALA A 1 410 ? 6.606 -9.006 27.553 1.00 68.00 410 ALA A CA 1
ATOM 3201 C C . ALA A 1 410 ? 7.586 -8.876 28.730 1.00 68.00 410 ALA A C 1
ATOM 3203 O O . ALA A 1 410 ? 7.241 -9.223 29.859 1.00 68.00 410 ALA A O 1
ATOM 3204 N N . LEU A 1 411 ? 8.762 -8.286 28.494 1.00 74.56 411 LEU A N 1
ATOM 3205 C CA . LEU A 1 411 ? 9.770 -8.030 29.522 1.00 74.56 411 LEU A CA 1
ATOM 3206 C C . LEU A 1 411 ? 9.236 -7.107 30.629 1.00 74.56 411 LEU A C 1
ATOM 3208 O O . LEU A 1 411 ? 9.412 -7.391 31.809 1.00 74.56 411 LEU A O 1
ATOM 3212 N N . ALA A 1 412 ? 8.509 -6.047 30.265 1.00 69.69 412 ALA A N 1
ATOM 3213 C CA . ALA A 1 412 ? 7.901 -5.109 31.214 1.00 69.69 412 ALA A CA 1
ATOM 3214 C C . ALA A 1 412 ? 6.768 -5.715 32.069 1.00 69.69 412 ALA A C 1
ATOM 3216 O O . ALA A 1 412 ? 6.330 -5.090 33.034 1.00 69.69 412 ALA A O 1
ATOM 3217 N N . ARG A 1 413 ? 6.268 -6.905 31.709 1.00 66.75 413 ARG A N 1
ATOM 3218 C CA . ARG A 1 413 ? 5.235 -7.636 32.459 1.00 66.75 413 ARG A CA 1
ATOM 3219 C C . ARG A 1 413 ? 5.806 -8.739 33.355 1.00 66.75 413 ARG A C 1
ATOM 3221 O O . ARG A 1 413 ? 5.039 -9.324 34.115 1.00 66.75 413 ARG A O 1
ATOM 3228 N N . GLN A 1 414 ? 7.111 -9.025 33.285 1.00 65.94 414 GLN A N 1
ATOM 3229 C CA . GLN A 1 414 ? 7.763 -9.941 34.225 1.00 65.94 414 GLN A CA 1
ATOM 3230 C C . GLN A 1 414 ? 7.564 -9.425 35.667 1.00 65.94 414 GLN A C 1
ATOM 3232 O O . GLN A 1 414 ? 7.741 -8.226 35.908 1.00 65.94 414 GLN A O 1
ATOM 3237 N N . PRO A 1 415 ? 7.191 -10.285 36.634 1.00 59.28 415 PRO A N 1
ATOM 3238 C CA . PRO A 1 415 ? 7.159 -9.902 38.042 1.00 59.28 415 PRO A CA 1
ATOM 3239 C C . PRO A 1 415 ? 8.542 -9.397 38.482 1.00 59.28 415 PRO A C 1
ATOM 3241 O O . PRO A 1 415 ? 9.564 -9.903 38.029 1.00 59.28 415 PRO A O 1
ATOM 3244 N N . ALA A 1 416 ? 8.589 -8.427 39.397 1.00 52.84 416 ALA A N 1
ATOM 3245 C CA . ALA A 1 416 ? 9.821 -7.750 39.825 1.00 52.84 416 ALA A CA 1
ATOM 3246 C C . ALA A 1 416 ? 10.896 -8.654 40.486 1.00 52.84 416 ALA A C 1
ATOM 3248 O O . ALA A 1 416 ? 11.941 -8.152 40.885 1.00 52.84 416 ALA A O 1
ATOM 3249 N N . GLU A 1 417 ? 10.674 -9.966 40.598 1.00 46.62 417 GLU A N 1
ATOM 3250 C CA . GLU A 1 417 ? 11.599 -10.925 41.219 1.00 46.62 417 GLU A CA 1
ATOM 3251 C C . GLU A 1 417 ? 12.465 -11.719 40.218 1.00 46.62 417 GLU A C 1
ATOM 3253 O O . GLU A 1 417 ? 13.291 -12.522 40.645 1.00 46.62 417 GLU A O 1
ATOM 3258 N N . THR A 1 418 ? 12.344 -11.497 38.902 1.00 46.38 418 THR A N 1
ATOM 3259 C CA . THR A 1 418 ? 13.093 -12.267 37.881 1.00 46.38 418 THR A CA 1
ATOM 3260 C C . THR A 1 418 ? 13.949 -11.426 36.929 1.00 46.38 418 THR A C 1
ATOM 3262 O O . THR A 1 418 ? 14.161 -11.812 35.781 1.00 46.38 418 THR A O 1
ATOM 3265 N N . GLN A 1 419 ? 14.508 -10.300 37.383 1.00 34.81 419 GLN A N 1
ATOM 3266 C CA . GLN A 1 419 ? 15.638 -9.681 36.675 1.00 34.81 419 GLN A CA 1
ATOM 3267 C C . GLN A 1 419 ? 16.962 -10.244 37.222 1.00 34.81 419 GLN A C 1
ATOM 3269 O O . GLN A 1 419 ? 17.229 -10.076 38.414 1.00 34.81 419 GLN A O 1
ATOM 3274 N N . PRO A 1 420 ? 17.788 -10.935 36.410 1.00 44.56 420 PRO A N 1
ATOM 3275 C CA . PRO A 1 420 ? 19.117 -11.344 36.845 1.00 44.56 420 PRO A CA 1
ATOM 3276 C C . PRO A 1 420 ? 20.011 -10.108 37.030 1.00 44.56 420 PRO A C 1
ATOM 3278 O O . PRO A 1 420 ? 19.919 -9.150 36.262 1.00 44.56 420 PRO A O 1
ATOM 3281 N N . ALA A 1 421 ? 20.819 -10.158 38.092 1.00 40.00 421 ALA A N 1
ATOM 3282 C CA . ALA A 1 421 ? 21.716 -9.101 38.561 1.00 40.00 421 ALA A CA 1
ATOM 3283 C C . ALA A 1 421 ? 22.806 -8.699 37.558 1.00 40.00 421 ALA A C 1
ATOM 3285 O O . ALA A 1 421 ? 23.267 -9.581 36.795 1.00 40.00 421 ALA A O 1
#

InterPro domains:
  IPR024079 Metallopeptidase, catalytic domain superfamily [G3DSA:3.40.390.10] (9-162)

pLDDT: mean 89.67, std 11.58, range [34.81, 98.81]

Foldseek 3Di:
DEEEEQQCCVVVVNHNVVLVVVLQVLLQVLCVLQVHPDHDDDLDYYYFHDDQDDEQVVVQCCLLVVVDVRNPCVVVVCQQRVPLAYEYEHADPPRYPDQKAFAAAQFDQPPVRDTDQNLLDRLPVSSRRYMYGHSYPDDSLVVNQRNLRSLFAAEACLPPVAGGNARQQYWDDAAPFATASRYDCVSRPHDDHDSYAADQVHDGNNHHRFAPSVPNRGGHHNSVSSVRRVVSSSLPGDNDDDPPQPDLVVLVVLLVVLVVLLVVLVVQLVVLVVVLVVLVVLLVVLVVVLVVLVVLLVVLVVVLVVLVVVLVVLVVVLVVLDDDDDPVVVVVNVVVNVVSVVVSVVSVVVNVVSVVVNVVSVVVNVVSVCVSVVCVVVSVVSVVSSVVSVVSSVVSVVSSVNSVSSSVSSVVPPPPPPDDD

Secondary structure (DSSP, 8-state):
-EEE-HHHHHHTTT--HHHHHHHHHHHHHHHHHTT-------S-EEE----S-S-HHHHHHHHHTT-SGGGTTHHHHHHHHT-S-EEEEE---S--SSSEEEPPTTEEE-TTSPEEE-TT--TTGGGG-EEEEE-SSS-TTHHHHHHHHHTT-B--HHHHSS-SSSTT-B--EETTTEE-TTS-GGGGT-SS--SS---TTSEETTEESSB-TT-TTT-B-HHHHHHHHHHHHTTSS----SSPPP-HHHHHHHHHHHHHHHHHHHHHHHHHHHHHHHHHHHHHHHHHHHHHHHHHHHHHHHHHHHHHHHHHHHHHHHHHT-S---HHHHHHHHHHHHHHHHHHHHHHHHHHHHHHHHHHHHHHHHHHHHHHHHHHHHHHHHHHHHHHHHHHHHHHHHHHHHHHHHHHHHHTTS-TT----

Radius of gyration: 40.68 Å; Cα contacts (8 Å, |Δi|>4): 660; chains: 1; bounding box: 109×38×120 Å

Mean predicted aligned error: 14.87 Å